Protein AF-0000000085928698 (afdb_homodimer)

Sequence (532 aa):
MRIALKIAYDGTGFYGFQRQPGLRTVEGEVIRVLKKLGIIEDIREANFKGASRTDRGVSAFGNVIAFDTNRPDLTEPRILNHYLNDVWVLGNASVPEDFHPRFWAMGKVYRYYLFNEGIDLVKLKSCAELFIGEHDFSNFARLEEFKNPVRVIRRIDVIPRGRIIMIEVEGESFLWEMVRRIVTALKFCGMGIFSEEEISFMLKEKVDKKLPPAPPENLVLWQIKYENIEFKKDSYAIEKVKREFFERFRMHLTRAAIFEDWITSLMRIALKIAYDGTGFYGFQRQPGLRTVEGEVIRVLKKLGIIEDIREANFKGASRTDRGVSAFGNVIAFDTNRPDLTEPRILNHYLNDVWVLGNASVPEDFHPRFWAMGKVYRYYLFNEGIDLVKLKSCAELFIGEHDFSNFARLEEFKNPVRVIRRIDVIPRGRIIMIEVEGESFLWEMVRRIVTALKFCGMGIFSEEEISFMLKEKVDKKLPPAPPENLVLWQIKYENIEFKKDSYAIEKVKREFFERFRMHLTRAAIFEDWITSL

Radius of gyration: 27.1 Å; Cα contacts (8 Å, |Δi|>4): 1123; chains: 2; bounding box: 56×73×56 Å

Structure (mmCIF, N/CA/C/O backbone):
data_AF-0000000085928698-model_v1
#
loop_
_entity.id
_entity.type
_entity.pdbx_description
1 polymer 'tRNA pseudouridine synthase A'
#
loop_
_atom_site.group_PDB
_atom_site.id
_atom_site.type_symbol
_atom_site.label_atom_id
_atom_site.label_alt_id
_atom_site.label_comp_id
_atom_site.label_asym_id
_atom_site.label_entity_id
_atom_site.label_seq_id
_atom_site.pdbx_PDB_ins_code
_atom_site.Cartn_x
_atom_site.Cartn_y
_atom_site.Cartn_z
_atom_site.occupancy
_atom_site.B_iso_or_equiv
_atom_site.auth_seq_id
_atom_site.auth_comp_id
_atom_site.auth_asym_id
_atom_site.auth_atom_id
_atom_site.pdbx_PDB_model_num
ATOM 1 N N . MET A 1 1 ? -21.484 33.5 3.67 1 96.81 1 MET A N 1
ATOM 2 C CA . MET A 1 1 ? -21.016 32.906 4.914 1 96.81 1 MET A CA 1
ATOM 3 C C . MET A 1 1 ? -19.641 32.281 4.719 1 96.81 1 MET A C 1
ATOM 5 O O . MET A 1 1 ? -19.344 31.734 3.65 1 96.81 1 MET A O 1
ATOM 9 N N . ARG A 1 2 ? -18.844 32.406 5.781 1 98.56 2 ARG A N 1
ATOM 10 C CA . ARG A 1 2 ? -17.516 31.781 5.703 1 98.56 2 ARG A CA 1
ATOM 11 C C . ARG A 1 2 ? -17.5 30.422 6.391 1 98.56 2 ARG A C 1
ATOM 13 O O . ARG A 1 2 ? -17.938 30.297 7.539 1 98.56 2 ARG A O 1
ATOM 20 N N . ILE A 1 3 ? -17.016 29.406 5.641 1 98.69 3 ILE A N 1
ATOM 21 C CA . ILE A 1 3 ? -17 28.031 6.125 1 98.69 3 ILE A CA 1
ATOM 22 C C . ILE A 1 3 ? -15.578 27.5 6.152 1 98.69 3 ILE A C 1
ATOM 24 O O . ILE A 1 3 ? -14.789 27.781 5.242 1 98.69 3 ILE A O 1
ATOM 28 N N . ALA A 1 4 ? -15.297 26.766 7.242 1 98.81 4 ALA A N 1
ATOM 29 C CA . ALA A 1 4 ? -14.047 26 7.316 1 98.81 4 ALA A CA 1
ATOM 30 C C . ALA A 1 4 ? -14.32 24.5 7.277 1 98.81 4 ALA A C 1
ATOM 32 O O . ALA A 1 4 ? -15.281 24.031 7.891 1 98.81 4 ALA A O 1
ATOM 33 N N . LEU A 1 5 ? -13.539 23.812 6.52 1 98.69 5 LEU A N 1
ATOM 34 C CA . LEU A 1 5 ? -13.586 22.359 6.477 1 98.69 5 LEU A CA 1
ATOM 35 C C . LEU A 1 5 ? -12.281 21.766 6.996 1 98.69 5 LEU A C 1
ATOM 37 O O . LEU A 1 5 ? -11.195 22.219 6.629 1 98.69 5 LEU A O 1
ATOM 41 N N . LYS A 1 6 ? -12.375 20.797 7.918 1 98.69 6 LYS A N 1
ATOM 42 C CA . LYS A 1 6 ? -11.25 19.922 8.258 1 98.69 6 LYS A CA 1
ATOM 43 C C . LYS A 1 6 ? -11.18 18.719 7.32 1 98.69 6 LYS A C 1
ATOM 45 O O . LYS A 1 6 ? -12.141 17.953 7.215 1 98.69 6 LYS A O 1
ATOM 50 N N . ILE A 1 7 ? -10.047 18.594 6.676 1 98.69 7 ILE A N 1
ATOM 51 C CA . ILE A 1 7 ? -10.008 17.562 5.652 1 98.69 7 ILE A CA 1
ATOM 52 C C . ILE A 1 7 ? -8.805 16.656 5.891 1 98.69 7 ILE A C 1
ATOM 54 O O . ILE A 1 7 ? -7.754 17.109 6.352 1 98.69 7 ILE A O 1
ATOM 58 N N . ALA A 1 8 ? -8.984 15.359 5.617 1 98.81 8 ALA A N 1
ATOM 59 C CA . ALA A 1 8 ? -7.926 14.359 5.523 1 98.81 8 ALA A CA 1
ATOM 60 C C . ALA A 1 8 ? -7.699 13.93 4.074 1 98.81 8 ALA A C 1
ATOM 62 O O . ALA A 1 8 ? -8.594 14.055 3.238 1 98.81 8 ALA A O 1
ATOM 63 N N . TYR A 1 9 ? -6.512 13.578 3.752 1 98.88 9 TYR A N 1
ATOM 64 C CA . TYR A 1 9 ? -6.266 13.047 2.418 1 98.88 9 TYR A CA 1
ATOM 65 C C . TYR A 1 9 ? -5.047 12.125 2.416 1 98.88 9 TYR A C 1
ATOM 67 O O . TYR A 1 9 ? -4.133 12.297 3.227 1 98.88 9 TYR A O 1
ATOM 75 N N . ASP A 1 10 ? -5.117 11.133 1.575 1 98.69 10 ASP A N 1
ATOM 76 C CA . ASP A 1 10 ? -3.975 10.289 1.233 1 98.69 10 ASP A CA 1
ATOM 77 C C . ASP A 1 10 ? -3.105 10.953 0.166 1 98.69 10 ASP A C 1
ATOM 79 O O . ASP A 1 10 ? -3.426 10.898 -1.023 1 98.69 10 ASP A O 1
ATOM 83 N N . GLY A 1 11 ? -1.973 11.484 0.551 1 98.56 11 GLY A N 1
ATOM 84 C CA . GLY A 1 11 ? -1.147 12.32 -0.307 1 98.56 11 GLY A CA 1
ATOM 85 C C . GLY A 1 11 ? -0.495 11.547 -1.439 1 98.56 11 GLY A C 1
ATOM 86 O O . GLY A 1 11 ? -0.039 12.148 -2.42 1 98.56 11 GLY A O 1
ATOM 87 N N . THR A 1 12 ? -0.438 10.25 -1.329 1 97.62 12 THR A N 1
ATOM 88 C CA . THR A 1 12 ? 0.253 9.445 -2.33 1 97.62 12 THR A CA 1
ATOM 89 C C . THR A 1 12 ? -0.479 9.5 -3.668 1 97.62 12 THR A C 1
ATOM 91 O O . THR A 1 12 ? 0.09 9.164 -4.707 1 97.62 12 THR A O 1
ATOM 94 N N . GLY A 1 13 ? -1.692 9.992 -3.631 1 96.56 13 GLY A N 1
ATOM 95 C CA . GLY A 1 13 ? -2.471 10.094 -4.855 1 96.56 13 GLY A CA 1
ATOM 96 C C . GLY A 1 13 ? -2.43 11.477 -5.473 1 96.56 13 GLY A C 1
ATOM 97 O O . GLY A 1 13 ? -3.146 11.758 -6.438 1 96.56 13 GLY A O 1
ATOM 98 N N . PHE A 1 14 ? -1.542 12.383 -4.922 1 98.38 14 PHE A N 1
ATOM 99 C CA . PHE A 1 14 ? -1.634 13.773 -5.344 1 98.38 14 PHE A CA 1
ATOM 100 C C . PHE A 1 14 ? -0.249 14.359 -5.598 1 98.38 14 PHE A C 1
ATOM 102 O O . PHE A 1 14 ? 0.733 13.93 -4.992 1 98.38 14 PHE A O 1
ATOM 109 N N . TYR A 1 15 ? -0.164 15.32 -6.453 1 98.19 15 TYR A N 1
ATOM 110 C CA . TYR A 1 15 ? 1.039 16.109 -6.688 1 98.19 15 TYR A CA 1
ATOM 111 C C . TYR A 1 15 ? 1.069 17.328 -5.781 1 98.19 15 TYR A C 1
ATOM 113 O O . TYR A 1 15 ? 1.29 18.453 -6.25 1 98.19 15 TYR A O 1
ATOM 121 N N . GLY A 1 16 ? 0.76 17.078 -4.473 1 98.19 16 GLY A N 1
ATOM 122 C CA . GLY A 1 16 ? 0.775 18.141 -3.484 1 98.19 16 GLY A CA 1
ATOM 123 C C . GLY A 1 16 ? -0.598 18.734 -3.217 1 98.19 16 GLY A C 1
ATOM 124 O O . GLY A 1 16 ? -1.596 18.266 -3.771 1 98.19 16 GLY A O 1
ATOM 125 N N . PHE A 1 17 ? -0.608 19.641 -2.361 1 98.56 17 PHE A N 1
ATOM 126 C CA . PHE A 1 17 ? -1.863 20.281 -1.994 1 98.56 17 PHE A CA 1
ATOM 127 C C . PHE A 1 17 ? -2.26 21.328 -3.031 1 98.56 17 PHE A C 1
ATOM 129 O O . PHE A 1 17 ? -3.391 21.328 -3.521 1 98.56 17 PHE A O 1
ATOM 136 N N . GLN A 1 18 ? -1.328 22.172 -3.42 1 97.31 18 GLN A N 1
ATOM 137 C CA . GLN A 1 18 ? -1.588 23.359 -4.234 1 97.31 18 GLN A CA 1
ATOM 138 C C . GLN A 1 18 ? -1.872 22.969 -5.684 1 97.31 18 GLN A C 1
ATOM 140 O O . GLN A 1 18 ? -1.199 22.109 -6.246 1 97.31 18 GLN A O 1
ATOM 145 N N . ARG A 1 19 ? -2.799 23.688 -6.363 1 97.12 19 ARG A N 1
ATOM 146 C CA . ARG A 1 19 ? -3.182 23.422 -7.746 1 97.12 19 ARG A CA 1
ATOM 147 C C . ARG A 1 19 ? -1.992 23.609 -8.688 1 97.12 19 ARG A C 1
ATOM 149 O O . ARG A 1 19 ? -1.209 24.547 -8.531 1 97.12 19 ARG A O 1
ATOM 156 N N . GLN A 1 20 ? -1.832 22.656 -9.445 1 96 20 GLN A N 1
ATOM 157 C CA . GLN A 1 20 ? -0.868 22.656 -10.547 1 96 20 GLN A CA 1
ATOM 158 C C . GLN A 1 20 ? -1.527 22.234 -11.852 1 96 20 GLN A C 1
ATOM 160 O O . GLN A 1 20 ? -2.207 21.203 -11.906 1 96 20 GLN A O 1
ATOM 165 N N . PRO A 1 21 ? -1.308 23 -12.922 1 94.25 21 PRO A N 1
ATOM 166 C CA . PRO A 1 21 ? -1.965 22.672 -14.188 1 94.25 21 PRO A CA 1
ATOM 167 C C . PRO A 1 21 ? -1.669 21.234 -14.648 1 94.25 21 PRO A C 1
ATOM 169 O O . PRO A 1 21 ? -0.507 20.828 -14.688 1 94.25 21 PRO A O 1
ATOM 172 N N . GLY A 1 22 ? -2.768 20.562 -14.867 1 95.88 22 GLY A N 1
ATOM 173 C CA . GLY A 1 22 ? -2.639 19.25 -15.492 1 95.88 22 GLY A CA 1
ATOM 174 C C . GLY A 1 22 ? -2.316 18.156 -14.492 1 95.88 22 GLY A C 1
ATOM 175 O O . GLY A 1 22 ? -2.227 16.969 -14.867 1 95.88 22 GLY A O 1
ATOM 176 N N . LEU A 1 23 ? -2.172 18.5 -13.266 1 97.81 23 LEU A N 1
ATOM 177 C CA . LEU A 1 23 ? -1.812 17.5 -12.266 1 97.81 23 LEU A CA 1
ATOM 178 C C . LEU A 1 23 ? -2.908 17.375 -11.211 1 97.81 23 LEU A C 1
ATOM 180 O O . LEU A 1 23 ? -3.615 18.344 -10.922 1 97.81 23 LEU A O 1
ATOM 184 N N . ARG A 1 24 ? -3.121 16.172 -10.695 1 98.19 24 ARG A N 1
ATOM 185 C CA . ARG A 1 24 ? -4.094 15.922 -9.641 1 98.19 24 ARG A CA 1
ATOM 186 C C . ARG A 1 24 ? -3.582 16.422 -8.289 1 98.19 24 ARG A C 1
ATOM 188 O O . ARG A 1 24 ? -2.619 15.875 -7.746 1 98.19 24 ARG A O 1
ATOM 195 N N . THR A 1 25 ? -4.156 17.484 -7.734 1 98.75 25 THR A N 1
ATOM 196 C CA . THR A 1 25 ? -3.781 18.062 -6.449 1 98.75 25 THR A CA 1
ATOM 197 C C . THR A 1 25 ? -4.961 18.031 -5.48 1 98.75 25 THR A C 1
ATOM 199 O O . THR A 1 25 ? -6.109 17.859 -5.895 1 98.75 25 THR A O 1
ATOM 202 N N . VAL A 1 26 ? -4.711 18.141 -4.18 1 98.75 26 VAL A N 1
ATOM 203 C CA . VAL A 1 26 ? -5.766 18.109 -3.17 1 98.75 26 VAL A CA 1
ATOM 204 C C . VAL A 1 26 ? -6.703 19.297 -3.367 1 98.75 26 VAL A C 1
ATOM 206 O O . VAL A 1 26 ? -7.922 19.125 -3.455 1 98.75 26 VAL A O 1
ATOM 209 N N . GLU A 1 27 ? -6.055 20.469 -3.469 1 98.44 27 GLU A N 1
ATOM 210 C CA . GLU A 1 27 ? -6.82 21.688 -3.674 1 98.44 27 GLU A CA 1
ATOM 211 C C . GLU A 1 27 ? -7.684 21.609 -4.93 1 98.44 27 GLU A C 1
ATOM 213 O O . GLU A 1 27 ? -8.859 21.953 -4.906 1 98.44 27 GLU A O 1
ATOM 218 N N . GLY A 1 28 ? -7.082 21.125 -5.992 1 98 28 GLY A N 1
ATOM 219 C CA . GLY A 1 28 ? -7.812 20.969 -7.242 1 98 28 GLY A CA 1
ATOM 220 C C . GLY A 1 28 ? -9.023 20.078 -7.117 1 98 28 GLY A C 1
ATOM 221 O O . GLY A 1 28 ? -10.102 20.391 -7.637 1 98 28 GLY A O 1
ATOM 222 N N . GLU A 1 29 ? -8.883 18.953 -6.422 1 98.25 29 GLU A N 1
ATOM 223 C CA . GLU A 1 29 ? -9.977 18 -6.234 1 98.25 29 GLU A CA 1
ATOM 224 C C . GLU A 1 29 ? -11.102 18.594 -5.402 1 98.25 29 GLU A C 1
ATOM 226 O O . GLU A 1 29 ? -12.281 18.438 -5.73 1 98.25 29 GLU A O 1
ATOM 231 N N . VAL A 1 30 ? -10.773 19.328 -4.34 1 98.5 30 VAL A N 1
ATOM 232 C CA . VAL A 1 30 ? -11.766 19.938 -3.457 1 98.5 30 VAL A CA 1
ATOM 233 C C . VAL A 1 30 ? -12.547 21 -4.223 1 98.5 30 VAL A C 1
ATOM 235 O O . VAL A 1 30 ? -13.781 21.031 -4.18 1 98.5 30 VAL A O 1
ATOM 238 N N . ILE A 1 31 ? -11.844 21.828 -4.965 1 98.19 31 ILE A N 1
ATOM 239 C CA . ILE A 1 31 ? -12.477 22.906 -5.715 1 98.19 31 ILE A CA 1
ATOM 240 C C . ILE A 1 31 ? -13.406 22.328 -6.773 1 98.19 31 ILE A C 1
ATOM 242 O O . ILE A 1 31 ? -14.508 22.828 -6.984 1 98.19 31 ILE A O 1
ATOM 246 N N . ARG A 1 32 ? -12.93 21.266 -7.445 1 98 32 ARG A N 1
ATOM 247 C CA . ARG A 1 32 ? -13.758 20.594 -8.445 1 98 32 ARG A CA 1
ATOM 248 C C . ARG A 1 32 ? -15.109 20.188 -7.863 1 98 32 ARG A C 1
ATOM 250 O O . ARG A 1 32 ? -16.156 20.453 -8.461 1 98 32 ARG A O 1
ATOM 257 N N . VAL A 1 33 ? -15.109 19.609 -6.68 1 98.5 33 VAL A N 1
ATOM 258 C CA . VAL A 1 33 ? -16.328 19.109 -6.059 1 98.5 33 VAL A CA 1
ATOM 259 C C . VAL A 1 33 ? -17.188 20.281 -5.594 1 98.5 33 VAL A C 1
ATOM 261 O O . VAL A 1 33 ? -18.406 20.266 -5.77 1 98.5 33 VAL A O 1
ATOM 264 N N . LEU A 1 34 ? -16.594 21.359 -5.012 1 98.69 34 LEU A N 1
ATOM 265 C CA . LEU A 1 34 ? -17.328 22.531 -4.566 1 98.69 34 LEU A CA 1
ATOM 266 C C . LEU A 1 34 ? -18.047 23.203 -5.734 1 98.69 34 LEU A C 1
ATOM 268 O O . LEU A 1 34 ? -19.203 23.609 -5.609 1 98.69 34 LEU A O 1
ATOM 272 N N . LYS A 1 35 ? -17.375 23.25 -6.871 1 98.5 35 LYS A N 1
ATOM 273 C CA . LYS A 1 35 ? -17.969 23.859 -8.055 1 98.5 35 LYS A CA 1
ATOM 274 C C . LYS A 1 35 ? -19.078 22.984 -8.617 1 98.5 35 LYS A C 1
ATOM 276 O O . LYS A 1 35 ? -20.156 23.484 -8.977 1 98.5 35 LYS A O 1
ATOM 281 N N . LYS A 1 36 ? -18.797 21.703 -8.68 1 98.12 36 LYS A N 1
ATOM 282 C CA . LYS A 1 36 ? -19.766 20.75 -9.203 1 98.12 36 LYS A CA 1
ATOM 283 C C . LYS A 1 36 ? -21.094 20.844 -8.445 1 98.12 36 LYS A C 1
ATOM 285 O O . LYS A 1 36 ? -22.156 20.766 -9.055 1 98.12 36 LYS A O 1
ATOM 290 N N . LEU A 1 37 ? -21 21.125 -7.152 1 98.19 37 LEU A N 1
ATOM 291 C CA . LEU A 1 37 ? -22.172 21.141 -6.293 1 98.19 37 LEU A CA 1
ATOM 292 C C . LEU A 1 37 ? -22.766 22.547 -6.199 1 98.19 37 LEU A C 1
ATOM 294 O O . LEU A 1 37 ? -23.766 22.75 -5.516 1 98.19 37 LEU A O 1
ATOM 298 N N . GLY A 1 38 ? -22.094 23.5 -6.809 1 97.94 38 GLY A N 1
ATOM 299 C CA . GLY A 1 38 ? -22.578 24.875 -6.805 1 97.94 38 GLY A CA 1
ATOM 300 C C . GLY A 1 38 ? -22.328 25.594 -5.492 1 97.94 38 GLY A C 1
ATOM 301 O O . GLY A 1 38 ? -23.016 26.562 -5.164 1 97.94 38 GLY A O 1
ATOM 302 N N . ILE A 1 39 ? -21.406 25.047 -4.73 1 98.56 39 ILE A N 1
ATOM 303 C CA . ILE A 1 39 ? -21.094 25.641 -3.439 1 98.56 39 ILE A CA 1
ATOM 304 C C . ILE A 1 39 ? -20.297 26.938 -3.652 1 98.56 39 ILE A C 1
ATOM 306 O O . ILE A 1 39 ? -20.484 27.906 -2.92 1 98.56 39 ILE A O 1
ATOM 310 N N . ILE A 1 40 ? -19.422 26.844 -4.641 1 98.19 40 ILE A N 1
ATOM 311 C CA . ILE A 1 40 ? -18.719 28.047 -5.082 1 98.19 40 ILE A CA 1
ATOM 312 C C . ILE A 1 40 ? -18.75 28.141 -6.605 1 98.19 40 ILE A C 1
ATOM 314 O O . ILE A 1 40 ? -18.906 27.125 -7.289 1 98.19 40 ILE A O 1
ATOM 318 N N . GLU A 1 41 ? -18.641 29.328 -7.113 1 95.75 41 GLU A N 1
ATOM 319 C CA . GLU A 1 41 ? -18.609 29.531 -8.555 1 95.75 41 GLU A CA 1
ATOM 320 C C . GLU A 1 41 ? -17.203 29.922 -9.023 1 95.75 41 GLU A C 1
ATOM 322 O O . GLU A 1 41 ? -16.703 29.359 -10.008 1 95.75 41 GLU A O 1
ATOM 327 N N . ASP A 1 42 ? -16.656 30.859 -8.281 1 95.38 42 ASP A N 1
ATOM 328 C CA . ASP A 1 42 ? -15.305 31.344 -8.555 1 95.38 42 ASP A CA 1
ATOM 329 C C . ASP A 1 42 ? -14.43 31.266 -7.305 1 95.38 42 ASP A C 1
ATOM 331 O O . ASP A 1 42 ? -14.852 31.656 -6.215 1 95.38 42 ASP A O 1
ATOM 335 N N . ILE A 1 43 ? -13.242 30.781 -7.535 1 95 43 ILE A N 1
ATOM 336 C CA . ILE A 1 43 ? -12.336 30.531 -6.418 1 95 43 ILE A CA 1
ATOM 337 C C . ILE A 1 43 ? -11.969 31.859 -5.75 1 95 43 ILE A C 1
ATOM 339 O O . ILE A 1 43 ? -11.906 31.938 -4.523 1 95 43 ILE A O 1
ATOM 343 N N . ARG A 1 44 ? -11.672 32.875 -6.512 1 94.75 44 ARG A N 1
ATOM 344 C CA . ARG A 1 44 ? -11.289 34.188 -5.988 1 94.75 44 ARG A CA 1
ATOM 345 C C . ARG A 1 44 ? -12.453 34.844 -5.266 1 94.75 44 ARG A C 1
ATOM 347 O O . ARG A 1 44 ? -12.289 35.375 -4.168 1 94.75 44 ARG A O 1
ATOM 354 N N . GLU A 1 45 ? -13.531 34.75 -5.879 1 96.44 45 GLU A N 1
ATOM 355 C CA . GLU A 1 45 ? -14.727 35.312 -5.27 1 96.44 45 GLU A CA 1
ATOM 356 C C . GLU A 1 45 ? -15.086 34.594 -3.977 1 96.44 45 GLU A C 1
ATOM 358 O O . GLU A 1 45 ? -15.57 35.219 -3.029 1 96.44 45 GLU A O 1
ATOM 363 N N . ALA A 1 46 ? -14.812 33.344 -3.943 1 98.12 46 ALA A N 1
ATOM 364 C CA . ALA A 1 46 ? -15.117 32.562 -2.758 1 98.12 46 ALA A CA 1
ATOM 365 C C . ALA A 1 46 ? -14.055 32.75 -1.679 1 98.12 46 ALA A C 1
ATOM 367 O O . ALA A 1 46 ? -14.18 32.219 -0.573 1 98.12 46 ALA A O 1
ATOM 368 N N . ASN A 1 47 ? -12.992 33.438 -2.01 1 98.31 47 ASN A N 1
ATOM 369 C CA . ASN A 1 47 ? -11.914 33.625 -1.049 1 98.31 47 ASN A CA 1
ATOM 370 C C . ASN A 1 47 ? -11.406 32.312 -0.474 1 98.31 47 ASN A C 1
ATOM 372 O O . ASN A 1 47 ? -11.328 32.156 0.745 1 98.31 47 ASN A O 1
ATOM 376 N N . PHE A 1 48 ? -11.172 31.406 -1.387 1 98.38 48 PHE A N 1
ATOM 377 C CA . PHE A 1 48 ? -10.695 30.078 -0.988 1 98.38 48 PHE A CA 1
ATOM 378 C C . PHE A 1 48 ? -9.273 30.172 -0.435 1 98.38 48 PHE A C 1
ATOM 380 O O . PHE A 1 48 ? -8.391 30.766 -1.059 1 98.38 48 PHE A O 1
ATOM 387 N N . LYS A 1 49 ? -9.086 29.609 0.806 1 98.25 49 LYS A N 1
ATOM 388 C CA . LYS A 1 49 ? -7.789 29.594 1.473 1 98.25 49 LYS A CA 1
ATOM 389 C C . LYS A 1 49 ? -7.492 28.219 2.062 1 98.25 49 LYS A C 1
ATOM 391 O O . LYS A 1 49 ? -8.398 27.531 2.539 1 98.25 49 LYS A O 1
ATOM 396 N N . GLY A 1 50 ? -6.293 27.812 1.991 1 98.06 50 GLY A N 1
ATOM 397 C CA . GLY A 1 50 ? -5.809 26.625 2.695 1 98.06 50 GLY A CA 1
ATOM 398 C C . GLY A 1 50 ? -4.84 26.969 3.816 1 98.06 50 GLY A C 1
ATOM 399 O O . GLY A 1 50 ? -4.129 27.969 3.754 1 98.06 50 GLY A O 1
ATOM 400 N N . ALA A 1 51 ? -4.793 26.062 4.758 1 98.25 51 ALA A N 1
ATOM 401 C CA . ALA A 1 51 ? -3.949 26.312 5.926 1 98.25 51 ALA A CA 1
ATOM 402 C C . ALA A 1 51 ? -2.512 25.875 5.672 1 98.25 51 ALA A C 1
ATOM 404 O O . ALA A 1 51 ? -1.568 26.5 6.168 1 98.25 51 ALA A O 1
ATOM 405 N N . SER A 1 52 ? -2.32 24.734 5.016 1 97.62 52 SER A N 1
ATOM 406 C CA . SER A 1 52 ? -0.992 24.172 4.801 1 97.62 52 SER A CA 1
ATOM 407 C C . SER A 1 52 ? -0.853 23.594 3.391 1 97.62 52 SER A C 1
ATOM 409 O O . SER A 1 52 ? -1.758 22.922 2.896 1 97.62 52 SER A O 1
ATOM 411 N N . ARG A 1 53 ? 0.211 23.906 2.744 1 95.88 53 ARG A N 1
ATOM 412 C CA . ARG A 1 53 ? 0.533 23.406 1.41 1 95.88 53 ARG A CA 1
ATOM 413 C C . ARG A 1 53 ? 1.495 22.234 1.483 1 95.88 53 ARG A C 1
ATOM 415 O O . ARG A 1 53 ? 2.703 22.391 1.301 1 95.88 53 ARG A O 1
ATOM 422 N N . THR A 1 54 ? 0.949 21.062 1.598 1 97.94 54 THR A N 1
ATOM 423 C CA . THR A 1 54 ? 1.779 19.875 1.728 1 97.94 54 THR A CA 1
ATOM 424 C C . THR A 1 54 ? 2.408 19.5 0.388 1 97.94 54 THR A C 1
ATOM 426 O O . THR A 1 54 ? 1.791 19.688 -0.664 1 97.94 54 THR A O 1
ATOM 429 N N . ASP A 1 55 ? 3.621 18.922 0.458 1 97.12 55 ASP A N 1
ATOM 430 C CA . ASP A 1 55 ? 4.352 18.469 -0.722 1 97.12 55 ASP A CA 1
ATOM 431 C C . ASP A 1 55 ? 3.666 17.266 -1.368 1 97.12 55 ASP A C 1
ATOM 433 O O . ASP A 1 55 ? 2.785 16.656 -0.764 1 97.12 55 ASP A O 1
ATOM 437 N N . ARG A 1 56 ? 4.137 17.094 -2.607 1 98.06 56 ARG A N 1
ATOM 438 C CA . ARG A 1 56 ? 3.713 15.852 -3.256 1 98.06 56 ARG A CA 1
ATOM 439 C C . ARG A 1 56 ? 3.971 14.648 -2.359 1 98.06 56 ARG A C 1
ATOM 441 O O . ARG A 1 56 ? 5.062 14.5 -1.802 1 98.06 56 ARG A O 1
ATOM 448 N N . GLY A 1 57 ? 2.92 13.805 -2.193 1 98.44 57 GLY A N 1
ATOM 449 C CA . GLY A 1 57 ? 3.086 12.57 -1.453 1 98.44 57 GLY A CA 1
ATOM 450 C C . GLY A 1 57 ? 2.756 12.703 0.021 1 98.44 57 GLY A C 1
ATOM 451 O O . GLY A 1 57 ? 2.527 11.703 0.706 1 98.44 57 GLY A O 1
ATOM 452 N N . VAL A 1 58 ? 2.768 13.945 0.547 1 98.88 58 VAL A N 1
ATOM 453 C CA . VAL A 1 58 ? 2.518 14.148 1.97 1 98.88 58 VAL A CA 1
ATOM 454 C C . VAL A 1 58 ? 1.017 14.086 2.246 1 98.88 58 VAL A C 1
ATOM 456 O O . VAL A 1 58 ? 0.218 14.688 1.523 1 98.88 58 VAL A O 1
ATOM 459 N N . SER A 1 59 ? 0.648 13.328 3.273 1 98.94 59 SER A N 1
ATOM 460 C CA . SER A 1 59 ? -0.748 13.148 3.654 1 98.94 59 SER A CA 1
ATOM 461 C C . SER A 1 59 ? -1.151 14.109 4.762 1 98.94 59 SER A C 1
ATOM 463 O O . SER A 1 59 ? -0.301 14.797 5.336 1 98.94 59 SER A O 1
ATOM 465 N N . ALA A 1 60 ? -2.449 14.133 4.984 1 98.88 60 ALA A N 1
ATOM 466 C CA . ALA A 1 60 ? -2.959 14.891 6.125 1 98.88 60 ALA A CA 1
ATOM 467 C C . ALA A 1 60 ? -4.16 14.188 6.758 1 98.88 60 ALA A C 1
ATOM 469 O O . ALA A 1 60 ? -4.988 13.602 6.051 1 98.88 60 ALA A O 1
ATOM 470 N N . PHE A 1 61 ? -4.207 14.219 8.055 1 98.62 61 PHE A N 1
ATOM 471 C CA . PHE A 1 61 ? -5.379 13.773 8.797 1 98.62 61 PHE A CA 1
ATOM 472 C C . PHE A 1 61 ? -6.262 14.953 9.18 1 98.62 61 PHE A C 1
ATOM 474 O O . PHE A 1 61 ? -7.477 14.812 9.32 1 98.62 61 PHE A O 1
ATOM 481 N N . GLY A 1 62 ? -5.543 16.203 9.211 1 98.12 62 GLY A N 1
ATOM 482 C CA . GLY A 1 62 ? -6.328 17.344 9.625 1 98.12 62 GLY A CA 1
ATOM 483 C C . GLY A 1 62 ? -5.824 18.656 9.047 1 98.12 62 GLY A C 1
ATOM 484 O O . GLY A 1 62 ? -5.457 19.562 9.789 1 98.12 62 GLY A O 1
ATOM 485 N N . ASN A 1 63 ? -5.844 18.797 7.785 1 98.81 63 ASN A N 1
ATOM 486 C CA . ASN A 1 63 ? -5.66 20.109 7.168 1 98.81 63 ASN A CA 1
ATOM 487 C C . ASN A 1 63 ? -6.953 20.922 7.168 1 98.81 63 ASN A C 1
ATOM 489 O O . ASN A 1 63 ? -8.016 20.391 7.5 1 98.81 63 ASN A O 1
ATOM 493 N N . VAL A 1 64 ? -6.84 22.203 6.926 1 98.88 64 VAL A N 1
ATOM 494 C CA . VAL A 1 64 ? -8.039 23.031 6.992 1 98.88 64 VAL A CA 1
ATOM 495 C C . VAL A 1 64 ? -8.102 23.953 5.773 1 98.88 64 VAL A C 1
ATOM 497 O O . VAL A 1 64 ? -7.09 24.531 5.367 1 98.88 64 VAL A O 1
ATOM 500 N N . ILE A 1 65 ? -9.242 24 5.219 1 98.81 65 ILE A N 1
ATOM 501 C CA . ILE A 1 65 ? -9.516 24.953 4.148 1 98.81 65 ILE A CA 1
ATOM 502 C C . ILE A 1 65 ? -10.711 25.828 4.535 1 98.81 65 ILE A C 1
ATOM 504 O O . ILE A 1 65 ? -11.5 25.469 5.406 1 98.81 65 ILE A O 1
ATOM 508 N N . ALA A 1 66 ? -10.812 27.031 3.902 1 98.88 66 ALA A N 1
ATOM 509 C CA . ALA A 1 66 ? -11.914 27.938 4.16 1 98.88 66 ALA A CA 1
ATOM 510 C C . ALA A 1 66 ? -12.344 28.656 2.881 1 98.88 66 ALA A C 1
ATOM 512 O O . ALA A 1 66 ? -11.516 28.891 1.99 1 98.88 66 ALA A O 1
ATOM 513 N N . PHE A 1 67 ? -13.594 28.938 2.814 1 98.81 67 PHE A N 1
ATOM 514 C CA . PHE A 1 67 ? -14.148 29.656 1.668 1 98.81 67 PHE A CA 1
ATOM 515 C C . PHE A 1 67 ? -15.484 30.281 2.018 1 98.81 67 PHE A C 1
ATOM 517 O O . PHE A 1 67 ? -16.109 29.922 3.018 1 98.81 67 PHE A O 1
ATOM 524 N N . ASP A 1 68 ? -15.836 31.25 1.211 1 98.69 68 ASP A N 1
ATOM 525 C CA . ASP A 1 68 ? -17.141 31.891 1.325 1 98.69 68 ASP A CA 1
ATOM 526 C C . ASP A 1 68 ? -18.172 31.188 0.435 1 98.69 68 ASP A C 1
ATOM 528 O O . ASP A 1 68 ? -17.859 30.797 -0.691 1 98.69 68 ASP A O 1
ATOM 532 N N . THR A 1 69 ? -19.359 31.078 0.968 1 98.5 69 THR A N 1
ATOM 533 C CA . THR A 1 69 ? -20.406 30.438 0.164 1 98.5 69 THR A CA 1
ATOM 534 C C . THR A 1 69 ? -21.781 30.922 0.581 1 98.5 69 THR A C 1
ATOM 536 O O . THR A 1 69 ? -21.984 31.328 1.728 1 98.5 69 THR A O 1
ATOM 539 N N . ASN A 1 70 ? -22.719 30.859 -0.359 1 97.62 70 ASN A N 1
ATOM 540 C CA . ASN A 1 70 ? -24.125 31.125 -0.077 1 97.62 70 ASN A CA 1
ATOM 541 C C . ASN A 1 70 ? -24.906 29.828 0.129 1 97.62 70 ASN A C 1
ATOM 543 O O . ASN A 1 70 ? -26.109 29.859 0.412 1 97.62 70 ASN A O 1
ATOM 547 N N . ARG A 1 71 ? -24.172 28.703 0.078 1 97.88 71 ARG A N 1
ATOM 548 C CA . ARG A 1 71 ? -24.812 27.391 0.232 1 97.88 71 ARG A CA 1
ATOM 549 C C . ARG A 1 71 ? -24.141 26.578 1.333 1 97.88 71 ARG A C 1
ATOM 551 O O . ARG A 1 71 ? -23.688 25.453 1.097 1 97.88 71 ARG A O 1
ATOM 558 N N . PRO A 1 72 ? -24.156 27.109 2.496 1 97 72 PRO A N 1
ATOM 559 C CA . PRO A 1 72 ? -23.516 26.375 3.588 1 97 72 PRO A CA 1
ATOM 560 C C . PRO A 1 72 ? -24.172 25.016 3.859 1 97 72 PRO A C 1
ATOM 562 O O . PRO A 1 72 ? -23.531 24.109 4.391 1 97 72 PRO A O 1
ATOM 565 N N . ASP A 1 73 ? -25.391 24.859 3.441 1 96.19 73 ASP A N 1
ATOM 566 C CA . ASP A 1 73 ? -26.156 23.625 3.658 1 96.19 73 ASP A CA 1
ATOM 567 C C . ASP A 1 73 ? -25.531 22.453 2.893 1 96.19 73 ASP A C 1
ATOM 569 O O . ASP A 1 73 ? -25.703 21.297 3.287 1 96.19 73 ASP A O 1
ATOM 573 N N . LEU A 1 74 ? -24.828 22.766 1.866 1 97.69 74 LEU A N 1
ATOM 574 C CA . LEU A 1 74 ? -24.266 21.719 1.018 1 97.69 74 LEU A CA 1
ATOM 575 C C . LEU A 1 74 ? -22.844 21.375 1.457 1 97.69 74 LEU A C 1
ATOM 577 O O . LEU A 1 74 ? -22.203 20.484 0.879 1 97.69 74 LEU A O 1
ATOM 581 N N . THR A 1 75 ? -22.375 22.016 2.533 1 97.88 75 THR A N 1
ATOM 582 C CA . THR A 1 75 ? -20.984 21.828 2.938 1 97.88 75 THR A CA 1
ATOM 583 C C . THR A 1 75 ? -20.891 20.75 4.016 1 97.88 75 THR A C 1
ATOM 585 O O . THR A 1 75 ? -19.844 20.609 4.668 1 97.88 75 THR A O 1
ATOM 588 N N . GLU A 1 76 ? -21.922 19.969 4.172 1 97.38 76 GLU A N 1
ATOM 589 C CA . GLU A 1 76 ? -21.906 18.844 5.105 1 97.38 76 GLU A CA 1
ATOM 590 C C . GLU A 1 76 ? -20.938 17.766 4.648 1 97.38 76 GLU A C 1
ATOM 592 O O . GLU A 1 76 ? -20.859 17.438 3.461 1 97.38 76 GLU A O 1
ATOM 597 N N . PRO A 1 77 ? -20.203 17.219 5.613 1 97.81 77 PRO A N 1
ATOM 598 C CA . PRO A 1 77 ? -19.234 16.188 5.266 1 97.81 77 PRO A CA 1
ATOM 599 C C . PRO A 1 77 ? -19.844 15.039 4.473 1 97.81 77 PRO A C 1
ATOM 601 O O . PRO A 1 77 ? -19.25 14.547 3.514 1 97.81 77 PRO A O 1
ATOM 604 N N . ARG A 1 78 ? -21.047 14.586 4.836 1 96.81 78 ARG A N 1
ATOM 605 C CA . ARG A 1 78 ? -21.688 13.453 4.176 1 96.81 78 ARG A CA 1
ATOM 606 C C . ARG A 1 78 ? -21.922 13.734 2.695 1 96.81 78 ARG A C 1
ATOM 608 O O . ARG A 1 78 ? -21.766 12.844 1.857 1 96.81 78 ARG A O 1
ATOM 615 N N . ILE A 1 79 ? -22.266 14.977 2.375 1 97.31 79 ILE A N 1
ATOM 616 C CA . ILE A 1 79 ? -22.516 15.375 0.994 1 97.31 79 ILE A CA 1
ATOM 617 C C . ILE A 1 79 ? -21.203 15.438 0.218 1 97.31 79 ILE A C 1
ATOM 619 O O . ILE A 1 79 ? -21.078 14.82 -0.846 1 97.31 79 ILE A O 1
ATOM 623 N N . LEU A 1 80 ? -20.25 16.125 0.722 1 98.12 80 LEU A N 1
ATOM 624 C CA . LEU A 1 80 ? -18.984 16.344 0.035 1 98.12 80 LEU A CA 1
ATOM 625 C C . LEU A 1 80 ? -18.234 15.031 -0.15 1 98.12 80 LEU A C 1
ATOM 627 O O . LEU A 1 80 ? -17.656 14.789 -1.211 1 98.12 80 LEU A O 1
ATOM 631 N N . ASN A 1 81 ? -18.266 14.156 0.843 1 98.19 81 ASN A N 1
ATOM 632 C CA . ASN A 1 81 ? -17.516 12.906 0.82 1 98.19 81 ASN A CA 1
ATOM 633 C C . ASN A 1 81 ? -18.078 11.938 -0.226 1 98.19 81 ASN A C 1
ATOM 635 O O . ASN A 1 81 ? -17.391 10.992 -0.624 1 98.19 81 ASN A O 1
ATOM 639 N N . HIS A 1 82 ? -19.25 12.203 -0.598 1 97.06 82 HIS A N 1
ATOM 640 C CA . HIS A 1 82 ? -19.844 11.383 -1.651 1 97.06 82 HIS A CA 1
ATOM 641 C C . HIS A 1 82 ? -19.109 11.586 -2.979 1 97.06 82 HIS A C 1
ATOM 643 O O . HIS A 1 82 ? -19.047 10.68 -3.805 1 97.06 82 HIS A O 1
ATOM 649 N N . TYR A 1 83 ? -18.547 12.758 -3.152 1 97.62 83 TYR A N 1
ATOM 650 C CA . TYR A 1 83 ? -17.984 13.117 -4.449 1 97.62 83 TYR A CA 1
ATOM 651 C C . TYR A 1 83 ? -16.469 13.18 -4.395 1 97.62 83 TYR A C 1
ATOM 653 O O . TYR A 1 83 ? -15.805 13.312 -5.426 1 97.62 83 TYR A O 1
ATOM 661 N N . LEU A 1 84 ? -15.93 13.062 -3.236 1 97.94 84 LEU A N 1
ATOM 662 C CA . LEU A 1 84 ? -14.492 13.18 -3.066 1 97.94 84 LEU A CA 1
ATOM 663 C C . LEU A 1 84 ? -13.828 11.805 -3.105 1 97.94 84 LEU A C 1
ATOM 665 O O . LEU A 1 84 ? -14.391 10.828 -2.613 1 97.94 84 LEU A O 1
ATOM 669 N N . ASN A 1 85 ? -12.625 11.75 -3.658 1 95.94 85 ASN A N 1
ATOM 670 C CA . ASN A 1 85 ? -11.797 10.547 -3.682 1 95.94 85 ASN A CA 1
ATOM 671 C C . ASN A 1 85 ? -10.398 10.812 -3.121 1 95.94 85 ASN A C 1
ATOM 673 O O . ASN A 1 85 ? -9.727 11.75 -3.549 1 95.94 85 ASN A O 1
ATOM 677 N N . ASP A 1 86 ? -9.977 10 -2.203 1 98 86 ASP A N 1
ATOM 678 C CA . ASP A 1 86 ? -8.68 10.094 -1.554 1 98 86 ASP A CA 1
ATOM 679 C C . ASP A 1 86 ? -8.578 11.359 -0.694 1 98 86 ASP A C 1
ATOM 681 O O . ASP A 1 86 ? -7.492 11.727 -0.247 1 98 86 ASP A O 1
ATOM 685 N N . VAL A 1 87 ? -9.648 12.102 -0.587 1 98.69 87 VAL A N 1
ATOM 686 C CA . VAL A 1 87 ? -9.836 13.25 0.302 1 98.69 87 VAL A CA 1
ATOM 687 C C . VAL A 1 87 ? -11.125 13.078 1.104 1 98.69 87 VAL A C 1
ATOM 689 O O . VAL A 1 87 ? -12.141 12.641 0.567 1 98.69 87 VAL A O 1
ATOM 692 N N . TRP A 1 88 ? -11.078 13.398 2.363 1 98.69 88 TRP A N 1
ATOM 693 C CA . TRP A 1 88 ? -12.242 13.242 3.23 1 98.69 88 TRP A CA 1
ATOM 694 C C . TRP A 1 88 ? -12.484 14.5 4.051 1 98.69 88 TRP A C 1
ATOM 696 O O . TRP A 1 88 ? -11.547 15.086 4.594 1 98.69 88 TRP A O 1
ATOM 706 N N . VAL A 1 89 ? -13.711 14.906 4.09 1 98.62 89 VAL A N 1
ATOM 707 C CA . VAL A 1 89 ? -14.109 15.969 5.012 1 98.62 89 VAL A CA 1
ATOM 708 C C . VAL A 1 89 ? -14.477 15.367 6.363 1 98.62 89 VAL A C 1
ATOM 710 O O . VAL A 1 89 ? -15.406 14.562 6.457 1 98.62 89 VAL A O 1
ATOM 713 N N . LEU A 1 90 ? -13.797 15.773 7.371 1 98.25 90 LEU A N 1
ATOM 714 C CA . LEU A 1 90 ? -13.992 15.195 8.695 1 98.25 90 LEU A CA 1
ATOM 715 C C . LEU A 1 90 ? -14.961 16.047 9.516 1 98.25 90 LEU A C 1
ATOM 717 O O . LEU A 1 90 ? -15.602 15.539 10.445 1 98.25 90 LEU A O 1
ATOM 721 N N . GLY A 1 91 ? -14.984 17.297 9.195 1 98.06 91 GLY A N 1
ATOM 722 C CA . GLY A 1 91 ? -15.844 18.234 9.898 1 98.06 91 GLY A CA 1
ATOM 723 C C . GLY A 1 91 ? -15.914 19.594 9.234 1 98.06 91 GLY A C 1
ATOM 724 O O . GLY A 1 91 ? -15.094 19.922 8.375 1 98.06 91 GLY A O 1
ATOM 725 N N . ASN A 1 92 ? -16.953 20.359 9.586 1 98.12 92 ASN A N 1
ATOM 726 C CA . ASN A 1 92 ? -17.109 21.719 9.094 1 98.12 92 ASN A CA 1
ATOM 727 C C . ASN A 1 92 ? -17.422 22.688 10.227 1 98.12 92 ASN A C 1
ATOM 729 O O . ASN A 1 92 ? -17.781 22.266 11.328 1 98.12 92 ASN A O 1
ATOM 733 N N . ALA A 1 93 ? -17.156 23.984 9.977 1 98.31 93 ALA A N 1
ATOM 734 C CA . ALA A 1 93 ? -17.422 25.031 10.953 1 98.31 93 ALA A CA 1
ATOM 735 C C . ALA A 1 93 ? -17.75 26.359 10.258 1 98.31 93 ALA A C 1
ATOM 737 O O . ALA A 1 93 ? -17.125 26.703 9.258 1 98.31 93 ALA A O 1
ATOM 738 N N . SER A 1 94 ? -18.844 26.953 10.797 1 98.06 94 SER A N 1
ATOM 739 C CA . SER A 1 94 ? -19.016 28.375 10.469 1 98.06 94 SER A CA 1
ATOM 740 C C . SER A 1 94 ? -18 29.234 11.211 1 98.06 94 SER A C 1
ATOM 742 O O . SER A 1 94 ? -17.859 29.125 12.43 1 98.06 94 SER A O 1
ATOM 744 N N . VAL A 1 95 ? -17.297 30.047 10.484 1 98.56 95 VAL A N 1
ATOM 745 C CA . VAL A 1 95 ? -16.219 30.812 11.102 1 98.56 95 VAL A CA 1
ATOM 746 C C . VAL A 1 95 ? -16.391 32.312 10.812 1 98.56 95 VAL A C 1
ATOM 748 O O . VAL A 1 95 ? -17.219 32.688 9.977 1 98.56 95 VAL A O 1
ATOM 751 N N . PRO A 1 96 ? -15.641 33.156 11.555 1 98.06 96 PRO A N 1
ATOM 752 C CA . PRO A 1 96 ? -15.711 34.594 11.289 1 98.06 96 PRO A CA 1
ATOM 753 C C . PRO A 1 96 ? -15.328 34.938 9.852 1 98.06 96 PRO A C 1
ATOM 755 O O . PRO A 1 96 ? -14.539 34.25 9.234 1 98.06 96 PRO A O 1
ATOM 758 N N . GLU A 1 97 ? -15.828 36.062 9.359 1 97.38 97 GLU A N 1
ATOM 759 C CA . GLU A 1 97 ? -15.633 36.469 7.977 1 97.38 97 GLU A CA 1
ATOM 760 C C . GLU A 1 97 ? -14.156 36.719 7.68 1 97.38 97 GLU A C 1
ATOM 762 O O . GLU A 1 97 ? -13.711 36.531 6.543 1 97.38 97 GLU A O 1
ATOM 767 N N . ASP A 1 98 ? -13.438 37.031 8.688 1 97.25 98 ASP A N 1
ATOM 768 C CA . ASP A 1 98 ? -12.023 37.344 8.484 1 97.25 98 ASP A CA 1
ATOM 769 C C . ASP A 1 98 ? -11.133 36.156 8.789 1 97.25 98 ASP A C 1
ATOM 771 O O . ASP A 1 98 ? -9.906 36.25 8.789 1 97.25 98 ASP A O 1
ATOM 775 N N . PHE A 1 99 ? -11.742 35 9.07 1 98.31 99 PHE A N 1
ATOM 776 C CA . PHE A 1 99 ? -10.984 33.812 9.391 1 98.31 99 PHE A CA 1
ATOM 777 C C . PHE A 1 99 ? -10.078 33.406 8.227 1 98.31 99 PHE A C 1
ATOM 779 O O . PHE A 1 99 ? -10.539 33.25 7.094 1 98.31 99 PHE A O 1
ATOM 786 N N . HIS A 1 100 ? -8.82 33.375 8.531 1 98.31 100 HIS A N 1
ATOM 787 C CA . HIS A 1 100 ? -7.809 32.844 7.621 1 98.31 100 HIS A CA 1
ATOM 788 C C . HIS A 1 100 ? -7.145 31.594 8.203 1 98.31 100 HIS A C 1
ATOM 790 O O . HIS A 1 100 ? -6.422 31.688 9.195 1 98.31 100 HIS A O 1
ATOM 796 N N . PRO A 1 101 ? -7.355 30.422 7.543 1 98.25 101 PRO A N 1
ATOM 797 C CA . PRO A 1 101 ? -6.922 29.172 8.156 1 98.25 101 PRO A CA 1
ATOM 798 C C . PRO A 1 101 ? -5.414 29.125 8.422 1 98.25 101 PRO A C 1
ATOM 800 O O . PRO A 1 101 ? -4.973 28.531 9.406 1 98.25 101 PRO A O 1
ATOM 803 N N . ARG A 1 102 ? -4.602 29.734 7.617 1 97.06 102 ARG A N 1
ATOM 804 C CA . ARG A 1 102 ? -3.152 29.719 7.789 1 97.06 102 ARG A CA 1
ATOM 805 C C . ARG A 1 102 ? -2.727 30.656 8.914 1 97.06 102 ARG A C 1
ATOM 807 O O . ARG A 1 102 ? -1.962 30.266 9.805 1 97.06 102 ARG A O 1
ATOM 814 N N . PHE A 1 103 ? -3.311 31.844 8.969 1 96.62 103 PHE A N 1
ATOM 815 C CA . PHE A 1 103 ? -2.793 32.906 9.836 1 96.62 103 PHE A CA 1
ATOM 816 C C . PHE A 1 103 ? -3.412 32.812 11.227 1 96.62 103 PHE A C 1
ATOM 818 O O . PHE A 1 103 ? -2.881 33.375 12.188 1 96.62 103 PHE A O 1
ATOM 825 N N . TRP A 1 104 ? -4.535 32.188 11.297 1 97.62 104 TRP A N 1
ATOM 826 C CA . TRP A 1 104 ? -5.176 32 12.602 1 97.62 104 TRP A CA 1
ATOM 827 C C . TRP A 1 104 ? -4.648 30.766 13.305 1 97.62 104 TRP A C 1
ATOM 829 O O . TRP A 1 104 ? -4.977 30.516 14.469 1 97.62 104 TRP A O 1
ATOM 839 N N . ALA A 1 105 ? -3.861 29.984 12.57 1 97.5 105 ALA A N 1
ATOM 840 C CA . ALA A 1 105 ? -3.322 28.766 13.18 1 97.5 105 ALA A CA 1
ATOM 841 C C . ALA A 1 105 ? -2.398 29.109 14.344 1 97.5 105 ALA A C 1
ATOM 843 O O . ALA A 1 105 ? -1.527 29.969 14.234 1 97.5 105 ALA A O 1
ATOM 844 N N . MET A 1 106 ? -2.559 28.375 15.391 1 97.31 106 MET A N 1
ATOM 845 C CA . MET A 1 106 ? -1.748 28.578 16.594 1 97.31 106 MET A CA 1
ATOM 846 C C . MET A 1 106 ? -0.607 27.562 16.641 1 97.31 106 MET A C 1
ATOM 848 O O . MET A 1 106 ? 0.338 27.734 17.422 1 97.31 106 MET A O 1
ATOM 852 N N . GLY A 1 107 ? -0.752 26.531 15.93 1 97.88 107 GLY A N 1
ATOM 853 C CA . GLY A 1 107 ? 0.248 25.469 15.883 1 97.88 107 GLY A CA 1
ATOM 854 C C . GLY A 1 107 ? -0.126 24.328 14.961 1 97.88 107 GLY A C 1
ATOM 855 O O . GLY A 1 107 ? -1.278 24.219 14.531 1 97.88 107 GLY A O 1
ATOM 856 N N . LYS A 1 108 ? 0.888 23.641 14.633 1 98.44 108 LYS A N 1
ATOM 857 C CA . LYS A 1 108 ? 0.719 22.469 13.781 1 98.44 108 LYS A CA 1
ATOM 858 C C . LYS A 1 108 ? 1.407 21.25 14.383 1 98.44 108 LYS A C 1
ATOM 860 O O . LYS A 1 108 ? 2.447 21.375 15.039 1 98.44 108 LYS A O 1
ATOM 865 N N . VAL A 1 109 ? 0.817 20.109 14.188 1 98.81 109 VAL A N 1
ATOM 866 C CA . VAL A 1 109 ? 1.382 18.828 14.617 1 98.81 109 VAL A CA 1
ATOM 867 C C . VAL A 1 109 ? 1.61 17.938 13.398 1 98.81 109 VAL A C 1
ATOM 869 O O . VAL A 1 109 ? 0.715 17.766 12.562 1 98.81 109 VAL A O 1
ATOM 872 N N . TYR A 1 110 ? 2.783 17.469 13.289 1 98.88 110 TYR A N 1
ATOM 873 C CA . TYR A 1 110 ? 3.125 16.516 12.25 1 98.88 110 TYR A CA 1
ATOM 874 C C . TYR A 1 110 ? 3.518 15.172 12.859 1 98.88 110 TYR A C 1
ATOM 876 O O . TYR A 1 110 ? 4.055 15.117 13.969 1 98.88 110 TYR A O 1
ATOM 884 N N . ARG A 1 111 ? 3.244 14.109 12.133 1 98.88 111 ARG A N 1
ATOM 885 C CA . ARG A 1 111 ? 3.744 12.781 12.445 1 98.88 111 ARG A CA 1
ATOM 886 C C . ARG A 1 111 ? 4.535 12.195 11.281 1 98.88 111 ARG A C 1
ATOM 888 O O . ARG A 1 111 ? 4.094 12.266 10.133 1 98.88 111 ARG A O 1
ATOM 895 N N . TYR A 1 112 ? 5.656 11.758 11.562 1 98.94 112 TYR A N 1
ATOM 896 C CA . TYR A 1 112 ? 6.434 11.008 10.586 1 98.94 112 TYR A CA 1
ATOM 897 C C . TYR A 1 112 ? 6.582 9.547 11.016 1 98.94 112 TYR A C 1
ATOM 899 O O . TYR A 1 112 ? 6.898 9.266 12.172 1 98.94 112 TYR A O 1
ATOM 907 N N . TYR A 1 113 ? 6.41 8.664 10.094 1 98.88 113 TYR A N 1
ATOM 908 C CA . TYR A 1 113 ? 6.504 7.234 10.352 1 98.88 113 TYR A CA 1
ATOM 909 C C . TYR A 1 113 ? 7.781 6.656 9.766 1 98.88 113 TYR A C 1
ATOM 911 O O . TYR A 1 113 ? 7.848 6.371 8.562 1 98.88 113 TYR A O 1
ATOM 919 N N . LEU A 1 114 ? 8.727 6.484 10.617 1 98.62 114 LEU A N 1
ATOM 920 C CA . LEU A 1 114 ? 10.055 6.023 10.25 1 98.62 114 LEU A CA 1
ATOM 921 C C . LEU A 1 114 ? 10.18 4.516 10.422 1 98.62 114 LEU A C 1
ATOM 923 O O . LEU A 1 114 ? 9.867 3.982 11.492 1 98.62 114 LEU A O 1
ATOM 927 N N . PHE A 1 115 ? 10.578 3.846 9.359 1 98.06 115 PHE A N 1
ATOM 928 C CA . PHE A 1 115 ? 10.797 2.41 9.477 1 98.06 115 PHE A CA 1
ATOM 929 C C . PHE A 1 115 ? 12.031 2.121 10.328 1 98.06 115 PHE A C 1
ATOM 931 O O . PHE A 1 115 ? 13.094 2.705 10.117 1 98.06 115 PHE A O 1
ATOM 938 N N . ASN A 1 116 ? 11.938 1.222 11.289 1 96.88 116 ASN A N 1
ATOM 939 C CA . ASN A 1 116 ? 13.016 0.907 12.219 1 96.88 116 ASN A CA 1
ATOM 940 C C . ASN A 1 116 ? 13.969 -0.131 11.641 1 96.88 116 ASN A C 1
ATOM 942 O O . ASN A 1 116 ? 13.719 -1.334 11.734 1 96.88 116 ASN A O 1
ATOM 946 N N . GLU A 1 117 ? 15.039 0.317 11.109 1 93.31 117 GLU A N 1
ATOM 947 C CA . GLU A 1 117 ? 16.062 -0.557 10.547 1 93.31 117 GLU A CA 1
ATOM 948 C C . GLU A 1 117 ? 17.25 -0.709 11.492 1 93.31 117 GLU A C 1
ATOM 950 O O . GLU A 1 117 ? 18.406 -0.558 11.086 1 93.31 117 GLU A O 1
ATOM 955 N N . GLY A 1 118 ? 16.938 -0.972 12.711 1 94.19 118 GLY A N 1
ATOM 956 C CA . GLY A 1 118 ? 18 -1.117 13.703 1 94.19 118 GLY A CA 1
ATOM 957 C C . GLY A 1 118 ? 18.406 0.2 14.328 1 94.19 118 GLY A C 1
ATOM 958 O O . GLY A 1 118 ? 19.578 0.391 14.664 1 94.19 118 GLY A O 1
ATOM 959 N N . ILE A 1 119 ? 17.516 1.117 14.438 1 97.12 119 ILE A N 1
ATOM 960 C CA . ILE A 1 119 ? 17.766 2.459 14.953 1 97.12 119 ILE A CA 1
ATOM 961 C C . ILE A 1 119 ? 17.875 2.412 16.469 1 97.12 119 ILE A C 1
ATOM 963 O O . ILE A 1 119 ? 17.047 1.779 17.141 1 97.12 119 ILE A O 1
ATOM 967 N N . ASP A 1 120 ? 18.906 3.041 16.969 1 98.06 120 ASP A N 1
ATOM 968 C CA . ASP A 1 120 ? 19.047 3.219 18.406 1 98.06 120 ASP A CA 1
ATOM 969 C C . ASP A 1 120 ? 18.094 4.297 18.922 1 98.06 120 ASP A C 1
ATOM 971 O O . ASP A 1 120 ? 18.344 5.492 18.75 1 98.06 120 ASP A O 1
ATOM 975 N N . LEU A 1 121 ? 17.078 3.881 19.625 1 98 121 LEU A N 1
ATOM 976 C CA . LEU A 1 121 ? 16 4.785 20.047 1 98 121 LEU A CA 1
ATOM 977 C C . LEU A 1 121 ? 16.516 5.781 21.078 1 98 121 LEU A C 1
ATOM 979 O O . LEU A 1 121 ? 16.062 6.926 21.125 1 98 121 LEU A O 1
ATOM 983 N N . VAL A 1 122 ? 17.406 5.367 21.891 1 98 122 VAL A N 1
ATOM 984 C CA . VAL A 1 122 ? 17.953 6.246 22.906 1 98 122 VAL A CA 1
ATOM 985 C C . VAL A 1 122 ? 18.688 7.41 22.25 1 98 122 VAL A C 1
ATOM 987 O O . VAL A 1 122 ? 18.469 8.57 22.609 1 98 122 VAL A O 1
ATOM 990 N N . LYS A 1 123 ? 19.531 7.066 21.281 1 98.06 123 LYS A N 1
ATOM 991 C CA . LYS A 1 123 ? 20.266 8.102 20.562 1 98.06 123 LYS A CA 1
ATOM 992 C C . LYS A 1 123 ? 19.312 9.016 19.797 1 98.06 123 LYS A C 1
ATOM 994 O O . LYS A 1 123 ? 19.484 10.234 19.797 1 98.06 123 LYS A O 1
ATOM 999 N N . LEU A 1 124 ? 18.344 8.391 19.156 1 98.5 124 LEU A N 1
ATOM 1000 C CA . LEU A 1 124 ? 17.375 9.164 18.391 1 98.5 124 LEU A CA 1
ATOM 1001 C C . LEU A 1 124 ? 16.641 10.156 19.281 1 98.5 124 LEU A C 1
ATOM 1003 O O . LEU A 1 124 ? 16.5 11.336 18.938 1 98.5 124 LEU A O 1
ATOM 1007 N N . LYS A 1 125 ? 16.203 9.727 20.453 1 98.44 125 LYS A N 1
ATOM 1008 C CA . LYS A 1 125 ? 15.453 10.57 21.375 1 98.44 125 LYS A CA 1
ATOM 1009 C C . LYS A 1 125 ? 16.328 11.711 21.891 1 98.44 125 LYS A C 1
ATOM 1011 O O . LYS A 1 125 ? 15.867 12.852 22 1 98.44 125 LYS A O 1
ATOM 1016 N N . SER A 1 126 ? 17.516 11.398 22.219 1 98.19 126 SER A N 1
ATOM 1017 C CA . SER A 1 126 ? 18.453 12.414 22.688 1 98.19 126 SER A CA 1
ATOM 1018 C C . SER A 1 126 ? 18.656 13.508 21.641 1 98.19 126 SER A C 1
ATOM 1020 O O . SER A 1 126 ? 18.625 14.695 21.969 1 98.19 126 SER A O 1
ATOM 1022 N N . CYS A 1 127 ? 18.828 13.094 20.438 1 98.56 127 CYS A N 1
ATOM 1023 C CA . CYS A 1 127 ? 19 14.047 19.359 1 98.56 127 CYS A CA 1
ATOM 1024 C C . CYS A 1 127 ? 17.734 14.852 19.125 1 98.56 127 CYS A C 1
ATOM 1026 O O . CYS A 1 127 ? 17.797 16.047 18.812 1 98.56 127 CYS A O 1
ATOM 1028 N N . ALA A 1 128 ? 16.578 14.227 19.266 1 98.75 128 ALA A N 1
ATOM 1029 C CA . ALA A 1 128 ? 15.297 14.898 19.078 1 98.75 128 ALA A CA 1
ATOM 1030 C C . ALA A 1 128 ? 15.133 16.062 20.047 1 98.75 128 ALA A C 1
ATOM 1032 O O . ALA A 1 128 ? 14.617 17.125 19.672 1 98.75 128 ALA A O 1
ATOM 1033 N N . GLU A 1 129 ? 15.617 15.906 21.219 1 98.44 129 GLU A N 1
ATOM 1034 C CA . GLU A 1 129 ? 15.492 16.906 22.266 1 98.44 129 GLU A CA 1
ATOM 1035 C C . GLU A 1 129 ? 16.234 18.188 21.891 1 98.44 129 GLU A C 1
ATOM 1037 O O . GLU A 1 129 ? 15.836 19.281 22.297 1 98.44 129 GLU A O 1
ATOM 1042 N N . LEU A 1 130 ? 17.219 18.094 21.094 1 98.5 130 LEU A N 1
ATOM 1043 C CA . LEU A 1 130 ? 18.031 19.234 20.703 1 98.5 130 LEU A CA 1
ATOM 1044 C C . LEU A 1 130 ? 17.234 20.203 19.844 1 98.5 130 LEU A C 1
ATOM 1046 O O . LEU A 1 130 ? 17.562 21.391 19.766 1 98.5 130 LEU A O 1
ATOM 1050 N N . PHE A 1 131 ? 16.203 19.688 19.219 1 98.62 131 PHE A N 1
ATOM 1051 C CA . PHE A 1 131 ? 15.445 20.5 18.266 1 98.62 131 PHE A CA 1
ATOM 1052 C C . PHE A 1 131 ? 14.367 21.297 18.984 1 98.62 131 PHE A C 1
ATOM 1054 O O . PHE A 1 131 ? 13.789 22.234 18.422 1 98.62 131 PHE A O 1
ATOM 1061 N N . ILE A 1 132 ? 14.062 20.922 20.219 1 98.69 132 ILE A N 1
ATOM 1062 C CA . ILE A 1 132 ? 12.992 21.594 20.969 1 98.69 132 ILE A CA 1
ATOM 1063 C C . ILE A 1 132 ? 13.438 23 21.359 1 98.69 132 ILE A C 1
ATOM 1065 O O . ILE A 1 132 ? 14.555 23.188 21.844 1 98.69 132 ILE A O 1
ATOM 1069 N N . GLY A 1 133 ? 12.586 23.969 21.109 1 98.19 133 GLY A N 1
ATOM 1070 C CA . GLY A 1 133 ? 12.875 25.375 21.391 1 98.19 133 GLY A CA 1
ATOM 1071 C C . GLY A 1 133 ? 12.992 26.219 20.141 1 98.19 133 GLY A C 1
ATOM 1072 O O . GLY A 1 133 ? 12.477 25.844 19.078 1 98.19 133 GLY A O 1
ATOM 1073 N N . GLU A 1 134 ? 13.469 27.422 20.312 1 98.12 134 GLU A N 1
ATOM 1074 C CA . GLU A 1 134 ? 13.641 28.375 19.219 1 98.12 134 GLU A CA 1
ATOM 1075 C C . GLU A 1 134 ? 15.016 28.234 18.578 1 98.12 134 GLU A C 1
ATOM 1077 O O . GLU A 1 134 ? 16.031 28.297 19.266 1 98.12 134 GLU A O 1
ATOM 1082 N N . HIS A 1 135 ? 15.07 27.922 17.297 1 97.81 135 HIS A N 1
ATOM 1083 C CA . HIS A 1 135 ? 16.328 27.75 16.578 1 97.81 135 HIS A CA 1
ATOM 1084 C C . HIS A 1 135 ? 16.234 28.344 15.18 1 97.81 135 HIS A C 1
ATOM 1086 O O . HIS A 1 135 ? 15.141 28.625 14.688 1 97.81 135 HIS A O 1
ATOM 1092 N N . ASP A 1 136 ? 17.406 28.656 14.633 1 96.56 136 ASP A N 1
ATOM 1093 C CA . ASP A 1 136 ? 17.531 28.891 13.195 1 96.56 136 ASP A CA 1
ATOM 1094 C C . ASP A 1 136 ? 17.547 27.562 12.43 1 96.56 136 ASP A C 1
ATOM 1096 O O . ASP A 1 136 ? 18.5 26.797 12.539 1 96.56 136 ASP A O 1
ATOM 1100 N N . PHE A 1 137 ? 16.547 27.312 11.633 1 96.94 137 PHE A N 1
ATOM 1101 C CA . PHE A 1 137 ? 16.422 26.016 10.969 1 96.94 137 PHE A CA 1
ATOM 1102 C C . PHE A 1 137 ? 16.875 26.109 9.523 1 96.94 137 PHE A C 1
ATOM 1104 O O . PHE A 1 137 ? 16.469 25.297 8.688 1 96.94 137 PHE A O 1
ATOM 1111 N N . SER A 1 138 ? 17.75 27.047 9.172 1 94.81 138 SER A N 1
ATOM 1112 C CA . SER A 1 138 ? 18.25 27.25 7.812 1 94.81 138 SER A CA 1
ATOM 1113 C C . SER A 1 138 ? 18.875 25.984 7.254 1 94.81 138 SER A C 1
ATOM 1115 O O . SER A 1 138 ? 18.734 25.688 6.066 1 94.81 138 SER A O 1
ATOM 1117 N N . ASN A 1 139 ? 19.547 25.234 8.102 1 96.12 139 ASN A N 1
ATOM 1118 C CA . ASN A 1 139 ? 20.25 24.031 7.656 1 96.12 139 ASN A CA 1
ATOM 1119 C C . ASN A 1 139 ? 19.281 22.844 7.512 1 96.12 139 ASN A C 1
ATOM 1121 O O . ASN A 1 139 ? 19.641 21.812 6.941 1 96.12 139 ASN A O 1
ATOM 1125 N N . PHE A 1 140 ? 18.031 23.031 7.98 1 97.19 140 PHE A N 1
ATOM 1126 C CA . PHE A 1 140 ? 17.078 21.938 8.016 1 97.19 140 PHE A CA 1
ATOM 1127 C C . PHE A 1 140 ? 15.828 22.281 7.203 1 97.19 140 PHE A C 1
ATOM 1129 O O . PHE A 1 140 ? 14.734 21.797 7.492 1 97.19 140 PHE A O 1
ATOM 1136 N N . ALA A 1 141 ? 15.953 23.141 6.223 1 96.19 141 ALA A N 1
ATOM 1137 C CA . ALA A 1 141 ? 14.797 23.531 5.426 1 96.19 141 ALA A CA 1
ATOM 1138 C C . ALA A 1 141 ? 15.219 24.016 4.039 1 96.19 141 ALA A C 1
ATOM 1140 O O . ALA A 1 141 ? 16.391 24.281 3.803 1 96.19 141 ALA A O 1
ATOM 1141 N N . ARG A 1 142 ? 14.352 23.891 3.135 1 93.12 142 ARG A N 1
ATOM 1142 C CA . ARG A 1 142 ? 14.5 24.625 1.879 1 93.12 142 ARG A CA 1
ATOM 1143 C C . ARG A 1 142 ? 14.062 26.078 2.031 1 93.12 142 ARG A C 1
ATOM 1145 O O . ARG A 1 142 ? 12.875 26.359 2.199 1 93.12 142 ARG A O 1
ATOM 1152 N N . LEU A 1 143 ? 15.023 26.953 1.954 1 87.31 143 LEU A N 1
ATOM 1153 C CA . LEU A 1 143 ? 14.742 28.344 2.283 1 87.31 143 LEU A CA 1
ATOM 1154 C C . LEU A 1 143 ? 14.258 29.109 1.057 1 87.31 143 LEU A C 1
ATOM 1156 O O . LEU A 1 143 ? 14.812 28.953 -0.033 1 87.31 143 LEU A O 1
ATOM 1160 N N . GLU A 1 144 ? 13.141 29.625 1.25 1 82.62 144 GLU A N 1
ATOM 1161 C CA . GLU A 1 144 ? 12.664 30.594 0.265 1 82.62 144 GLU A CA 1
ATOM 1162 C C . GLU A 1 144 ? 13.25 31.969 0.517 1 82.62 144 GLU A C 1
ATOM 1164 O O . GLU A 1 144 ? 13.633 32.312 1.646 1 82.62 144 GLU A O 1
ATOM 1169 N N . GLU A 1 145 ? 13.289 32.75 -0.496 1 79.75 145 GLU A N 1
ATOM 1170 C CA . GLU A 1 145 ? 13.867 34.094 -0.379 1 79.75 145 GLU A CA 1
ATOM 1171 C C . GLU A 1 145 ? 13.117 34.906 0.657 1 79.75 145 GLU A C 1
ATOM 1173 O O . GLU A 1 145 ? 11.891 34.906 0.693 1 79.75 145 GLU A O 1
ATOM 1178 N N . PHE A 1 146 ? 13.867 35.562 1.583 1 77 146 PHE A N 1
ATOM 1179 C CA . PHE A 1 146 ? 13.414 36.594 2.531 1 77 146 PHE A CA 1
ATOM 1180 C C . PHE A 1 146 ? 12.578 35.969 3.637 1 77 146 PHE A C 1
ATOM 1182 O O . PHE A 1 146 ? 11.836 36.656 4.336 1 77 146 PHE A O 1
ATOM 1189 N N . LYS A 1 147 ? 12.578 34.656 3.74 1 84.94 147 LYS A N 1
ATOM 1190 C CA . LYS A 1 147 ? 11.828 34.031 4.832 1 84.94 147 LYS A CA 1
ATOM 1191 C C . LYS A 1 147 ? 12.695 33.906 6.082 1 84.94 147 LYS A C 1
ATOM 1193 O O . LYS A 1 147 ? 13.859 33.5 6.004 1 84.94 147 LYS A O 1
ATOM 1198 N N . ASN A 1 148 ? 12.125 34.344 7.207 1 91.75 148 ASN A N 1
ATOM 1199 C CA . ASN A 1 148 ? 12.773 34.125 8.5 1 91.75 148 ASN A CA 1
ATOM 1200 C C . ASN A 1 148 ? 12.914 32.656 8.836 1 91.75 148 ASN A C 1
ATOM 1202 O O . ASN A 1 148 ? 11.914 31.938 8.914 1 91.75 148 ASN A O 1
ATOM 1206 N N . PRO A 1 149 ? 14.102 32.188 9.047 1 94.88 149 PRO A N 1
ATOM 1207 C CA . PRO A 1 149 ? 14.297 30.75 9.25 1 94.88 149 PRO A CA 1
ATOM 1208 C C . PRO A 1 149 ? 14.148 30.344 10.711 1 94.88 149 PRO A C 1
ATOM 1210 O O . PRO A 1 149 ? 14.266 29.156 11.039 1 94.88 149 PRO A O 1
ATOM 1213 N N . VAL A 1 150 ? 13.922 31.328 11.562 1 96.75 150 VAL A N 1
ATOM 1214 C CA . VAL A 1 150 ? 13.773 31.016 12.984 1 96.75 150 VAL A CA 1
ATOM 1215 C C . VAL A 1 150 ? 12.367 30.484 13.258 1 96.75 150 VAL A C 1
ATOM 1217 O O . VAL A 1 150 ? 11.383 31.094 12.828 1 96.75 150 VAL A O 1
ATOM 1220 N N . ARG A 1 151 ? 12.312 29.328 13.852 1 97.31 151 ARG A N 1
ATOM 1221 C CA . ARG A 1 151 ? 11.055 28.688 14.234 1 97.31 151 ARG A CA 1
ATOM 1222 C C . ARG A 1 151 ? 11.133 28.125 15.648 1 97.31 151 ARG A C 1
ATOM 1224 O O . ARG A 1 151 ? 12.227 28 16.203 1 97.31 151 ARG A O 1
ATOM 1231 N N . VAL A 1 152 ? 9.922 27.812 16.203 1 98.19 152 VAL A N 1
ATOM 1232 C CA . VAL A 1 152 ? 9.844 27.234 17.547 1 98.19 152 VAL A CA 1
ATOM 1233 C C . VAL A 1 152 ? 9.195 25.859 17.484 1 98.19 152 VAL A C 1
ATOM 1235 O O . VAL A 1 152 ? 8.055 25.719 17.031 1 98.19 152 VAL A O 1
ATOM 1238 N N . ILE A 1 153 ? 9.898 24.875 17.891 1 98.62 153 ILE A N 1
ATOM 1239 C CA . ILE A 1 153 ? 9.344 23.547 18.109 1 98.62 153 ILE A CA 1
ATOM 1240 C C . ILE A 1 153 ? 9.016 23.375 19.594 1 98.62 153 ILE A C 1
ATOM 1242 O O . ILE A 1 153 ? 9.883 23.531 20.453 1 98.62 153 ILE A O 1
ATOM 1246 N N . ARG A 1 154 ? 7.84 23.031 19.844 1 98.62 154 ARG A N 1
ATOM 1247 C CA . ARG A 1 154 ? 7.359 22.953 21.219 1 98.62 154 ARG A CA 1
ATOM 1248 C C . ARG A 1 154 ? 7.559 21.562 21.797 1 98.62 154 ARG A C 1
ATOM 1250 O O . ARG A 1 154 ? 7.789 21.406 23 1 98.62 154 ARG A O 1
ATOM 1257 N N . ARG A 1 155 ? 7.398 20.594 20.969 1 98.56 155 ARG A N 1
ATOM 1258 C CA . ARG A 1 155 ? 7.41 19.219 21.453 1 98.56 155 ARG A CA 1
ATOM 1259 C C . ARG A 1 155 ? 7.801 18.25 20.344 1 98.56 155 ARG A C 1
ATOM 1261 O O . ARG A 1 155 ? 7.402 18.422 19.188 1 98.56 155 ARG A O 1
ATOM 1268 N N . ILE A 1 156 ? 8.586 17.266 20.703 1 98.81 156 ILE A N 1
ATOM 1269 C CA . ILE A 1 156 ? 8.875 16.125 19.828 1 98.81 156 ILE A CA 1
ATOM 1270 C C . ILE A 1 156 ? 8.719 14.828 20.609 1 98.81 156 ILE A C 1
ATOM 1272 O O . ILE A 1 156 ? 9.352 14.641 21.641 1 98.81 156 ILE A O 1
ATOM 1276 N N . ASP A 1 157 ? 7.895 13.992 20.188 1 98.69 157 ASP A N 1
ATOM 1277 C CA . ASP A 1 157 ? 7.699 12.68 20.797 1 98.69 157 ASP A CA 1
ATOM 1278 C C . ASP A 1 157 ? 8.148 11.57 19.844 1 98.69 157 ASP A C 1
ATOM 1280 O O . ASP A 1 157 ? 7.859 11.609 18.656 1 98.69 157 ASP A O 1
ATOM 1284 N N . VAL A 1 158 ? 8.93 10.664 20.375 1 98.56 158 VAL A N 1
ATOM 1285 C CA . VAL A 1 158 ? 9.375 9.477 19.656 1 98.56 158 VAL A CA 1
ATOM 1286 C C . VAL A 1 158 ? 8.719 8.234 20.234 1 98.56 158 VAL A C 1
ATOM 1288 O O . VAL A 1 158 ? 8.977 7.867 21.391 1 98.56 158 VAL A O 1
ATOM 1291 N N . ILE A 1 159 ? 7.918 7.586 19.453 1 97.94 159 ILE A N 1
ATOM 1292 C CA . ILE A 1 159 ? 7.125 6.469 19.969 1 97.94 159 ILE A CA 1
ATOM 1293 C C . ILE A 1 159 ? 7.383 5.227 19.109 1 97.94 159 ILE A C 1
ATOM 1295 O O . ILE A 1 159 ? 6.98 5.168 17.953 1 97.94 159 ILE A O 1
ATOM 1299 N N . PRO A 1 160 ? 8.023 4.23 19.688 1 96.69 160 PRO A N 1
ATOM 1300 C CA . PRO A 1 160 ? 8.211 2.977 18.953 1 96.69 160 PRO A CA 1
ATOM 1301 C C . PRO A 1 160 ? 6.91 2.184 18.797 1 96.69 160 PRO A C 1
ATOM 1303 O O . PRO A 1 160 ? 6.145 2.068 19.766 1 96.69 160 PRO A O 1
ATOM 1306 N N . ARG A 1 161 ? 6.637 1.763 17.609 1 93.38 161 ARG A N 1
ATOM 1307 C CA . ARG A 1 161 ? 5.496 0.917 17.266 1 93.38 161 ARG A CA 1
ATOM 1308 C C . ARG A 1 161 ? 5.93 -0.266 16.406 1 93.38 161 ARG A C 1
ATOM 1310 O O . ARG A 1 161 ? 5.672 -0.293 15.195 1 93.38 161 ARG A O 1
ATOM 1317 N N . GLY A 1 162 ? 6.43 -1.345 17.109 1 91.38 162 GLY A N 1
ATOM 1318 C CA . GLY A 1 162 ? 6.941 -2.469 16.344 1 91.38 162 GLY A CA 1
ATOM 1319 C C . GLY A 1 162 ? 8.086 -2.09 15.422 1 91.38 162 GLY A C 1
ATOM 1320 O O . GLY A 1 162 ? 9.125 -1.604 15.883 1 91.38 162 GLY A O 1
ATOM 1321 N N . ARG A 1 163 ? 7.875 -2.246 14.094 1 96.06 163 ARG A N 1
ATOM 1322 C CA . ARG A 1 163 ? 8.906 -1.947 13.102 1 96.06 163 ARG A CA 1
ATOM 1323 C C . ARG A 1 163 ? 8.836 -0.489 12.664 1 96.06 163 ARG A C 1
ATOM 1325 O O . ARG A 1 163 ? 9.562 -0.073 11.758 1 96.06 163 ARG A O 1
ATOM 1332 N N . ILE A 1 164 ? 7.984 0.252 13.258 1 98.19 164 ILE A N 1
ATOM 1333 C CA . ILE A 1 164 ? 7.801 1.658 12.914 1 98.19 164 ILE A CA 1
ATOM 1334 C C . ILE A 1 164 ? 8.125 2.531 14.125 1 98.19 164 ILE A C 1
ATOM 1336 O O . ILE A 1 164 ? 7.832 2.156 15.258 1 98.19 164 ILE A O 1
ATOM 1340 N N . ILE A 1 165 ? 8.758 3.57 13.875 1 98.62 165 ILE A N 1
ATOM 1341 C CA . ILE A 1 165 ? 8.945 4.625 14.867 1 98.62 165 ILE A CA 1
ATOM 1342 C C . ILE A 1 165 ? 8.133 5.855 14.469 1 98.62 165 ILE A C 1
ATOM 1344 O O . ILE A 1 165 ? 8.375 6.453 13.414 1 98.62 165 ILE A O 1
ATOM 1348 N N . MET A 1 166 ? 7.188 6.176 15.25 1 98.75 166 MET A N 1
ATOM 1349 C CA . MET A 1 166 ? 6.406 7.383 15 1 98.75 166 MET A CA 1
ATOM 1350 C C . MET A 1 166 ? 7.035 8.594 15.68 1 98.75 166 MET A C 1
ATOM 1352 O O . MET A 1 166 ? 7.277 8.578 16.891 1 98.75 166 MET A O 1
ATOM 1356 N N . ILE A 1 167 ? 7.348 9.609 14.938 1 98.88 167 ILE A N 1
ATOM 1357 C CA . ILE A 1 167 ? 7.891 10.867 15.445 1 98.88 167 ILE A CA 1
ATOM 1358 C C . ILE A 1 167 ? 6.848 11.969 15.312 1 98.88 167 ILE A C 1
ATOM 1360 O O . ILE A 1 167 ? 6.453 12.328 14.195 1 98.88 167 ILE A O 1
ATOM 1364 N N . GLU A 1 168 ? 6.414 12.469 16.391 1 98.88 168 GLU A N 1
ATOM 1365 C CA . GLU A 1 168 ? 5.441 13.555 16.391 1 98.88 168 GLU A CA 1
ATOM 1366 C C . GLU A 1 168 ? 6.102 14.883 16.75 1 98.88 168 GLU A C 1
ATOM 1368 O O . GLU A 1 168 ? 6.805 14.984 17.75 1 98.88 168 GLU A O 1
ATOM 1373 N N . VAL A 1 169 ? 5.902 15.867 15.93 1 98.88 169 VAL A N 1
ATOM 1374 C CA . VAL A 1 169 ? 6.512 17.188 16.109 1 98.88 169 VAL A CA 1
ATOM 1375 C C . VAL A 1 169 ? 5.426 18.25 16.172 1 98.88 169 VAL A C 1
ATOM 1377 O O . VAL A 1 169 ? 4.566 18.328 15.289 1 98.88 169 VAL A O 1
ATOM 1380 N N . GLU A 1 170 ? 5.449 18.984 17.219 1 98.81 170 GLU A N 1
ATOM 1381 C CA . GLU A 1 170 ? 4.531 20.109 17.359 1 98.81 170 GLU A CA 1
ATOM 1382 C C . GLU A 1 170 ? 5.289 21.438 17.375 1 98.81 170 GLU A C 1
ATOM 1384 O O . GLU A 1 170 ? 6.285 21.578 18.078 1 98.81 170 GLU A O 1
ATOM 1389 N N . GLY A 1 171 ? 4.863 22.328 16.578 1 98.31 171 GLY A N 1
ATOM 1390 C CA . GLY A 1 171 ? 5.449 23.656 16.516 1 98.31 171 GLY A CA 1
ATOM 1391 C C . GLY A 1 171 ? 4.473 24.719 16.047 1 98.31 171 GLY A C 1
ATOM 1392 O O . GLY A 1 171 ? 3.314 24.422 15.75 1 98.31 171 GLY A O 1
ATOM 1393 N N . GLU A 1 172 ? 4.938 25.969 16.031 1 95.25 172 GLU A N 1
ATOM 1394 C CA . GLU A 1 172 ? 4.094 27.078 15.609 1 95.25 172 GLU A CA 1
ATOM 1395 C C . GLU A 1 172 ? 3.916 27.094 14.094 1 95.25 172 GLU A C 1
ATOM 1397 O O . GLU A 1 172 ? 2.805 27.281 13.594 1 95.25 172 GLU A O 1
ATOM 1402 N N . SER A 1 173 ? 4.973 26.984 13.438 1 95.5 173 SER A N 1
ATOM 1403 C CA . SER A 1 173 ? 5.035 26.906 11.977 1 95.5 173 SER A CA 1
ATOM 1404 C C . SER A 1 173 ? 6.297 26.203 11.516 1 95.5 173 SER A C 1
ATOM 1406 O O . SER A 1 173 ? 7.238 26.016 12.289 1 95.5 173 SER A O 1
ATOM 1408 N N . PHE A 1 174 ? 6.27 25.734 10.367 1 97 174 PHE A N 1
ATOM 1409 C CA . PHE A 1 174 ? 7.395 24.984 9.828 1 97 174 PHE A CA 1
ATOM 1410 C C . PHE A 1 174 ? 7.801 25.516 8.461 1 97 174 PHE A C 1
ATOM 1412 O O . PHE A 1 174 ? 6.953 25.953 7.68 1 97 174 PHE A O 1
ATOM 1419 N N . LEU A 1 175 ? 9.055 25.453 8.188 1 96.44 175 LEU A N 1
ATOM 1420 C CA . LEU A 1 175 ? 9.578 25.797 6.875 1 96.44 175 LEU A CA 1
ATOM 1421 C C . LEU A 1 175 ? 9.414 24.625 5.902 1 96.44 175 LEU A C 1
ATOM 1423 O O . LEU A 1 175 ? 9.07 23.516 6.309 1 96.44 175 LEU A O 1
ATOM 1427 N N . TRP A 1 176 ? 9.648 25 4.59 1 96.44 176 TRP A N 1
ATOM 1428 C CA . TRP A 1 176 ? 9.555 23.984 3.541 1 96.44 176 TRP A CA 1
ATOM 1429 C C . TRP A 1 176 ? 10.547 22.844 3.795 1 96.44 176 TRP A C 1
ATOM 1431 O O . TRP A 1 176 ? 11.75 23.094 3.93 1 96.44 176 TRP A O 1
ATOM 1441 N N . GLU A 1 177 ? 10.078 21.594 3.906 1 97.69 177 GLU A N 1
ATOM 1442 C CA . GLU A 1 177 ? 10.844 20.359 4.062 1 97.69 177 GLU A CA 1
ATOM 1443 C C . GLU A 1 177 ? 11.469 20.266 5.453 1 97.69 177 GLU A C 1
ATOM 1445 O O . GLU A 1 177 ? 12.266 19.375 5.727 1 97.69 177 GLU A O 1
ATOM 1450 N N . MET A 1 178 ? 11.086 21.156 6.316 1 98.12 178 MET A N 1
ATOM 1451 C CA . MET A 1 178 ? 11.75 21.266 7.613 1 98.12 178 MET A CA 1
ATOM 1452 C C . MET A 1 178 ? 11.617 19.969 8.406 1 98.12 178 MET A C 1
ATOM 1454 O O . MET A 1 178 ? 12.617 19.375 8.805 1 98.12 178 MET A O 1
ATOM 1458 N N . VAL A 1 179 ? 10.406 19.453 8.57 1 98.75 179 VAL A N 1
ATOM 1459 C CA . VAL A 1 179 ? 10.164 18.25 9.367 1 98.75 179 VAL A CA 1
ATOM 1460 C C . VAL A 1 179 ? 10.898 17.062 8.75 1 98.75 179 VAL A C 1
ATOM 1462 O O . VAL A 1 179 ? 11.531 16.281 9.453 1 98.75 179 VAL A O 1
ATOM 1465 N N . ARG A 1 180 ? 10.875 16.9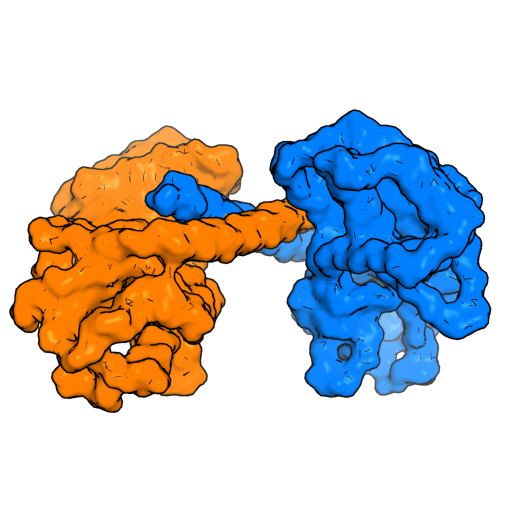53 7.449 1 98.81 180 ARG A N 1
ATOM 1466 C CA . ARG A 1 180 ? 11.469 15.82 6.754 1 98.81 180 ARG A CA 1
ATOM 1467 C C . ARG A 1 180 ? 12.984 15.852 6.859 1 98.81 180 ARG A C 1
ATOM 1469 O O . ARG A 1 180 ? 13.625 14.797 6.922 1 98.81 180 ARG A O 1
ATOM 1476 N N . ARG A 1 181 ? 13.578 17.016 6.871 1 98.56 181 ARG A N 1
ATOM 1477 C CA . ARG A 1 181 ? 15.023 17.109 7.031 1 98.56 181 ARG A CA 1
ATOM 1478 C C . ARG A 1 181 ? 15.438 16.844 8.477 1 98.56 181 ARG A C 1
ATOM 1480 O O . ARG A 1 181 ? 16.484 16.25 8.734 1 98.56 181 ARG A O 1
ATOM 1487 N N . ILE A 1 182 ? 14.594 17.281 9.383 1 98.69 182 ILE A N 1
ATOM 1488 C CA . ILE A 1 182 ? 14.82 16.953 10.789 1 98.69 182 ILE A CA 1
ATOM 1489 C C . ILE A 1 182 ? 14.789 15.445 10.969 1 98.69 182 ILE A C 1
ATOM 1491 O O . ILE A 1 182 ? 15.664 14.883 11.641 1 98.69 182 ILE A O 1
ATOM 1495 N N . VAL A 1 183 ? 13.898 14.773 10.352 1 98.81 183 VAL A N 1
ATOM 1496 C CA . VAL A 1 183 ? 13.75 13.32 10.469 1 98.81 183 VAL A CA 1
ATOM 1497 C C . VAL A 1 183 ? 14.992 12.633 9.906 1 98.81 183 VAL A C 1
ATOM 1499 O O . VAL A 1 183 ? 15.477 11.648 10.477 1 98.81 183 VAL A O 1
ATOM 1502 N N . THR A 1 184 ? 15.477 13.117 8.773 1 98.62 184 THR A N 1
ATOM 1503 C CA . THR A 1 184 ? 16.703 12.562 8.219 1 98.62 184 THR A CA 1
ATOM 1504 C C . THR A 1 184 ? 17.844 12.656 9.227 1 98.62 184 THR A C 1
ATOM 1506 O O . THR A 1 184 ? 18.594 11.703 9.43 1 98.62 184 THR A O 1
ATOM 1509 N N . ALA A 1 185 ? 17.969 13.828 9.875 1 98.5 185 ALA A N 1
ATOM 1510 C CA . ALA A 1 185 ? 19.016 14.023 10.883 1 98.5 185 ALA A CA 1
ATOM 1511 C C . ALA A 1 185 ? 18.844 13.039 12.039 1 98.5 185 ALA A C 1
ATOM 1513 O O . ALA A 1 185 ? 19.812 12.438 12.508 1 98.5 185 ALA A O 1
ATOM 1514 N N . LEU A 1 186 ? 17.609 12.891 12.461 1 98.62 186 LEU A N 1
ATOM 1515 C CA . LEU A 1 186 ? 17.312 11.992 13.57 1 98.62 186 LEU A CA 1
ATOM 1516 C C . LEU A 1 186 ? 17.625 10.547 13.195 1 98.62 186 LEU A C 1
ATOM 1518 O O . LEU A 1 186 ? 18.172 9.789 14.008 1 98.62 186 LEU A O 1
ATOM 1522 N N . LYS A 1 187 ? 17.25 10.141 11.992 1 98.5 187 LYS A N 1
ATOM 1523 C CA . LYS A 1 187 ? 17.578 8.805 11.5 1 98.5 187 LYS A CA 1
ATOM 1524 C C . LYS A 1 187 ? 19.078 8.555 11.547 1 98.5 187 LYS A C 1
ATOM 1526 O O . LYS A 1 187 ? 19.531 7.512 12.039 1 98.5 187 LYS A O 1
ATOM 1531 N N . PHE A 1 188 ? 19.859 9.492 11.062 1 98.12 188 PHE A N 1
ATOM 1532 C CA . PHE A 1 188 ? 21.297 9.359 11.031 1 98.12 188 PHE A CA 1
ATOM 1533 C C . PHE A 1 188 ? 21.875 9.297 12.445 1 98.12 188 PHE A C 1
ATOM 1535 O O . PHE A 1 188 ? 22.828 8.555 12.703 1 98.12 188 PHE A O 1
ATOM 1542 N N . CYS A 1 189 ? 21.312 10.078 13.312 1 98 189 CYS A N 1
ATOM 1543 C CA . CYS A 1 189 ? 21.734 10.023 14.711 1 98 189 CYS A CA 1
ATOM 1544 C C . CYS A 1 189 ? 21.453 8.648 15.305 1 98 189 CYS A C 1
ATOM 1546 O O . CYS A 1 189 ? 22.359 8.039 15.898 1 98 189 CYS A O 1
ATOM 1548 N N . GLY A 1 190 ? 20.266 8.141 15.125 1 97.94 190 GLY A N 1
ATOM 1549 C CA . GLY A 1 190 ? 19.906 6.824 15.633 1 97.94 190 GLY A CA 1
ATOM 1550 C C . GLY A 1 190 ? 20.75 5.707 15.047 1 97.94 190 GLY A C 1
ATOM 1551 O O . GLY A 1 190 ? 20.938 4.668 15.688 1 97.94 190 GLY A O 1
ATOM 1552 N N . MET A 1 191 ? 21.281 5.961 13.875 1 97.62 191 MET A N 1
ATOM 1553 C CA . MET A 1 191 ? 22.109 4.973 13.195 1 97.62 191 MET A CA 1
ATOM 1554 C C . MET A 1 191 ? 23.578 5.137 13.586 1 97.62 191 MET A C 1
ATOM 1556 O O . MET A 1 191 ? 24.422 4.348 13.156 1 97.62 191 MET A O 1
ATOM 1560 N N . GLY A 1 192 ? 23.875 6.148 14.258 1 96.94 192 GLY A N 1
ATOM 1561 C CA . GLY A 1 192 ? 25.234 6.395 14.727 1 96.94 192 GLY A CA 1
ATOM 1562 C C . GLY A 1 192 ? 26.094 7.129 13.711 1 96.94 192 GLY A C 1
ATOM 1563 O O . GLY A 1 192 ? 27.312 7.215 13.867 1 96.94 192 GLY A O 1
ATOM 1564 N N . ILE A 1 193 ? 25.469 7.605 12.688 1 96.12 193 ILE A N 1
ATOM 1565 C CA . ILE A 1 193 ? 26.172 8.336 11.641 1 96.12 193 ILE A CA 1
ATOM 1566 C C . ILE A 1 193 ? 26.453 9.766 12.102 1 96.12 193 ILE A C 1
ATOM 1568 O O . ILE A 1 193 ? 27.516 10.32 11.836 1 96.12 193 ILE A O 1
ATOM 1572 N N . PHE A 1 194 ? 25.469 10.43 12.797 1 95.69 194 PHE A N 1
ATOM 1573 C CA . PHE A 1 194 ? 25.609 11.75 13.406 1 95.69 194 PHE A CA 1
ATOM 1574 C C . PHE A 1 194 ? 25.672 11.641 14.922 1 95.69 194 PHE A C 1
ATOM 1576 O O . PHE A 1 194 ? 24.984 10.812 15.523 1 95.69 194 PHE A O 1
ATOM 1583 N N . SER A 1 195 ? 26.484 12.508 15.516 1 96.56 195 SER A N 1
ATOM 1584 C CA . SER A 1 195 ? 26.469 12.695 16.969 1 96.56 195 SER A CA 1
ATOM 1585 C C . SER A 1 195 ? 25.531 13.836 17.359 1 96.56 195 SER A C 1
ATOM 1587 O O . SER A 1 195 ? 25.094 14.609 16.516 1 96.56 195 SER A O 1
ATOM 1589 N N . GLU A 1 196 ? 25.234 13.891 18.656 1 97.25 196 GLU A N 1
ATOM 1590 C CA . GLU A 1 196 ? 24.469 15.016 19.188 1 97.25 196 GLU A CA 1
ATOM 1591 C C . GLU A 1 196 ? 25.172 16.344 18.906 1 97.25 196 GLU A C 1
ATOM 1593 O O . GLU A 1 196 ? 24.531 17.344 18.625 1 97.25 196 GLU A O 1
ATOM 1598 N N . GLU A 1 197 ? 26.469 16.297 18.953 1 97.06 197 GLU A N 1
ATOM 1599 C CA . GLU A 1 197 ? 27.281 17.484 18.734 1 97.06 197 GLU A CA 1
ATOM 1600 C C . GLU A 1 197 ? 27.141 18 17.312 1 97.06 197 GLU A C 1
ATOM 1602 O O . GLU A 1 197 ? 27.094 19.203 17.062 1 97.06 197 GLU A O 1
ATOM 1607 N N . GLU A 1 198 ? 27.109 17.078 16.469 1 95.75 198 GLU A N 1
ATOM 1608 C CA . GLU A 1 198 ? 26.953 17.453 15.07 1 95.75 198 GLU A CA 1
ATOM 1609 C C . GLU A 1 198 ? 25.609 18.125 14.812 1 95.75 198 GLU A C 1
ATOM 1611 O O . GLU A 1 198 ? 25.547 19.125 14.086 1 95.75 198 GLU A O 1
ATOM 1616 N N . ILE A 1 199 ? 24.594 17.609 15.422 1 96 199 ILE A N 1
ATOM 1617 C CA . ILE A 1 199 ? 23.266 18.188 15.273 1 96 199 ILE A CA 1
ATOM 1618 C C . ILE A 1 199 ? 23.25 19.578 15.898 1 96 199 ILE A C 1
ATOM 1620 O O . ILE A 1 199 ? 22.734 20.531 15.297 1 96 199 ILE A O 1
ATOM 1624 N N . SER A 1 200 ? 23.828 19.688 17.062 1 96.44 200 SER A N 1
ATOM 1625 C CA . SER A 1 200 ? 23.922 20.984 17.734 1 96.44 200 SER A CA 1
ATOM 1626 C C . SER A 1 200 ? 24.672 22 16.891 1 96.44 200 SER A C 1
ATOM 1628 O O . SER A 1 200 ? 24.266 23.156 16.797 1 96.44 200 SER A O 1
ATOM 1630 N N . PHE A 1 201 ? 25.703 21.516 16.297 1 95.94 201 PHE A N 1
ATOM 1631 C CA . PHE A 1 201 ? 26.5 22.375 15.422 1 95.94 201 PHE A CA 1
ATOM 1632 C C . PHE A 1 201 ? 25.656 22.875 14.25 1 95.94 201 PHE A C 1
ATOM 1634 O O . PHE A 1 201 ? 25.703 24.062 13.914 1 95.94 201 PHE A O 1
ATOM 1641 N N . MET A 1 202 ? 24.859 22 13.68 1 95.56 202 MET A N 1
ATOM 1642 C CA . MET A 1 202 ? 24.031 22.344 12.516 1 95.56 202 MET A CA 1
ATOM 1643 C C . MET A 1 202 ? 22.938 23.344 12.898 1 95.56 202 MET A C 1
ATOM 1645 O O . MET A 1 202 ? 22.453 24.078 12.047 1 95.56 202 MET A O 1
ATOM 1649 N N . LEU A 1 203 ? 22.5 23.375 14.195 1 96.06 203 LEU A N 1
ATOM 1650 C CA . LEU A 1 203 ? 21.469 24.297 14.664 1 96.06 203 LEU A CA 1
ATOM 1651 C C . LEU A 1 203 ? 22.062 25.672 14.961 1 96.06 203 LEU A C 1
ATOM 1653 O O . LEU A 1 203 ? 21.328 26.672 15.008 1 96.06 203 LEU A O 1
ATOM 1657 N N . LYS A 1 204 ? 23.438 25.734 15.094 1 94.31 204 LYS A N 1
ATOM 1658 C CA . LYS A 1 204 ? 24.062 26.969 15.547 1 94.31 204 LYS A CA 1
ATOM 1659 C C . LYS A 1 204 ? 24.844 27.625 14.422 1 94.31 204 LYS A C 1
ATOM 1661 O O . LYS A 1 204 ? 25.016 28.859 14.398 1 94.31 204 LYS A O 1
ATOM 1666 N N . GLU A 1 205 ? 25.344 26.766 13.516 1 93.06 205 GLU A N 1
ATOM 1667 C CA . GLU A 1 205 ? 26.219 27.266 12.453 1 93.06 205 GLU A CA 1
ATOM 1668 C C . GLU A 1 205 ? 25.688 26.906 11.078 1 93.06 205 GLU A C 1
ATOM 1670 O O . GLU A 1 205 ? 25.031 25.875 10.914 1 93.06 205 GLU A O 1
ATOM 1675 N N . LYS A 1 206 ? 26.062 27.766 10.18 1 90 206 LYS A N 1
ATOM 1676 C CA . LYS A 1 206 ? 25.703 27.469 8.797 1 90 206 LYS A CA 1
ATOM 1677 C C . LYS A 1 206 ? 26.625 26.406 8.203 1 90 206 LYS A C 1
ATOM 1679 O O . LYS A 1 206 ? 27.828 26.438 8.422 1 90 206 LYS A O 1
ATOM 1684 N N . VAL A 1 207 ? 25.953 25.516 7.613 1 89.62 207 VAL A N 1
ATOM 1685 C CA . VAL A 1 207 ? 26.75 24.469 6.984 1 89.62 207 VAL A CA 1
ATOM 1686 C C . VAL A 1 207 ? 26.641 24.562 5.465 1 89.62 207 VAL A C 1
ATOM 1688 O O . VAL A 1 207 ? 25.688 25.156 4.945 1 89.62 207 VAL A O 1
ATOM 1691 N N . ASP A 1 208 ? 27.562 23.953 4.695 1 85.25 208 ASP A N 1
ATOM 1692 C CA . ASP A 1 208 ? 27.609 24.016 3.238 1 85.25 208 ASP A CA 1
ATOM 1693 C C . ASP A 1 208 ? 26.625 23.016 2.615 1 85.25 208 ASP A C 1
ATOM 1695 O O . ASP A 1 208 ? 26 23.312 1.595 1 85.25 208 ASP A O 1
ATOM 1699 N N . LYS A 1 209 ? 26.562 21.781 3.16 1 86.06 209 LYS A N 1
ATOM 1700 C CA . LYS A 1 209 ? 25.703 20.766 2.588 1 86.06 209 LYS A CA 1
ATOM 1701 C C . LYS A 1 209 ? 24.562 20.406 3.553 1 86.06 209 LYS A C 1
ATOM 1703 O O . LYS A 1 209 ? 24.828 19.922 4.66 1 86.06 209 LYS A O 1
ATOM 1708 N N . LYS A 1 210 ? 23.391 20.562 3.021 1 91.38 210 LYS A N 1
ATOM 1709 C CA . LYS A 1 210 ? 22.219 20.25 3.824 1 91.38 210 LYS A CA 1
ATOM 1710 C C . LYS A 1 210 ? 21.797 18.797 3.656 1 91.38 210 LYS A C 1
ATOM 1712 O O . LYS A 1 210 ? 22.094 18.172 2.627 1 91.38 210 LYS A O 1
ATOM 1717 N N . LEU A 1 211 ? 21.188 18.297 4.676 1 94.94 211 LEU A N 1
ATOM 1718 C CA . LEU A 1 211 ? 20.656 16.938 4.605 1 94.94 211 LEU A CA 1
ATOM 1719 C C . LEU A 1 211 ? 19.453 16.875 3.658 1 94.94 211 LEU A C 1
ATOM 1721 O O . LEU A 1 211 ? 18.672 17.828 3.582 1 94.94 211 LEU A O 1
ATOM 1725 N N . PRO A 1 212 ? 19.344 15.773 2.873 1 97.25 212 PRO A N 1
ATOM 1726 C CA . PRO A 1 212 ? 18.141 15.602 2.055 1 97.25 212 PRO A CA 1
ATOM 1727 C C . PRO A 1 212 ? 16.891 15.367 2.893 1 97.25 212 PRO A C 1
ATOM 1729 O O . PRO A 1 212 ? 16.969 14.844 4.008 1 97.25 212 PRO A O 1
ATOM 1732 N N . PRO A 1 213 ? 15.742 15.781 2.406 1 98.31 213 PRO A N 1
ATOM 1733 C CA . PRO A 1 213 ? 14.508 15.492 3.139 1 98.31 213 PRO A CA 1
ATOM 1734 C C . PRO A 1 213 ? 14.141 14.008 3.123 1 98.31 213 PRO A C 1
ATOM 1736 O O . PRO A 1 213 ? 14.367 13.328 2.121 1 98.31 213 PRO A O 1
ATOM 1739 N N . ALA A 1 214 ? 13.609 13.531 4.242 1 98.5 214 ALA A N 1
ATOM 1740 C CA . ALA A 1 214 ? 13.078 12.172 4.305 1 98.5 214 ALA A CA 1
ATOM 1741 C C . ALA A 1 214 ? 11.906 11.992 3.344 1 98.5 214 ALA A C 1
ATOM 1743 O O . ALA A 1 214 ? 11.312 12.977 2.9 1 98.5 214 ALA A O 1
ATOM 1744 N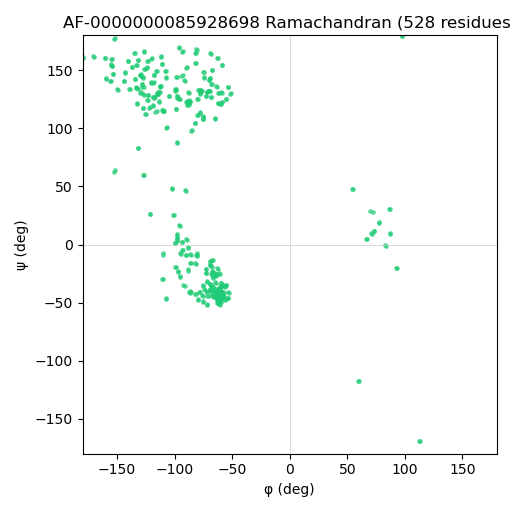 N . PRO A 1 215 ? 11.539 10.766 2.959 1 98.06 215 PRO A N 1
ATOM 1745 C CA . PRO A 1 215 ? 10.453 10.523 2.006 1 98.06 215 PRO A CA 1
ATOM 1746 C C . PRO A 1 215 ? 9.148 11.203 2.418 1 98.06 215 PRO A C 1
ATOM 1748 O O . PRO A 1 215 ? 8.742 11.125 3.58 1 98.06 215 PRO A O 1
ATOM 1751 N N . PRO A 1 216 ? 8.5 11.836 1.454 1 98.62 216 PRO A N 1
ATOM 1752 C CA . PRO A 1 216 ? 7.305 12.609 1.798 1 98.62 216 PRO A CA 1
ATOM 1753 C C . PRO A 1 216 ? 6.102 11.734 2.129 1 98.62 216 PRO A C 1
ATOM 1755 O O . PRO A 1 216 ? 5.219 12.148 2.883 1 98.62 216 PRO A O 1
ATOM 1758 N N . GLU A 1 217 ? 6.055 10.523 1.638 1 98.5 217 GLU A N 1
ATOM 1759 C CA . GLU A 1 217 ? 4.879 9.664 1.765 1 98.5 217 GLU A CA 1
ATOM 1760 C C . GLU A 1 217 ? 4.668 9.227 3.211 1 98.5 217 GLU A C 1
ATOM 1762 O O . GLU A 1 217 ? 3.594 8.734 3.566 1 98.5 217 GLU A O 1
ATOM 1767 N N . ASN A 1 218 ? 5.695 9.414 4.035 1 98.69 218 ASN A N 1
ATOM 1768 C CA . ASN A 1 218 ? 5.609 8.969 5.422 1 98.69 218 ASN A CA 1
ATOM 1769 C C . ASN A 1 218 ? 5.273 10.125 6.363 1 98.69 218 ASN A C 1
ATOM 1771 O O . ASN A 1 218 ? 5.23 9.945 7.582 1 98.69 218 ASN A O 1
ATOM 1775 N N . LEU A 1 219 ? 5.086 11.289 5.844 1 98.88 219 LEU A N 1
ATOM 1776 C CA . LEU A 1 219 ? 4.754 12.469 6.645 1 98.88 219 LEU A CA 1
ATOM 1777 C C . LEU A 1 219 ? 3.254 12.742 6.602 1 98.88 219 LEU A C 1
ATOM 1779 O O . LEU A 1 219 ? 2.633 12.672 5.539 1 98.88 219 LEU A O 1
ATOM 1783 N N . VAL A 1 220 ? 2.689 12.992 7.762 1 98.94 220 VAL A N 1
ATOM 1784 C CA . VAL A 1 220 ? 1.269 13.305 7.883 1 98.94 220 VAL A CA 1
ATOM 1785 C C . VAL A 1 220 ? 1.084 14.602 8.672 1 98.94 220 VAL A C 1
ATOM 1787 O O . VAL A 1 220 ? 1.551 14.711 9.805 1 98.94 220 VAL A O 1
ATOM 1790 N N . LEU A 1 221 ? 0.502 15.633 8.016 1 98.94 221 LEU A N 1
ATOM 1791 C CA . LEU A 1 221 ? -0.025 16.734 8.805 1 98.94 221 LEU A CA 1
ATOM 1792 C C . LEU A 1 221 ? -1.188 16.281 9.672 1 98.94 221 LEU A C 1
ATOM 1794 O O . LEU A 1 221 ? -2.293 16.047 9.172 1 98.94 221 LEU A O 1
ATOM 1798 N N . TRP A 1 222 ? -0.91 16.219 10.93 1 98.81 222 TRP A N 1
ATOM 1799 C CA . TRP A 1 222 ? -1.826 15.523 11.828 1 98.81 222 TRP A CA 1
ATOM 1800 C C . TRP A 1 222 ? -2.934 16.453 12.312 1 98.81 222 TRP A C 1
ATOM 1802 O O . TRP A 1 222 ? -4.098 16.047 12.391 1 98.81 222 TRP A O 1
ATOM 1812 N N . GLN A 1 223 ? -2.463 17.656 12.617 1 98.06 223 GLN A N 1
ATOM 1813 C CA . GLN A 1 223 ? -3.426 18.578 13.219 1 98.06 223 GLN A CA 1
ATOM 1814 C C . GLN A 1 223 ? -2.973 20.031 13.07 1 98.06 223 GLN A C 1
ATOM 1816 O O . GLN A 1 223 ? -1.774 20.312 13.117 1 98.06 223 GLN A O 1
ATOM 1821 N N . ILE A 1 224 ? -3.936 20.875 12.844 1 98.56 224 ILE A N 1
ATOM 1822 C CA . ILE A 1 224 ? -3.746 22.328 12.977 1 98.56 224 ILE A CA 1
ATOM 1823 C C . ILE A 1 224 ? -4.609 22.859 14.117 1 98.56 224 ILE A C 1
ATOM 1825 O O . ILE A 1 224 ? -5.805 22.562 14.188 1 98.56 224 ILE A O 1
ATOM 1829 N N . LYS A 1 225 ? -4.004 23.594 14.969 1 98.12 225 LYS A N 1
ATOM 1830 C CA . LYS A 1 225 ? -4.684 24.047 16.172 1 98.12 225 LYS A CA 1
ATOM 1831 C C . LYS A 1 225 ? -5.18 25.484 16.016 1 98.12 225 LYS A C 1
ATOM 1833 O O . LYS A 1 225 ? -4.445 26.344 15.531 1 98.12 225 LYS A O 1
ATOM 1838 N N . TYR A 1 226 ? -6.438 25.703 16.375 1 98 226 TYR A N 1
ATOM 1839 C CA . TYR A 1 226 ? -7.059 27.016 16.375 1 98 226 TYR A CA 1
ATOM 1840 C C . TYR A 1 226 ? -7.656 27.344 17.734 1 98 226 TYR A C 1
ATOM 1842 O O . TYR A 1 226 ? -8.047 26.453 18.484 1 98 226 TYR A O 1
ATOM 1850 N N . GLU A 1 227 ? -7.672 28.625 17.969 1 96.06 227 GLU A N 1
ATOM 1851 C CA . GLU A 1 227 ? -8.398 29.094 19.141 1 96.06 227 GLU A CA 1
ATOM 1852 C C . GLU A 1 227 ? -9.875 29.344 18.828 1 96.06 227 GLU A C 1
ATOM 1854 O O . GLU A 1 227 ? -10.195 30.031 17.859 1 96.06 227 GLU A O 1
ATOM 1859 N N . ASN A 1 228 ? -10.758 28.75 19.469 1 94.62 228 ASN A N 1
ATOM 1860 C CA . ASN A 1 228 ? -12.195 29.031 19.438 1 94.62 228 ASN A CA 1
ATOM 1861 C C . ASN A 1 228 ? -12.812 28.578 18.109 1 94.62 228 ASN A C 1
ATOM 1863 O O . ASN A 1 228 ? -13.703 29.266 17.594 1 94.62 228 ASN A O 1
ATOM 1867 N N . ILE A 1 229 ? -12.297 27.625 17.469 1 97 229 ILE A N 1
ATOM 1868 C CA . ILE A 1 229 ? -12.891 27.016 16.266 1 97 229 ILE A CA 1
ATOM 1869 C C . ILE A 1 229 ? -13.117 25.531 16.5 1 97 229 ILE A C 1
ATOM 1871 O O . ILE A 1 229 ? -12.18 24.797 16.828 1 97 229 ILE A O 1
ATOM 1875 N N . GLU A 1 230 ? -14.281 25.156 16.453 1 96.5 230 GLU A N 1
ATOM 1876 C CA . GLU A 1 230 ? -14.641 23.75 16.625 1 96.5 230 GLU A CA 1
ATOM 1877 C C . GLU A 1 230 ? -15.297 23.188 15.367 1 96.5 230 GLU A C 1
ATOM 1879 O O . GLU A 1 230 ? -16.297 23.719 14.891 1 96.5 230 GLU A O 1
ATOM 1884 N N . PHE A 1 231 ? -14.789 22.141 14.898 1 97.62 231 PHE A N 1
ATOM 1885 C CA . PHE A 1 231 ? -15.336 21.5 13.711 1 97.62 231 PHE A CA 1
ATOM 1886 C C . PHE A 1 231 ? -16.406 20.484 14.086 1 97.62 231 PHE A C 1
ATOM 1888 O O . PHE A 1 231 ? -16.156 19.562 14.867 1 97.62 231 PHE A O 1
ATOM 1895 N N . LYS A 1 232 ? -17.531 20.672 13.57 1 96.94 232 LYS A N 1
ATOM 1896 C CA . LYS A 1 232 ? -18.625 19.75 13.797 1 96.94 232 LYS A CA 1
ATOM 1897 C C . LYS A 1 232 ? -18.484 18.5 12.938 1 96.94 232 LYS A C 1
ATOM 1899 O O . LYS A 1 232 ? -18.281 18.594 11.727 1 96.94 232 LYS A O 1
ATOM 1904 N N . LYS A 1 233 ? -18.609 17.391 13.641 1 94.94 233 LYS A N 1
ATOM 1905 C CA . LYS A 1 233 ? -18.516 16.109 12.945 1 94.94 233 LYS A CA 1
ATOM 1906 C C . LYS A 1 233 ? -19.906 15.547 12.641 1 94.94 233 LYS A C 1
ATOM 1908 O O . LYS A 1 233 ? -20.859 15.812 13.375 1 94.94 233 LYS A O 1
ATOM 1913 N N . ASP A 1 234 ? -20 14.945 11.555 1 91.5 234 ASP A N 1
ATOM 1914 C CA . ASP A 1 234 ? -21.172 14.156 11.188 1 91.5 234 ASP A CA 1
ATOM 1915 C C . ASP A 1 234 ? -20.938 12.672 11.43 1 91.5 234 ASP A C 1
ATOM 1917 O O . ASP A 1 234 ? -20.078 12.062 10.797 1 91.5 234 ASP A O 1
ATOM 1921 N N . SER A 1 235 ? -21.734 12.094 12.359 1 93.06 235 SER A N 1
ATOM 1922 C CA . SER A 1 235 ? -21.5 10.727 12.797 1 93.06 235 SER A CA 1
ATOM 1923 C C . SER A 1 235 ? -21.531 9.75 11.625 1 93.06 235 SER A C 1
ATOM 1925 O O . SER A 1 235 ? -20.719 8.836 11.547 1 93.06 235 SER A O 1
ATOM 1927 N N . TYR A 1 236 ? -22.5 10.016 10.789 1 93.75 236 TYR A N 1
ATOM 1928 C CA . TYR A 1 236 ? -22.625 9.133 9.641 1 93.75 236 TYR A CA 1
ATOM 1929 C C . TYR A 1 236 ? -21.422 9.273 8.711 1 93.75 236 TYR A C 1
ATOM 1931 O O . TYR A 1 236 ? -20.875 8.266 8.25 1 93.75 236 TYR A O 1
ATOM 1939 N N . ALA A 1 237 ? -21.062 10.461 8.5 1 94.69 237 ALA A N 1
ATOM 1940 C CA . ALA A 1 237 ? -19.922 10.719 7.629 1 94.69 237 ALA A CA 1
ATOM 1941 C C . ALA A 1 237 ? -18.641 10.125 8.211 1 94.69 237 ALA A C 1
ATOM 1943 O O . ALA A 1 237 ? -17.844 9.523 7.484 1 94.69 237 ALA A O 1
ATOM 1944 N N . ILE A 1 238 ? -18.516 10.219 9.492 1 96.94 238 ILE A N 1
ATOM 1945 C CA . ILE A 1 238 ? -17.312 9.734 10.156 1 96.94 238 ILE A CA 1
ATOM 1946 C C . ILE A 1 238 ? -17.266 8.211 10.078 1 96.94 238 ILE A C 1
ATOM 1948 O O . ILE A 1 238 ? -16.188 7.633 9.883 1 96.94 238 ILE A O 1
ATOM 1952 N N . GLU A 1 239 ? -18.359 7.582 10.211 1 97 239 GLU A N 1
ATOM 1953 C CA . GLU A 1 239 ? -18.391 6.125 10.109 1 97 239 GLU A CA 1
ATOM 1954 C C . GLU A 1 239 ? -17.984 5.66 8.719 1 97 239 GLU A C 1
ATOM 1956 O O . GLU A 1 239 ? -17.25 4.68 8.578 1 97 239 GLU A O 1
ATOM 1961 N N . LYS A 1 240 ? -18.516 6.355 7.77 1 96.62 240 LYS A N 1
ATOM 1962 C CA . LYS A 1 240 ? -18.141 6.027 6.395 1 96.62 240 LYS A CA 1
ATOM 1963 C C . LYS A 1 240 ? -16.641 6.227 6.172 1 96.62 240 LYS A C 1
ATOM 1965 O O . LYS A 1 240 ? -15.992 5.387 5.551 1 96.62 240 LYS A O 1
ATOM 1970 N N . VAL A 1 241 ? -16.125 7.305 6.668 1 97.94 241 VAL A N 1
ATOM 1971 C CA . VAL A 1 241 ? -14.695 7.613 6.551 1 97.94 241 VAL A CA 1
ATOM 1972 C C . VAL A 1 241 ? -13.875 6.539 7.258 1 97.94 241 VAL A C 1
ATOM 1974 O O . VAL A 1 241 ? -12.883 6.055 6.715 1 97.94 241 VAL A O 1
ATOM 1977 N N . LYS A 1 242 ? -14.305 6.152 8.398 1 98 242 LYS A N 1
ATOM 1978 C CA . LYS A 1 242 ? -13.625 5.109 9.164 1 98 242 LYS A CA 1
ATOM 1979 C C . LYS A 1 242 ? -13.562 3.803 8.375 1 98 242 LYS A C 1
ATOM 1981 O O . LYS A 1 242 ? -12.531 3.121 8.383 1 98 242 LYS A O 1
ATOM 1986 N N . ARG A 1 243 ? -14.594 3.469 7.734 1 97.62 243 ARG A N 1
ATOM 1987 C CA . ARG A 1 243 ? -14.641 2.254 6.926 1 97.62 243 ARG A CA 1
ATOM 1988 C C . ARG A 1 243 ? -13.641 2.332 5.773 1 97.62 243 ARG A C 1
ATOM 1990 O O . ARG A 1 243 ? -12.984 1.343 5.449 1 97.62 243 ARG A O 1
ATOM 1997 N N . GLU A 1 244 ? -13.578 3.475 5.188 1 98.12 244 GLU A N 1
ATOM 1998 C CA . GLU A 1 244 ? -12.648 3.656 4.078 1 98.12 244 GLU A CA 1
ATOM 1999 C C . GLU A 1 244 ? -11.195 3.6 4.555 1 98.12 244 GLU A C 1
ATOM 2001 O O . GLU A 1 244 ? -10.344 3.02 3.887 1 98.12 244 GLU A O 1
ATOM 2006 N N . PHE A 1 245 ? -10.93 4.211 5.723 1 98.62 245 PHE A N 1
ATOM 2007 C CA . PHE A 1 245 ? -9.602 4.109 6.312 1 98.62 245 PHE A CA 1
ATOM 2008 C C . PHE A 1 245 ? -9.258 2.658 6.637 1 98.62 245 PHE A C 1
ATOM 2010 O O . PHE A 1 245 ? -8.133 2.211 6.402 1 98.62 245 PHE A O 1
ATOM 2017 N N . PHE A 1 246 ? -10.234 1.945 7.125 1 98.31 246 PHE A N 1
ATOM 2018 C CA . PHE A 1 246 ? -10.039 0.545 7.48 1 98.31 246 PHE A CA 1
ATOM 2019 C C . PHE A 1 246 ? -9.688 -0.281 6.246 1 98.31 246 PHE A C 1
ATOM 2021 O O . PHE A 1 246 ? -8.797 -1.134 6.297 1 98.31 246 PHE A O 1
ATOM 2028 N N . GLU A 1 247 ? -10.398 -0.016 5.195 1 97.81 247 GLU A N 1
ATOM 2029 C CA . GLU A 1 247 ? -10.117 -0.737 3.957 1 97.81 247 GLU A CA 1
ATOM 2030 C C . GLU A 1 247 ? -8.695 -0.477 3.477 1 97.81 247 GLU A C 1
ATOM 2032 O O . GLU A 1 247 ? -8.008 -1.396 3.021 1 97.81 247 GLU A O 1
ATOM 2037 N N . ARG A 1 248 ? -8.227 0.73 3.605 1 98.19 248 ARG A N 1
ATOM 2038 C CA . ARG A 1 248 ? -6.855 1.057 3.234 1 98.19 248 ARG A CA 1
ATOM 2039 C C . ARG A 1 248 ? -5.859 0.377 4.168 1 98.19 248 ARG A C 1
ATOM 2041 O O . ARG A 1 248 ? -4.848 -0.165 3.719 1 98.19 248 ARG A O 1
ATOM 2048 N N . PHE A 1 249 ? -6.203 0.368 5.453 1 98.56 249 PHE A N 1
ATOM 2049 C CA . PHE A 1 249 ? -5.375 -0.302 6.449 1 98.56 249 PHE A CA 1
ATOM 2050 C C . PHE A 1 249 ? -5.238 -1.786 6.129 1 98.56 249 PHE A C 1
ATOM 2052 O O . PHE A 1 249 ? -4.125 -2.307 6.035 1 98.56 249 PHE A O 1
ATOM 2059 N N . ARG A 1 250 ? -6.352 -2.383 5.879 1 98 250 ARG A N 1
ATOM 2060 C CA . ARG A 1 250 ? -6.398 -3.807 5.566 1 98 250 ARG A CA 1
ATOM 2061 C C . ARG A 1 250 ? -5.582 -4.121 4.316 1 98 250 ARG A C 1
ATOM 2063 O O . ARG A 1 250 ? -4.789 -5.066 4.309 1 98 250 ARG A O 1
ATOM 2070 N N . MET A 1 251 ? -5.758 -3.346 3.322 1 98.06 251 MET A N 1
ATOM 2071 C CA . MET A 1 251 ? -5.07 -3.555 2.053 1 98.06 251 MET A CA 1
ATOM 2072 C C . MET A 1 251 ? -3.559 -3.441 2.229 1 98.06 251 MET A C 1
ATOM 2074 O O . MET A 1 251 ? -2.812 -4.336 1.82 1 98.06 251 MET A O 1
ATOM 2078 N N . HIS A 1 252 ? -3.09 -2.398 2.883 1 98.5 252 HIS A N 1
ATOM 2079 C CA . HIS A 1 252 ? -1.658 -2.168 3.035 1 98.5 252 HIS A CA 1
ATOM 2080 C C . HIS A 1 252 ? -1.027 -3.207 3.955 1 98.5 252 HIS A C 1
ATOM 2082 O O . HIS A 1 252 ? 0.091 -3.666 3.707 1 98.5 252 HIS A O 1
ATOM 2088 N N . LEU A 1 253 ? -1.735 -3.553 5.004 1 98.38 253 LEU A N 1
ATOM 2089 C CA . LEU A 1 253 ? -1.202 -4.555 5.918 1 98.38 253 LEU A CA 1
ATOM 2090 C C . LEU A 1 253 ? -1.056 -5.902 5.223 1 98.38 253 LEU A C 1
ATOM 2092 O O . LEU A 1 253 ? -0.057 -6.602 5.414 1 98.38 253 LEU A O 1
ATOM 2096 N N . THR A 1 254 ? -2.055 -6.262 4.434 1 98.56 254 THR A N 1
ATOM 2097 C CA . THR A 1 254 ? -2.023 -7.523 3.699 1 98.56 254 THR A CA 1
ATOM 2098 C C . THR A 1 254 ? -0.864 -7.543 2.707 1 98.56 254 THR A C 1
ATOM 2100 O O . THR A 1 254 ? -0.115 -8.523 2.639 1 98.56 254 THR A O 1
ATOM 2103 N N . ARG A 1 255 ? -0.663 -6.469 1.976 1 98.62 255 ARG A N 1
ATOM 2104 C CA . ARG A 1 255 ? 0.437 -6.371 1.021 1 98.62 255 ARG A CA 1
ATOM 2105 C C . ARG A 1 255 ? 1.785 -6.457 1.728 1 98.62 255 ARG A C 1
ATOM 2107 O O . ARG A 1 255 ? 2.713 -7.098 1.228 1 98.62 255 ARG A O 1
ATOM 2114 N N . ALA A 1 256 ? 1.867 -5.812 2.906 1 98.5 256 ALA A N 1
ATOM 2115 C CA . ALA A 1 256 ? 3.098 -5.895 3.688 1 98.5 256 ALA A CA 1
ATOM 2116 C C . ALA A 1 256 ? 3.416 -7.34 4.059 1 98.5 256 ALA A C 1
ATOM 2118 O O . ALA A 1 256 ? 4.57 -7.77 3.977 1 98.5 256 ALA A O 1
ATOM 2119 N N . ALA A 1 257 ? 2.4 -8.094 4.434 1 98.56 257 ALA A N 1
ATOM 2120 C CA . ALA A 1 257 ? 2.588 -9.5 4.809 1 98.56 257 ALA A CA 1
ATOM 2121 C C . ALA A 1 257 ? 3.078 -10.32 3.619 1 98.56 257 ALA A C 1
ATOM 2123 O O . ALA A 1 257 ? 3.955 -11.172 3.77 1 98.56 257 ALA A O 1
ATOM 2124 N N . ILE A 1 258 ? 2.506 -10.047 2.465 1 98.69 258 ILE A N 1
ATOM 2125 C CA . ILE A 1 258 ? 2.887 -10.766 1.252 1 98.69 258 ILE A CA 1
ATOM 2126 C C . ILE A 1 258 ? 4.367 -10.523 0.953 1 98.69 258 ILE A C 1
ATOM 2128 O O . ILE A 1 258 ? 5.137 -11.477 0.801 1 98.69 258 ILE A O 1
ATOM 2132 N N . PHE A 1 259 ? 4.785 -9.281 0.969 1 98.69 259 PHE A N 1
ATOM 2133 C CA . PHE A 1 259 ? 6.16 -8.977 0.602 1 98.69 259 PHE A CA 1
ATOM 2134 C C . PHE A 1 259 ? 7.129 -9.438 1.686 1 98.69 259 PHE A C 1
ATOM 2136 O O . PHE A 1 259 ? 8.258 -9.828 1.391 1 98.69 259 PHE A O 1
ATOM 2143 N N . GLU A 1 260 ? 6.684 -9.406 2.922 1 98 260 GLU A N 1
ATOM 2144 C CA . GLU A 1 260 ? 7.512 -9.969 3.982 1 98 260 GLU A CA 1
ATOM 2145 C C . GLU A 1 260 ? 7.816 -11.445 3.721 1 98 260 GLU A C 1
ATOM 2147 O O . GLU A 1 260 ? 8.961 -11.883 3.852 1 98 260 GLU A O 1
ATOM 2152 N N . ASP A 1 261 ? 6.793 -12.195 3.355 1 98.38 261 ASP A N 1
ATOM 2153 C CA . ASP A 1 261 ? 6.977 -13.609 3.045 1 98.38 261 ASP A CA 1
ATOM 2154 C C . ASP A 1 261 ? 7.895 -13.789 1.837 1 98.38 261 ASP A C 1
ATOM 2156 O O . ASP A 1 261 ? 8.695 -14.727 1.793 1 98.38 261 ASP A O 1
ATOM 2160 N N . TRP A 1 262 ? 7.758 -12.891 0.808 1 98.56 262 TRP A N 1
ATOM 2161 C CA . TRP A 1 262 ? 8.609 -12.969 -0.373 1 98.56 262 TRP A CA 1
ATOM 2162 C C . TRP A 1 262 ? 10.078 -12.805 0.005 1 98.56 262 TRP A C 1
ATOM 2164 O O . TRP A 1 262 ? 10.93 -13.57 -0.446 1 98.56 262 TRP A O 1
ATOM 2174 N N . ILE A 1 263 ? 10.352 -11.836 0.889 1 98 263 ILE A N 1
ATOM 2175 C CA . ILE A 1 263 ? 11.711 -11.555 1.323 1 98 263 ILE A CA 1
ATOM 2176 C C . ILE A 1 263 ? 12.289 -12.781 2.037 1 98 263 ILE A C 1
ATOM 2178 O O . ILE A 1 263 ? 13.414 -13.195 1.752 1 98 263 ILE A O 1
ATOM 2182 N N . THR A 1 264 ? 11.508 -13.367 2.893 1 96.62 264 THR A N 1
ATOM 2183 C CA . THR A 1 264 ? 11.977 -14.453 3.752 1 96.62 264 THR A CA 1
ATOM 2184 C C . THR A 1 264 ? 12.18 -15.734 2.947 1 96.62 264 THR A C 1
ATOM 2186 O O . THR A 1 264 ? 12.906 -16.625 3.371 1 96.62 264 THR A O 1
ATOM 2189 N N . SER A 1 265 ? 11.523 -15.805 1.801 1 96.06 265 SER A N 1
ATOM 2190 C CA . SER A 1 265 ? 11.539 -17.047 1.025 1 96.06 265 SER A CA 1
ATOM 2191 C C . SER A 1 265 ? 12.617 -17 -0.05 1 96.06 265 SER A C 1
ATOM 2193 O O . SER A 1 265 ? 12.812 -17.984 -0.774 1 96.06 265 SER A O 1
ATOM 2195 N N . LEU A 1 266 ? 13.273 -15.898 -0.261 1 93.94 266 LEU A N 1
ATOM 2196 C CA . LEU A 1 266 ? 14.352 -15.797 -1.235 1 93.94 266 LEU A CA 1
ATOM 2197 C C . LEU A 1 266 ? 15.68 -16.234 -0.625 1 93.94 266 LEU A C 1
ATOM 2199 O O . LEU A 1 266 ? 15.945 -15.977 0.549 1 93.94 266 LEU A O 1
ATOM 2203 N N . MET B 1 1 ? 17.422 -22.969 -28.5 1 96.75 1 MET B N 1
ATOM 2204 C CA . MET B 1 1 ? 17.406 -23.531 -27.156 1 96.75 1 MET B CA 1
ATOM 2205 C C . MET B 1 1 ? 16.141 -23.125 -26.406 1 96.75 1 MET B C 1
ATOM 2207 O O . MET B 1 1 ? 15.617 -22.031 -26.609 1 96.75 1 MET B O 1
ATOM 2211 N N . ARG B 1 2 ? 15.672 -24.094 -25.594 1 98.5 2 ARG B N 1
ATOM 2212 C CA . ARG B 1 2 ? 14.477 -23.797 -24.812 1 98.5 2 ARG B CA 1
ATOM 2213 C C . ARG B 1 2 ? 14.844 -23.375 -23.406 1 98.5 2 ARG B C 1
ATOM 2215 O O . ARG B 1 2 ? 15.602 -24.062 -22.719 1 98.5 2 ARG B O 1
ATOM 2222 N N . ILE B 1 3 ? 14.297 -22.203 -23 1 98.69 3 ILE B N 1
ATOM 2223 C CA . ILE B 1 3 ? 14.617 -21.625 -21.703 1 98.69 3 ILE B CA 1
ATOM 2224 C C . ILE B 1 3 ? 13.336 -21.469 -20.875 1 98.69 3 ILE B C 1
ATOM 2226 O O . ILE B 1 3 ? 12.289 -21.094 -21.406 1 98.69 3 ILE B O 1
ATOM 2230 N N . ALA B 1 4 ? 13.492 -21.781 -19.578 1 98.81 4 ALA B N 1
ATOM 2231 C CA . ALA B 1 4 ? 12.43 -21.484 -18.609 1 98.81 4 ALA B CA 1
ATOM 2232 C C . ALA B 1 4 ? 12.867 -20.406 -17.625 1 98.81 4 ALA B C 1
ATOM 2234 O O . ALA B 1 4 ? 14.016 -20.406 -17.172 1 98.81 4 ALA B O 1
ATOM 2235 N N . LEU B 1 5 ? 12 -19.484 -17.375 1 98.75 5 LEU B N 1
ATOM 2236 C CA . LEU B 1 5 ? 12.219 -18.469 -16.359 1 98.75 5 LEU B CA 1
ATOM 2237 C C . LEU B 1 5 ? 11.211 -18.609 -15.219 1 98.75 5 LEU B C 1
ATOM 2239 O O . LEU B 1 5 ? 10.016 -18.797 -15.461 1 98.75 5 LEU B O 1
ATOM 2243 N N . LYS B 1 6 ? 11.688 -18.609 -13.969 1 98.75 6 LYS B N 1
ATOM 2244 C CA . LYS B 1 6 ? 10.828 -18.406 -12.805 1 98.75 6 LYS B CA 1
ATOM 2245 C C . LYS B 1 6 ? 10.648 -16.922 -12.5 1 98.75 6 LYS B C 1
ATOM 2247 O O . LYS B 1 6 ? 11.633 -16.203 -12.281 1 98.75 6 LYS B O 1
ATOM 2252 N N . ILE B 1 7 ? 9.414 -16.531 -12.484 1 98.75 7 ILE B N 1
ATOM 2253 C CA . ILE B 1 7 ? 9.211 -15.086 -12.352 1 98.75 7 ILE B CA 1
ATOM 2254 C C . ILE B 1 7 ? 8.266 -14.797 -11.195 1 98.75 7 ILE B C 1
ATOM 2256 O O . ILE B 1 7 ? 7.34 -15.57 -10.93 1 98.75 7 ILE B O 1
ATOM 2260 N N . ALA B 1 8 ? 8.523 -13.703 -10.484 1 98.81 8 ALA B N 1
ATOM 2261 C CA . ALA B 1 8 ? 7.625 -13.094 -9.508 1 98.81 8 ALA B CA 1
ATOM 2262 C C . ALA B 1 8 ? 7.043 -11.789 -10.047 1 98.81 8 ALA B C 1
ATOM 2264 O O . ALA B 1 8 ? 7.633 -11.156 -10.914 1 98.81 8 ALA B O 1
ATOM 2265 N N . TYR B 1 9 ? 5.863 -11.469 -9.648 1 98.88 9 TYR B N 1
ATOM 2266 C CA . TYR B 1 9 ? 5.309 -10.18 -10.023 1 98.88 9 TYR B CA 1
ATOM 2267 C C . TYR B 1 9 ? 4.273 -9.711 -9.008 1 98.88 9 TYR B C 1
ATOM 2269 O O . TYR B 1 9 ? 3.611 -10.523 -8.367 1 98.88 9 TYR B O 1
ATOM 2277 N N . ASP B 1 10 ? 4.227 -8.422 -8.836 1 98.69 10 ASP B N 1
ATOM 2278 C CA . ASP B 1 10 ? 3.156 -7.75 -8.102 1 98.69 10 ASP B CA 1
ATOM 2279 C C . ASP B 1 10 ? 1.936 -7.535 -8.992 1 98.69 10 ASP B C 1
ATOM 2281 O O . ASP B 1 10 ? 1.899 -6.594 -9.789 1 98.69 10 ASP B O 1
ATOM 2285 N N . GLY B 1 11 ? 0.909 -8.32 -8.805 1 98.62 11 GLY B N 1
ATOM 2286 C CA . GLY B 1 11 ? -0.231 -8.375 -9.711 1 98.62 11 GLY B CA 1
ATOM 2287 C C . GLY B 1 11 ? -1.079 -7.117 -9.672 1 98.62 11 GLY B C 1
ATOM 2288 O O . GLY B 1 11 ? -1.872 -6.867 -10.578 1 98.62 11 GLY B O 1
ATOM 2289 N N . THR B 1 12 ? -0.936 -6.32 -8.641 1 97.69 12 THR B N 1
ATOM 2290 C CA . THR B 1 12 ? -1.777 -5.141 -8.484 1 97.69 12 THR B CA 1
ATOM 2291 C C . THR B 1 12 ? -1.477 -4.113 -9.57 1 97.69 12 THR B C 1
ATOM 2293 O O . THR B 1 12 ? -2.273 -3.201 -9.805 1 97.69 12 THR B O 1
ATOM 2296 N N . GLY B 1 13 ? -0.377 -4.32 -10.258 1 96.69 13 GLY B N 1
ATOM 2297 C CA . GLY B 1 13 ? -0.007 -3.4 -11.32 1 96.69 13 GLY B CA 1
ATOM 2298 C C . GLY B 1 13 ? -0.407 -3.895 -12.695 1 96.69 13 GLY B C 1
ATOM 2299 O O . GLY B 1 13 ? -0.038 -3.295 -13.711 1 96.69 13 GLY B O 1
ATOM 2300 N N . PHE B 1 14 ? -1.206 -5.016 -12.75 1 98.38 14 PHE B N 1
ATOM 2301 C CA . PHE B 1 14 ? -1.424 -5.645 -14.047 1 98.38 14 PHE B CA 1
ATOM 2302 C C . PHE B 1 14 ? -2.887 -6.031 -14.227 1 98.38 14 PHE B C 1
ATOM 2304 O O . PHE B 1 14 ? -3.584 -6.305 -13.242 1 98.38 14 PHE B O 1
ATOM 2311 N N . TYR B 1 15 ? -3.34 -6.078 -15.422 1 98.19 15 TYR B N 1
ATOM 2312 C CA . TYR B 1 15 ? -4.652 -6.605 -15.789 1 98.19 15 TYR B CA 1
ATOM 2313 C C . TYR B 1 15 ? -4.574 -8.094 -16.109 1 98.19 15 TYR B C 1
ATOM 2315 O O . TYR B 1 15 ? -5.062 -8.539 -17.156 1 98.19 15 TYR B O 1
ATOM 2323 N N . GLY B 1 16 ? -3.873 -8.828 -15.195 1 98.19 16 GLY B N 1
ATOM 2324 C CA . GLY B 1 16 ? -3.738 -10.273 -15.352 1 98.19 16 GLY B CA 1
ATOM 2325 C C . GLY B 1 16 ? -2.432 -10.68 -16 1 98.19 16 GLY B C 1
ATOM 2326 O O . GLY B 1 16 ? -1.59 -9.836 -16.312 1 98.19 16 GLY B O 1
ATOM 2327 N N . PHE B 1 17 ? -2.295 -11.922 -16.125 1 98.56 17 PHE B N 1
ATOM 2328 C CA . PHE B 1 17 ? -1.082 -12.461 -16.734 1 98.56 17 PHE B CA 1
ATOM 2329 C C . PHE B 1 17 ? -1.146 -12.359 -18.25 1 98.56 17 PHE B C 1
ATOM 2331 O O . PHE B 1 17 ? -0.218 -11.859 -18.891 1 98.56 17 PHE B O 1
ATOM 2338 N N . GLN B 1 18 ? -2.248 -12.766 -18.844 1 97.38 18 GLN B N 1
ATOM 2339 C CA . GLN B 1 18 ? -2.396 -12.938 -20.281 1 97.38 18 GLN B CA 1
ATOM 2340 C C . GLN B 1 18 ? -2.502 -11.586 -20.984 1 97.38 18 GLN B C 1
ATOM 2342 O O . GLN B 1 18 ? -3.188 -10.688 -20.5 1 97.38 18 GLN B O 1
ATOM 2347 N N . ARG B 1 19 ? -1.924 -11.469 -22.188 1 97.19 19 ARG B N 1
ATOM 2348 C CA . ARG B 1 19 ? -1.936 -10.234 -22.984 1 97.19 19 ARG B CA 1
ATOM 2349 C C . ARG B 1 19 ? -3.359 -9.836 -23.344 1 97.19 19 ARG B C 1
ATOM 2351 O O . ARG B 1 19 ? -4.18 -10.68 -23.703 1 97.19 19 ARG B O 1
ATOM 2358 N N . GLN B 1 20 ? -3.613 -8.656 -23.094 1 96.06 20 GLN B N 1
ATOM 2359 C CA . GLN B 1 20 ? -4.848 -7.984 -23.484 1 96.06 20 GLN B CA 1
ATOM 2360 C C . GLN B 1 20 ? -4.551 -6.664 -24.188 1 96.06 20 GLN B C 1
ATOM 2362 O O . GLN B 1 20 ? -3.791 -5.84 -23.688 1 96.06 20 GLN B O 1
ATOM 2367 N N . PRO B 1 21 ? -5.164 -6.449 -25.344 1 94.31 21 PRO B N 1
ATOM 2368 C CA . PRO B 1 21 ? -4.867 -5.223 -26.094 1 94.31 21 PRO B CA 1
ATOM 2369 C C . PRO B 1 21 ? -5.094 -3.961 -25.266 1 94.31 21 PRO B C 1
ATOM 2371 O O . PRO B 1 21 ? -6.152 -3.803 -24.656 1 94.31 21 PRO B O 1
ATOM 2374 N N . GLY B 1 22 ? -4.035 -3.191 -25.234 1 95.88 22 GLY B N 1
ATOM 2375 C CA . GLY B 1 22 ? -4.16 -1.872 -24.641 1 95.88 22 GLY B CA 1
ATOM 2376 C C . GLY B 1 22 ? -4.031 -1.889 -23.125 1 95.88 22 GLY B C 1
ATOM 2377 O O . GLY B 1 22 ? -4.07 -0.838 -22.484 1 95.88 22 GLY B O 1
ATOM 2378 N N . LEU B 1 23 ? -3.846 -3.045 -22.578 1 97.81 23 LEU B N 1
ATOM 2379 C CA . LEU B 1 23 ? -3.76 -3.143 -21.125 1 97.81 23 LEU B CA 1
ATOM 2380 C C . LEU B 1 23 ? -2.396 -3.672 -20.688 1 97.81 23 LEU B C 1
ATOM 2382 O O . LEU B 1 23 ? -1.767 -4.441 -21.422 1 97.81 23 LEU B O 1
ATOM 2386 N N . ARG B 1 24 ? -1.9 -3.207 -19.562 1 98.19 24 ARG B N 1
ATOM 2387 C CA . ARG B 1 24 ? -0.636 -3.678 -19 1 98.19 24 ARG B CA 1
ATOM 2388 C C . ARG B 1 24 ? -0.795 -5.059 -18.375 1 98.19 24 ARG B C 1
ATOM 2390 O O . ARG B 1 24 ? -1.485 -5.211 -17.375 1 98.19 24 ARG B O 1
ATOM 2397 N N . THR B 1 25 ? -0.219 -6.102 -18.969 1 98.75 25 THR B N 1
ATOM 2398 C CA . THR B 1 25 ? -0.275 -7.473 -18.469 1 98.75 25 THR B CA 1
ATOM 2399 C C . THR B 1 25 ? 1.128 -8.008 -18.188 1 98.75 25 THR B C 1
ATOM 2401 O O . THR B 1 25 ? 2.117 -7.434 -18.656 1 98.75 25 THR B O 1
ATOM 2404 N N . VAL B 1 26 ? 1.263 -9.047 -17.375 1 98.75 26 VAL B N 1
ATOM 2405 C CA . VAL B 1 26 ? 2.559 -9.625 -17.031 1 98.75 26 VAL B CA 1
ATOM 2406 C C . VAL B 1 26 ? 3.236 -10.164 -18.297 1 98.75 26 VAL B C 1
ATOM 2408 O O . VAL B 1 26 ? 4.387 -9.828 -18.578 1 98.75 26 VAL B O 1
ATOM 2411 N N . GLU B 1 27 ? 2.441 -10.953 -19.016 1 98.38 27 GLU B N 1
ATOM 2412 C CA . GLU B 1 27 ? 2.945 -11.539 -20.25 1 98.38 27 GLU B CA 1
ATOM 2413 C C . GLU B 1 27 ? 3.41 -10.461 -21.219 1 98.38 27 GLU B C 1
ATOM 2415 O O . GLU B 1 27 ? 4.492 -10.562 -21.812 1 98.38 27 GLU B O 1
ATOM 2420 N N . GLY B 1 28 ? 2.598 -9.445 -21.359 1 98 28 GLY B N 1
ATOM 2421 C CA . GLY B 1 28 ? 2.945 -8.336 -22.25 1 98 28 GLY B CA 1
ATOM 2422 C C . GLY B 1 28 ? 4.25 -7.66 -21.859 1 98 28 GLY B C 1
ATOM 2423 O O . GLY B 1 28 ? 5.07 -7.359 -22.734 1 98 28 GLY B O 1
ATOM 2424 N N . GLU B 1 29 ? 4.465 -7.434 -20.578 1 98.25 29 GLU B N 1
ATOM 2425 C CA . GLU B 1 29 ? 5.676 -6.785 -20.078 1 98.25 29 GLU B CA 1
ATOM 2426 C C . GLU B 1 29 ? 6.906 -7.648 -20.344 1 98.25 29 GLU B C 1
ATOM 2428 O O . GLU B 1 29 ? 7.949 -7.148 -20.766 1 98.25 29 GLU B O 1
ATOM 2433 N N . VAL B 1 30 ? 6.801 -8.953 -20.109 1 98.5 30 VAL B N 1
ATOM 2434 C CA . VAL B 1 30 ? 7.918 -9.875 -20.281 1 98.5 30 VAL B CA 1
ATOM 2435 C C . VAL B 1 30 ? 8.305 -9.938 -21.766 1 98.5 30 VAL B C 1
ATOM 2437 O O . VAL B 1 30 ? 9.477 -9.82 -22.109 1 98.5 30 VAL B O 1
ATOM 2440 N N . ILE B 1 31 ? 7.312 -10.047 -22.609 1 98.19 31 ILE B N 1
ATOM 2441 C CA . ILE B 1 31 ? 7.551 -10.148 -24.047 1 98.19 31 ILE B CA 1
ATOM 2442 C C . ILE B 1 31 ? 8.203 -8.859 -24.562 1 98.19 31 ILE B C 1
ATOM 2444 O O . ILE B 1 31 ? 9.125 -8.906 -25.375 1 98.19 31 ILE B O 1
ATOM 2448 N N . ARG B 1 32 ? 7.703 -7.723 -24.078 1 98 32 ARG B N 1
ATOM 2449 C CA . ARG B 1 32 ? 8.281 -6.438 -24.453 1 98 32 ARG B CA 1
ATOM 2450 C C . ARG B 1 32 ? 9.781 -6.414 -24.188 1 98 32 ARG B C 1
ATOM 2452 O O . ARG B 1 32 ? 10.562 -6.02 -25.062 1 98 32 ARG B O 1
ATOM 2459 N N . VAL B 1 33 ? 10.203 -6.875 -23.031 1 98.44 33 VAL B N 1
ATOM 2460 C CA . VAL B 1 33 ? 11.609 -6.828 -22.641 1 98.44 33 VAL B CA 1
ATOM 2461 C C . VAL B 1 33 ? 12.406 -7.848 -23.453 1 98.44 33 VAL B C 1
ATOM 2463 O O . VAL B 1 33 ? 13.508 -7.555 -23.922 1 98.44 33 VAL B O 1
ATOM 2466 N N . LEU B 1 34 ? 11.859 -9.062 -23.688 1 98.69 34 LEU B N 1
ATOM 2467 C CA . LEU B 1 34 ? 12.539 -10.086 -24.484 1 98.69 34 LEU B CA 1
ATOM 2468 C C . LEU B 1 34 ? 12.789 -9.602 -25.906 1 98.69 34 LEU B C 1
ATOM 2470 O O . LEU B 1 34 ? 13.867 -9.82 -26.453 1 98.69 34 LEU B O 1
ATOM 2474 N N . LYS B 1 35 ? 11.812 -8.914 -26.453 1 98.5 35 LYS B N 1
ATOM 2475 C CA . LYS B 1 35 ? 11.953 -8.383 -27.812 1 98.5 35 LYS B CA 1
ATOM 2476 C C . LYS B 1 35 ? 12.961 -7.238 -27.859 1 98.5 35 LYS B C 1
ATOM 2478 O O . LYS B 1 35 ? 13.797 -7.184 -28.75 1 98.5 35 LYS B O 1
ATOM 2483 N N . LYS B 1 36 ? 12.836 -6.367 -26.875 1 98.06 36 LYS B N 1
ATOM 2484 C CA . LYS B 1 36 ? 13.734 -5.219 -26.797 1 98.06 36 LYS B CA 1
ATOM 2485 C C . LYS B 1 36 ? 15.188 -5.664 -26.781 1 98.06 36 LYS B C 1
ATOM 2487 O O . LYS B 1 36 ? 16.047 -5.031 -27.406 1 98.06 36 LYS B O 1
ATOM 2492 N N . LEU B 1 37 ? 15.453 -6.805 -26.156 1 98.19 37 LEU B N 1
ATOM 2493 C CA . LEU B 1 37 ? 16.812 -7.285 -25.969 1 98.19 37 LEU B CA 1
ATOM 2494 C C . LEU B 1 37 ? 17.219 -8.227 -27.094 1 98.19 37 LEU B C 1
ATOM 2496 O O . LEU B 1 37 ? 18.344 -8.742 -27.125 1 98.19 37 LEU B O 1
ATOM 2500 N N . GLY B 1 38 ? 16.281 -8.531 -27.984 1 97.94 38 GLY B N 1
ATOM 2501 C CA . GLY B 1 38 ? 16.562 -9.398 -29.109 1 97.94 38 GLY B CA 1
ATOM 2502 C C . GLY B 1 38 ? 16.609 -10.867 -28.734 1 97.94 38 GLY B C 1
ATOM 2503 O O . GLY B 1 38 ? 17.234 -11.672 -29.438 1 97.94 38 GLY B O 1
ATOM 2504 N N . ILE B 1 39 ? 16.016 -11.156 -27.609 1 98.5 39 ILE B N 1
ATOM 2505 C CA . ILE B 1 39 ? 16.016 -12.539 -27.141 1 98.5 39 ILE B CA 1
ATOM 2506 C C . ILE B 1 39 ? 15.031 -13.359 -27.969 1 98.5 39 ILE B C 1
ATOM 2508 O O . ILE B 1 39 ? 15.281 -14.523 -28.266 1 98.5 39 ILE B O 1
ATOM 2512 N N . ILE B 1 40 ? 13.93 -12.703 -28.266 1 98.19 40 ILE B N 1
ATOM 2513 C CA . ILE B 1 40 ? 12.969 -13.289 -29.203 1 98.19 40 ILE B CA 1
ATOM 2514 C C . ILE B 1 40 ? 12.555 -12.242 -30.234 1 98.19 40 ILE B C 1
ATOM 2516 O O . ILE B 1 40 ? 12.625 -11.039 -29.969 1 98.19 40 ILE B O 1
ATOM 2520 N N . GLU B 1 41 ? 12.141 -12.703 -31.391 1 95.69 41 GLU B N 1
ATOM 2521 C CA . GLU B 1 41 ? 11.664 -11.805 -32.438 1 95.69 41 GLU B CA 1
ATOM 2522 C C . GLU B 1 41 ? 10.148 -11.898 -32.594 1 95.69 41 GLU B C 1
ATOM 2524 O O . GLU B 1 41 ? 9.469 -10.875 -32.688 1 95.69 41 GLU B O 1
ATOM 2529 N N . ASP B 1 42 ? 9.727 -13.148 -32.625 1 95.31 42 ASP B N 1
ATOM 2530 C CA . ASP B 1 42 ? 8.305 -13.445 -32.75 1 95.31 42 ASP B CA 1
ATOM 2531 C C . ASP B 1 42 ? 7.844 -14.414 -31.656 1 95.31 42 ASP B C 1
ATOM 2533 O O . ASP B 1 42 ? 8.516 -15.406 -31.375 1 95.31 42 ASP B O 1
ATOM 2537 N N . ILE B 1 43 ? 6.719 -14.062 -31.109 1 94.88 43 ILE B N 1
ATOM 2538 C CA . ILE B 1 43 ? 6.211 -14.82 -29.969 1 94.88 43 ILE B CA 1
ATOM 2539 C C . ILE B 1 43 ? 5.883 -16.25 -30.406 1 94.88 43 ILE B C 1
ATOM 2541 O O . ILE B 1 43 ? 6.164 -17.203 -29.672 1 94.88 43 ILE B O 1
ATOM 2545 N N . ARG B 1 44 ? 5.258 -16.422 -31.531 1 95.12 44 ARG B N 1
ATOM 2546 C CA . ARG B 1 44 ? 4.875 -17.734 -32.031 1 95.12 44 ARG B CA 1
ATOM 2547 C C . ARG B 1 44 ? 6.102 -18.562 -32.406 1 95.12 44 ARG B C 1
ATOM 2549 O O . ARG B 1 44 ? 6.195 -19.734 -32.031 1 95.12 44 ARG B O 1
ATOM 2556 N N . GLU B 1 45 ? 6.957 -17.906 -33.031 1 96.38 45 GLU B N 1
ATOM 2557 C CA . GLU B 1 45 ? 8.188 -18.578 -33.406 1 96.38 45 GLU B CA 1
ATOM 2558 C C . GLU B 1 45 ? 9.008 -18.984 -32.188 1 96.38 45 GLU B C 1
ATOM 2560 O O . GLU B 1 45 ? 9.656 -20.031 -32.188 1 96.38 45 GLU B O 1
ATOM 2565 N N . ALA B 1 46 ? 8.914 -18.219 -31.188 1 98.0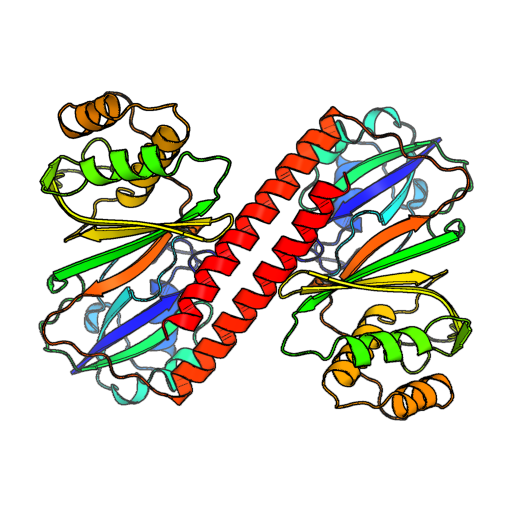6 46 ALA B N 1
ATOM 2566 C CA . ALA B 1 46 ? 9.648 -18.484 -29.953 1 98.06 46 ALA B CA 1
ATOM 2567 C C . ALA B 1 46 ? 8.93 -19.547 -29.109 1 98.06 46 ALA B C 1
ATOM 2569 O O . ALA B 1 46 ? 9.438 -19.969 -28.078 1 98.06 46 ALA B O 1
ATOM 2570 N N . ASN B 1 47 ? 7.73 -19.891 -29.5 1 98.31 47 ASN B N 1
ATOM 2571 C CA . ASN B 1 47 ? 6.965 -20.859 -28.734 1 98.31 47 ASN B CA 1
ATOM 2572 C C . ASN B 1 47 ? 6.824 -20.453 -27.281 1 98.31 47 ASN B C 1
ATOM 2574 O O . ASN B 1 47 ? 7.113 -21.25 -26.375 1 98.31 47 ASN B O 1
ATOM 2578 N N . PHE B 1 48 ? 6.457 -19.203 -27.125 1 98.31 48 PHE B N 1
ATOM 2579 C CA . PHE B 1 48 ? 6.293 -18.672 -25.781 1 98.31 48 PHE B CA 1
ATOM 2580 C C . PHE B 1 48 ? 5.098 -19.312 -25.078 1 98.31 48 PHE B C 1
ATOM 2582 O O . PHE B 1 48 ? 4.004 -19.375 -25.641 1 98.31 48 PHE B O 1
ATOM 2589 N N . LYS B 1 49 ? 5.355 -19.859 -23.844 1 98.25 49 LYS B N 1
ATOM 2590 C CA . LYS B 1 49 ? 4.32 -20.484 -23.047 1 98.25 49 LYS B CA 1
ATOM 2591 C C . LYS B 1 49 ? 4.387 -20.031 -21.594 1 98.25 49 LYS B C 1
ATOM 2593 O O . LYS B 1 49 ? 5.477 -19.781 -21.062 1 98.25 49 LYS B O 1
ATOM 2598 N N . GLY B 1 50 ? 3.289 -19.859 -20.984 1 98.06 50 GLY B N 1
ATOM 2599 C CA . GLY B 1 50 ? 3.188 -19.641 -19.562 1 98.06 50 GLY B CA 1
ATOM 2600 C C . GLY B 1 50 ? 2.559 -20.797 -18.812 1 98.06 50 GLY B C 1
ATOM 2601 O O . GLY B 1 50 ? 1.732 -21.531 -19.359 1 98.06 50 GLY B O 1
ATOM 2602 N N . ALA B 1 51 ? 2.91 -20.859 -17.547 1 98.25 51 ALA B N 1
ATOM 2603 C CA . ALA B 1 51 ? 2.418 -22 -16.766 1 98.25 51 ALA B CA 1
ATOM 2604 C C . ALA B 1 51 ? 1.039 -21.703 -16.188 1 98.25 51 ALA B C 1
ATOM 2606 O O . ALA B 1 51 ? 0.206 -22.594 -16.062 1 98.25 51 ALA B O 1
ATOM 2607 N N . SER B 1 52 ? 0.809 -20.469 -15.711 1 97.62 52 SER B N 1
ATOM 2608 C CA . SER B 1 52 ? -0.441 -20.109 -15.047 1 97.62 52 SER B CA 1
ATOM 2609 C C . SER B 1 52 ? -0.91 -18.719 -15.484 1 97.62 52 SER B C 1
ATOM 2611 O O . SER B 1 52 ? -0.111 -17.797 -15.555 1 97.62 52 SER B O 1
ATOM 2613 N N . ARG B 1 53 ? -2.152 -18.594 -15.805 1 96 53 ARG B N 1
ATOM 2614 C CA . ARG B 1 53 ? -2.781 -17.344 -16.172 1 96 53 ARG B CA 1
ATOM 2615 C C . ARG B 1 53 ? -3.516 -16.719 -15 1 96 53 ARG B C 1
ATOM 2617 O O . ARG B 1 53 ? -4.734 -16.844 -14.875 1 96 53 ARG B O 1
ATOM 2624 N N . THR B 1 54 ? -2.812 -15.953 -14.234 1 97.94 54 THR B N 1
ATOM 2625 C CA . THR B 1 54 ? -3.406 -15.352 -13.047 1 97.94 54 THR B CA 1
ATOM 2626 C C . THR B 1 54 ? -4.34 -14.203 -13.43 1 97.94 54 THR B C 1
ATOM 2628 O O . THR B 1 54 ? -4.09 -13.492 -14.406 1 97.94 54 THR B O 1
ATOM 2631 N N . ASP B 1 55 ? -5.383 -14.008 -12.617 1 97.19 55 ASP B N 1
ATOM 2632 C CA . ASP B 1 55 ? -6.363 -12.945 -12.812 1 97.19 55 ASP B CA 1
ATOM 2633 C C . ASP B 1 55 ? -5.742 -11.57 -12.547 1 97.19 55 ASP B C 1
ATOM 2635 O O . ASP B 1 55 ? -4.652 -11.477 -11.977 1 97.19 55 ASP B O 1
ATOM 2639 N N . ARG B 1 56 ? -6.535 -10.617 -13.047 1 98.06 56 ARG B N 1
ATOM 2640 C CA . ARG B 1 56 ? -6.164 -9.25 -12.688 1 98.06 56 ARG B CA 1
ATOM 2641 C C . ARG B 1 56 ? -5.992 -9.117 -11.172 1 98.06 56 ARG B C 1
ATOM 2643 O O . ARG B 1 56 ? -6.844 -9.57 -10.406 1 98.06 56 ARG B O 1
ATOM 2650 N N . GLY B 1 57 ? -4.832 -8.547 -10.773 1 98.44 57 GLY B N 1
ATOM 2651 C CA . GLY B 1 57 ? -4.613 -8.258 -9.367 1 98.44 57 GLY B CA 1
ATOM 2652 C C . GLY B 1 57 ? -3.891 -9.375 -8.641 1 98.44 57 GLY B C 1
ATOM 2653 O O . GLY B 1 57 ? -3.346 -9.164 -7.551 1 98.44 57 GLY B O 1
ATOM 2654 N N . VAL B 1 58 ? -3.908 -10.594 -9.203 1 98.88 58 VAL B N 1
ATOM 2655 C CA . VAL B 1 58 ? -3.281 -11.734 -8.539 1 98.88 58 VAL B CA 1
ATOM 2656 C C . VAL B 1 58 ? -1.771 -11.695 -8.75 1 98.88 58 VAL B C 1
ATOM 2658 O O . VAL B 1 58 ? -1.302 -11.469 -9.867 1 98.88 58 VAL B O 1
ATOM 2661 N N . SER B 1 59 ? -1.03 -11.883 -7.676 1 98.94 59 SER B N 1
ATOM 2662 C CA . SER B 1 59 ? 0.429 -11.852 -7.711 1 98.94 59 SER B CA 1
ATOM 2663 C C . SER B 1 59 ? 1.006 -13.258 -7.836 1 98.94 59 SER B C 1
ATOM 2665 O O . SER B 1 59 ? 0.278 -14.25 -7.727 1 98.94 59 SER B O 1
ATOM 2667 N N . ALA B 1 60 ? 2.301 -13.258 -8.094 1 98.88 60 ALA B N 1
ATOM 2668 C CA . ALA B 1 60 ? 3.018 -14.531 -8.078 1 98.88 60 ALA B CA 1
ATOM 2669 C C . ALA B 1 60 ? 4.43 -14.359 -7.52 1 98.88 60 ALA B C 1
ATOM 2671 O O . ALA B 1 60 ? 5.09 -13.352 -7.789 1 98.88 60 ALA B O 1
ATOM 2672 N N . PHE B 1 61 ? 4.844 -15.312 -6.746 1 98.62 61 PHE B N 1
ATOM 2673 C CA . PHE B 1 61 ? 6.23 -15.398 -6.297 1 98.62 61 PHE B CA 1
ATOM 2674 C C . PHE B 1 61 ? 7.023 -16.359 -7.172 1 98.62 61 PHE B C 1
ATOM 2676 O O . PHE B 1 61 ? 8.234 -16.203 -7.328 1 98.62 61 PHE B O 1
ATOM 2683 N N . GLY B 1 62 ? 6.191 -17.312 -7.828 1 98.19 62 GLY B N 1
ATOM 2684 C CA . GLY B 1 62 ? 6.902 -18.297 -8.633 1 98.19 62 GLY B CA 1
ATOM 2685 C C . GLY B 1 62 ? 6.078 -18.828 -9.797 1 98.19 62 GLY B C 1
ATOM 2686 O O . GLY B 1 62 ? 5.816 -20.031 -9.875 1 98.19 62 GLY B O 1
ATOM 2687 N N . ASN B 1 63 ? 5.73 -18.016 -10.711 1 98.81 63 ASN B N 1
ATOM 2688 C CA . ASN B 1 63 ? 5.199 -18.469 -11.992 1 98.81 63 ASN B CA 1
ATOM 2689 C C . ASN B 1 63 ? 6.32 -18.859 -12.953 1 98.81 63 ASN B C 1
ATOM 2691 O O . ASN B 1 63 ? 7.496 -18.609 -12.68 1 98.81 63 ASN B O 1
ATOM 2695 N N . VAL B 1 64 ? 5.969 -19.562 -14.008 1 98.88 64 VAL B N 1
ATOM 2696 C CA . VAL B 1 64 ? 7.016 -20.016 -14.914 1 98.88 64 VAL B CA 1
ATOM 2697 C C . VAL B 1 64 ? 6.602 -19.734 -16.359 1 98.88 64 VAL B C 1
ATOM 2699 O O . VAL B 1 64 ? 5.449 -19.969 -16.734 1 98.88 64 VAL B O 1
ATOM 2702 N N . ILE B 1 65 ? 7.523 -19.234 -17.078 1 98.81 65 ILE B N 1
ATOM 2703 C CA . ILE B 1 65 ? 7.348 -19.062 -18.516 1 98.81 65 ILE B CA 1
ATOM 2704 C C . ILE B 1 65 ? 8.477 -19.781 -19.25 1 98.81 65 ILE B C 1
ATOM 2706 O O . ILE B 1 65 ? 9.531 -20.062 -18.672 1 98.81 65 ILE B O 1
ATOM 2710 N N . ALA B 1 66 ? 8.234 -20.125 -20.547 1 98.81 66 ALA B N 1
ATOM 2711 C CA . ALA B 1 66 ? 9.234 -20.781 -21.375 1 98.81 66 ALA B CA 1
ATOM 2712 C C . ALA B 1 66 ? 9.172 -20.281 -22.812 1 98.81 66 ALA B C 1
ATOM 2714 O O . ALA B 1 66 ? 8.109 -19.906 -23.297 1 98.81 66 ALA B O 1
ATOM 2715 N N . PHE B 1 67 ? 10.305 -20.266 -23.422 1 98.81 67 PHE B N 1
ATOM 2716 C CA . PHE B 1 67 ? 10.398 -19.844 -24.812 1 98.81 67 PHE B CA 1
ATOM 2717 C C . PHE B 1 67 ? 11.688 -20.359 -25.453 1 98.81 67 PHE B C 1
ATOM 2719 O O . PHE B 1 67 ? 12.609 -20.766 -24.75 1 98.81 67 PHE B O 1
ATOM 2726 N N . ASP B 1 68 ? 11.664 -20.375 -26.75 1 98.69 68 ASP B N 1
ATOM 2727 C CA . ASP B 1 68 ? 12.852 -20.719 -27.516 1 98.69 68 ASP B CA 1
ATOM 2728 C C . ASP B 1 68 ? 13.656 -19.469 -27.875 1 98.69 68 ASP B C 1
ATOM 2730 O O . ASP B 1 68 ? 13.086 -18.422 -28.203 1 98.69 68 ASP B O 1
ATOM 2734 N N . THR B 1 69 ? 14.961 -19.625 -27.812 1 98.5 69 THR B N 1
ATOM 2735 C CA . THR B 1 69 ? 15.797 -18.484 -28.156 1 98.5 69 THR B CA 1
ATOM 2736 C C . THR B 1 69 ? 17.172 -18.938 -28.641 1 98.5 69 THR B C 1
ATOM 2738 O O . THR B 1 69 ? 17.641 -20.016 -28.281 1 98.5 69 THR B O 1
ATOM 2741 N N . ASN B 1 70 ? 17.781 -18.094 -29.453 1 97.62 70 ASN B N 1
ATOM 2742 C CA . ASN B 1 70 ? 19.172 -18.297 -29.875 1 97.62 70 ASN B CA 1
ATOM 2743 C C . ASN B 1 70 ? 20.141 -17.469 -29.047 1 97.62 70 ASN B C 1
ATOM 2745 O O . ASN B 1 70 ? 21.359 -17.531 -29.25 1 97.62 70 ASN B O 1
ATOM 2749 N N . ARG B 1 71 ? 19.578 -16.766 -28.031 1 97.81 71 ARG B N 1
ATOM 2750 C CA . ARG B 1 71 ? 20.391 -15.906 -27.188 1 97.81 71 ARG B CA 1
ATOM 2751 C C . ARG B 1 71 ? 20.172 -16.234 -25.703 1 97.81 71 ARG B C 1
ATOM 2753 O O . ARG B 1 71 ? 19.828 -15.359 -24.906 1 97.81 71 ARG B O 1
ATOM 2760 N N . PRO B 1 72 ? 20.469 -17.438 -25.375 1 96.94 72 PRO B N 1
ATOM 2761 C CA . PRO B 1 72 ? 20.266 -17.812 -23.969 1 96.94 72 PRO B CA 1
ATOM 2762 C C . PRO B 1 72 ? 21.156 -17 -23.016 1 96.94 72 PRO B C 1
ATOM 2764 O O . PRO B 1 72 ? 20.828 -16.859 -21.844 1 96.94 72 PRO B O 1
ATOM 2767 N N . ASP B 1 73 ? 22.203 -16.422 -23.516 1 96.19 73 ASP B N 1
ATOM 2768 C CA . ASP B 1 73 ? 23.141 -15.656 -22.719 1 96.19 73 ASP B CA 1
ATOM 2769 C C . ASP B 1 73 ? 22.5 -14.391 -22.172 1 96.19 73 ASP B C 1
ATOM 2771 O O . ASP B 1 73 ? 22.906 -13.867 -21.141 1 96.19 73 ASP B O 1
ATOM 2775 N N . LEU B 1 74 ? 21.484 -13.945 -22.812 1 97.62 74 LEU B N 1
ATOM 2776 C CA . LEU B 1 74 ? 20.828 -12.703 -22.422 1 97.62 74 LEU B CA 1
ATOM 2777 C C . LEU B 1 74 ? 19.656 -12.969 -21.484 1 97.62 74 LEU B C 1
ATOM 2779 O O . LEU B 1 74 ? 19 -12.031 -21.016 1 97.62 74 LEU B O 1
ATOM 2783 N N . THR B 1 75 ? 19.453 -14.242 -21.141 1 97.88 75 THR B N 1
ATOM 2784 C CA . THR B 1 75 ? 18.281 -14.586 -20.344 1 97.88 75 THR B CA 1
ATOM 2785 C C . THR B 1 75 ? 18.641 -14.656 -18.859 1 97.88 75 THR B C 1
ATOM 2787 O O . THR B 1 75 ? 17.859 -15.172 -18.062 1 97.88 75 THR B O 1
ATOM 2790 N N . GLU B 1 76 ? 19.766 -14.086 -18.5 1 97.38 76 GLU B N 1
ATOM 2791 C CA . GLU B 1 76 ? 20.156 -14.008 -17.094 1 97.38 76 GLU B CA 1
ATOM 2792 C C . GLU B 1 76 ? 19.25 -13.07 -16.312 1 97.38 76 GLU B C 1
ATOM 2794 O O . GLU B 1 76 ? 18.875 -12.008 -16.797 1 97.38 76 GLU B O 1
ATOM 2799 N N . PRO B 1 77 ? 18.906 -13.508 -15.109 1 97.88 77 PRO B N 1
ATOM 2800 C CA . PRO B 1 77 ? 18.016 -12.672 -14.289 1 97.88 77 PRO B CA 1
ATOM 2801 C C . PRO B 1 77 ? 18.531 -11.242 -14.141 1 97.88 77 PRO B C 1
ATOM 2803 O O . PRO B 1 77 ? 17.75 -10.297 -14.211 1 97.88 77 PRO B O 1
ATOM 2806 N N . ARG B 1 78 ? 19.828 -11.047 -13.93 1 96.88 78 ARG B N 1
ATOM 2807 C CA . ARG B 1 78 ? 20.391 -9.727 -13.703 1 96.88 78 ARG B CA 1
ATOM 2808 C C . ARG B 1 78 ? 20.141 -8.812 -14.906 1 96.88 78 ARG B C 1
ATOM 2810 O O . ARG B 1 78 ? 19.875 -7.621 -14.734 1 96.88 78 ARG B O 1
ATOM 2817 N N . ILE B 1 79 ? 20.219 -9.375 -16.109 1 97.31 79 ILE B N 1
ATOM 2818 C CA . ILE B 1 79 ? 20 -8.609 -17.328 1 97.31 79 ILE B CA 1
ATOM 2819 C C . ILE B 1 79 ? 18.531 -8.258 -17.484 1 97.31 79 ILE B C 1
ATOM 2821 O O . ILE B 1 79 ? 18.172 -7.09 -17.656 1 97.31 79 ILE B O 1
ATOM 2825 N N . LEU B 1 80 ? 17.672 -9.219 -17.375 1 98.19 80 LEU B N 1
ATOM 2826 C CA . LEU B 1 80 ? 16.25 -9.031 -17.594 1 98.19 80 LEU B CA 1
ATOM 2827 C C . LEU B 1 80 ? 15.656 -8.102 -16.547 1 98.19 80 LEU B C 1
ATOM 2829 O O . LEU B 1 80 ? 14.828 -7.246 -16.859 1 98.19 80 LEU B O 1
ATOM 2833 N N . ASN B 1 81 ? 16.078 -8.234 -15.305 1 98.19 81 ASN B N 1
ATOM 2834 C CA . ASN B 1 81 ? 15.531 -7.465 -14.195 1 98.19 81 ASN B CA 1
ATOM 2835 C C . ASN B 1 81 ? 15.883 -5.984 -14.312 1 98.19 81 ASN B C 1
ATOM 2837 O O . ASN B 1 81 ? 15.242 -5.141 -13.68 1 98.19 81 ASN B O 1
ATOM 2841 N N . HIS B 1 82 ? 16.859 -5.738 -15.078 1 97.12 82 HIS B N 1
ATOM 2842 C CA . HIS B 1 82 ? 17.203 -4.344 -15.312 1 97.12 82 HIS B CA 1
ATOM 2843 C C . HIS B 1 82 ? 16.109 -3.619 -16.078 1 97.12 82 HIS B C 1
ATOM 2845 O O . HIS B 1 82 ? 15.93 -2.41 -15.922 1 97.12 82 HIS B O 1
ATOM 2851 N N . TYR B 1 83 ? 15.367 -4.348 -16.875 1 97.69 83 TYR B N 1
ATOM 2852 C CA . TYR B 1 83 ? 14.414 -3.725 -17.781 1 97.69 83 TYR B CA 1
ATOM 2853 C C . TYR B 1 83 ? 12.984 -3.998 -17.344 1 97.69 83 TYR B C 1
ATOM 2855 O O . TYR B 1 83 ? 12.039 -3.424 -17.891 1 97.69 83 TYR B O 1
ATOM 2863 N N . LEU B 1 84 ? 12.836 -4.836 -16.406 1 97.94 84 LEU B N 1
ATOM 2864 C CA . LEU B 1 84 ? 11.5 -5.227 -15.953 1 97.94 84 LEU B CA 1
ATOM 2865 C C . LEU B 1 84 ? 11.031 -4.352 -14.797 1 97.94 84 LEU B C 1
ATOM 2867 O O . LEU B 1 84 ? 11.836 -3.959 -13.953 1 97.94 84 LEU B O 1
ATOM 2871 N N . ASN B 1 85 ? 9.75 -4.078 -14.742 1 96 85 ASN B N 1
ATOM 2872 C CA . ASN B 1 85 ? 9.109 -3.352 -13.648 1 96 85 ASN B CA 1
ATOM 2873 C C . ASN B 1 85 ? 7.918 -4.117 -13.078 1 96 85 ASN B C 1
ATOM 2875 O O . ASN B 1 85 ? 7.035 -4.535 -13.828 1 96 85 ASN B O 1
ATOM 2879 N N . ASP B 1 86 ? 7.883 -4.281 -11.797 1 98.06 86 ASP B N 1
ATOM 2880 C CA . ASP B 1 86 ? 6.824 -4.984 -11.078 1 98.06 86 ASP B CA 1
ATOM 2881 C C . ASP B 1 86 ? 6.82 -6.473 -11.422 1 98.06 86 ASP B C 1
ATOM 2883 O O . ASP B 1 86 ? 5.875 -7.191 -11.102 1 98.06 86 ASP B O 1
ATOM 2887 N N . VAL B 1 87 ? 7.773 -6.922 -12.203 1 98.69 87 VAL B N 1
ATOM 2888 C CA . VAL B 1 87 ? 8.055 -8.312 -12.531 1 98.69 87 VAL B CA 1
ATOM 2889 C C . VAL B 1 87 ? 9.531 -8.609 -12.281 1 98.69 87 VAL B C 1
ATOM 2891 O O . VAL B 1 87 ? 10.398 -7.793 -12.602 1 98.69 87 VAL B O 1
ATOM 2894 N N . TRP B 1 88 ? 9.812 -9.75 -11.719 1 98.75 88 TRP B N 1
ATOM 2895 C CA . TRP B 1 88 ? 11.195 -10.125 -11.406 1 98.75 88 TRP B CA 1
ATOM 2896 C C . TRP B 1 88 ? 11.492 -11.539 -11.875 1 98.75 88 TRP B C 1
ATOM 2898 O O . TRP B 1 88 ? 10.68 -12.453 -11.695 1 98.75 88 TRP B O 1
ATOM 2908 N N . VAL B 1 89 ? 12.617 -11.68 -12.492 1 98.62 89 VAL B N 1
ATOM 2909 C CA . VAL B 1 89 ? 13.125 -13.016 -12.797 1 98.62 89 VAL B CA 1
ATOM 2910 C C . VAL B 1 89 ? 13.945 -13.539 -11.625 1 98.62 89 VAL B C 1
ATOM 2912 O O . VAL B 1 89 ? 14.961 -12.945 -11.25 1 98.62 89 VAL B O 1
ATOM 2915 N N . LEU B 1 90 ? 13.531 -14.641 -11.094 1 98.25 90 LEU B N 1
ATOM 2916 C CA . LEU B 1 90 ? 14.18 -15.188 -9.906 1 98.25 90 LEU B CA 1
ATOM 2917 C C . LEU B 1 90 ? 15.227 -16.234 -10.289 1 98.25 90 LEU B C 1
ATOM 2919 O O . LEU B 1 90 ? 16.172 -16.469 -9.531 1 98.25 90 LEU B O 1
ATOM 2923 N N . GLY B 1 91 ? 14.992 -16.828 -11.414 1 98.06 91 GLY B N 1
ATOM 2924 C CA . GLY B 1 91 ? 15.891 -17.859 -11.898 1 98.06 91 GLY B CA 1
ATOM 2925 C C . GLY B 1 91 ? 15.594 -18.297 -13.32 1 98.06 91 GLY B C 1
ATOM 2926 O O . GLY B 1 91 ? 14.516 -18 -13.852 1 98.06 91 GLY B O 1
ATOM 2927 N N . ASN B 1 92 ? 16.562 -18.938 -13.953 1 98.12 92 ASN B N 1
ATOM 2928 C CA . ASN B 1 92 ? 16.391 -19.484 -15.297 1 98.12 92 ASN B CA 1
ATOM 2929 C C . ASN B 1 92 ? 16.891 -20.922 -15.383 1 98.12 92 ASN B C 1
ATOM 2931 O O . ASN B 1 92 ? 17.609 -21.391 -14.5 1 98.12 92 ASN B O 1
ATOM 2935 N N . ALA B 1 93 ? 16.406 -21.641 -16.391 1 98.31 93 ALA B N 1
ATOM 2936 C CA . ALA B 1 93 ? 16.797 -23.031 -16.625 1 98.31 93 ALA B CA 1
ATOM 2937 C C . ALA B 1 93 ? 16.75 -23.375 -18.109 1 98.31 93 ALA B C 1
ATOM 2939 O O . ALA B 1 93 ? 15.82 -22.969 -18.812 1 98.31 93 ALA B O 1
ATOM 2940 N N . SER B 1 94 ? 17.859 -24.031 -18.531 1 98.06 94 SER B N 1
ATOM 2941 C CA . SER B 1 94 ? 17.734 -24.734 -19.812 1 98.06 94 SER B CA 1
ATOM 2942 C C . SER B 1 94 ? 16.875 -25.984 -19.672 1 98.06 94 SER B C 1
ATOM 2944 O O . SER B 1 94 ? 17.109 -26.812 -18.781 1 98.06 94 SER B O 1
ATOM 2946 N N . VAL B 1 95 ? 15.883 -26.109 -20.516 1 98.56 95 VAL B N 1
ATOM 2947 C CA . VAL B 1 95 ? 14.938 -27.219 -20.375 1 98.56 95 VAL B CA 1
ATOM 2948 C C . VAL B 1 95 ? 14.836 -27.984 -21.688 1 98.56 95 VAL B C 1
ATOM 2950 O O . VAL B 1 95 ? 15.328 -27.531 -22.719 1 98.56 95 VAL B O 1
ATOM 2953 N N . PRO B 1 96 ? 14.227 -29.203 -21.609 1 98.06 96 PRO B N 1
ATOM 2954 C CA . PRO B 1 96 ? 14.023 -29.969 -22.844 1 98.06 96 PRO B CA 1
ATOM 2955 C C . PRO B 1 96 ? 13.195 -29.219 -23.875 1 98.06 96 PRO B C 1
ATOM 2957 O O . PRO B 1 96 ? 12.359 -28.391 -23.531 1 98.06 96 PRO B O 1
ATOM 2960 N N . GLU B 1 97 ? 13.383 -29.547 -25.125 1 97.31 97 GLU B N 1
ATOM 2961 C CA . GLU B 1 97 ? 12.734 -28.844 -26.234 1 97.31 97 GLU B CA 1
ATOM 2962 C C . GLU B 1 97 ? 11.211 -29 -26.172 1 97.31 97 GLU B C 1
ATOM 2964 O O . GLU B 1 97 ? 10.477 -28.109 -26.609 1 97.31 97 GLU B O 1
ATOM 2969 N N . ASP B 1 98 ? 10.789 -30.031 -25.562 1 97.25 98 ASP B N 1
ATOM 2970 C CA . ASP B 1 98 ? 9.352 -30.281 -25.5 1 97.25 98 ASP B CA 1
ATOM 2971 C C . ASP B 1 98 ? 8.758 -29.812 -24.188 1 97.25 98 ASP B C 1
ATOM 2973 O O . ASP B 1 98 ? 7.574 -30.031 -23.906 1 97.25 98 ASP B O 1
ATOM 2977 N N . PHE B 1 99 ? 9.555 -29.172 -23.375 1 98.25 99 PHE B N 1
ATOM 2978 C CA . PHE B 1 99 ? 9.086 -28.672 -22.078 1 98.25 99 PHE B CA 1
ATOM 2979 C C . PHE B 1 99 ? 7.945 -27.688 -22.266 1 98.25 99 PHE B C 1
ATOM 2981 O O . PHE B 1 99 ? 8.078 -26.703 -23 1 98.25 99 PHE B O 1
ATOM 2988 N N . HIS B 1 100 ? 6.844 -28.031 -21.672 1 98.31 100 HIS B N 1
ATOM 2989 C CA . HIS B 1 100 ? 5.695 -27.141 -21.562 1 98.31 100 HIS B CA 1
ATOM 2990 C C . HIS B 1 100 ? 5.391 -26.812 -20.109 1 98.31 100 HIS B C 1
ATOM 2992 O O . HIS B 1 100 ? 4.984 -27.672 -19.328 1 98.31 100 HIS B O 1
ATOM 2998 N N . PRO B 1 101 ? 5.559 -25.5 -19.719 1 98.19 101 PRO B N 1
ATOM 2999 C CA . PRO B 1 101 ? 5.484 -25.156 -18.297 1 98.19 101 PRO B CA 1
ATOM 3000 C C . PRO B 1 101 ? 4.141 -25.516 -17.672 1 98.19 101 PRO B C 1
ATOM 3002 O O . PRO B 1 101 ? 4.082 -25.875 -16.5 1 98.19 101 PRO B O 1
ATOM 3005 N N . ARG B 1 102 ? 3.064 -25.453 -18.375 1 97.12 102 ARG B N 1
ATOM 3006 C CA . ARG B 1 102 ? 1.744 -25.75 -17.844 1 97.12 102 ARG B CA 1
ATOM 3007 C C . ARG B 1 102 ? 1.547 -27.266 -17.688 1 97.12 102 ARG B C 1
ATOM 3009 O O . ARG B 1 102 ? 1.134 -27.734 -16.625 1 97.12 102 ARG B O 1
ATOM 3016 N N . PHE B 1 103 ? 1.958 -28.031 -18.688 1 96.62 103 PHE B N 1
ATOM 3017 C CA . PHE B 1 103 ? 1.58 -29.438 -18.75 1 96.62 103 PHE B CA 1
ATOM 3018 C C . PHE B 1 103 ? 2.584 -30.312 -18 1 96.62 103 PHE B C 1
ATOM 3020 O O . PHE B 1 103 ? 2.287 -31.453 -17.656 1 96.62 103 PHE B O 1
ATOM 3027 N N . TRP B 1 104 ? 3.744 -29.781 -17.828 1 97.62 104 TRP B N 1
ATOM 3028 C CA . TRP B 1 104 ? 4.754 -30.531 -17.078 1 97.62 104 TRP B CA 1
ATOM 3029 C C . TRP B 1 104 ? 4.621 -30.266 -15.578 1 97.62 104 TRP B C 1
ATOM 3031 O O . TRP B 1 104 ? 5.301 -30.906 -14.773 1 97.62 104 TRP B O 1
ATOM 3041 N N . ALA B 1 105 ? 3.77 -29.312 -15.242 1 97.5 105 ALA B N 1
ATOM 3042 C CA . ALA B 1 105 ? 3.592 -28.984 -13.828 1 97.5 105 ALA B CA 1
ATOM 3043 C C . ALA B 1 105 ? 3.014 -30.172 -13.07 1 97.5 105 ALA B C 1
ATOM 3045 O O . ALA B 1 105 ? 2.043 -30.797 -13.516 1 97.5 105 ALA B O 1
ATOM 3046 N N . MET B 1 106 ? 3.564 -30.422 -11.938 1 97.31 106 MET B N 1
ATOM 3047 C CA . MET B 1 106 ? 3.117 -31.531 -11.094 1 97.31 106 MET B CA 1
ATOM 3048 C C . MET B 1 106 ? 2.188 -31.031 -9.992 1 97.31 106 MET B C 1
ATOM 3050 O O . MET B 1 106 ? 1.495 -31.828 -9.352 1 97.31 106 MET B O 1
ATOM 3054 N N . GLY B 1 107 ? 2.252 -29.797 -9.734 1 97.88 107 GLY B N 1
ATOM 3055 C CA . GLY B 1 107 ? 1.431 -29.188 -8.703 1 97.88 107 GLY B CA 1
ATOM 3056 C C . GLY B 1 107 ? 1.666 -27.688 -8.562 1 97.88 107 GLY B C 1
ATOM 3057 O O . GLY B 1 107 ? 2.646 -27.156 -9.094 1 97.88 107 GLY B O 1
ATOM 3058 N N . LYS B 1 108 ? 0.706 -27.109 -7.957 1 98.5 108 LYS B N 1
ATOM 3059 C CA . LYS B 1 108 ? 0.775 -25.672 -7.691 1 98.5 108 LYS B CA 1
ATOM 3060 C C . LYS B 1 108 ? 0.457 -25.375 -6.227 1 98.5 108 LYS B C 1
ATOM 3062 O O . LYS B 1 108 ? -0.354 -26.062 -5.609 1 98.5 108 LYS B O 1
ATOM 3067 N N . VAL B 1 109 ? 1.103 -24.391 -5.711 1 98.81 109 VAL B N 1
ATOM 3068 C CA . VAL B 1 109 ? 0.858 -23.906 -4.359 1 98.81 109 VAL B CA 1
ATOM 3069 C C . VAL B 1 109 ? 0.403 -22.453 -4.402 1 98.81 109 VAL B C 1
ATOM 3071 O O . VAL B 1 109 ? 1.031 -21.625 -5.062 1 98.81 109 VAL B O 1
ATOM 3074 N N . TYR B 1 110 ? -0.676 -22.203 -3.787 1 98.88 110 TYR B N 1
ATOM 3075 C CA . TYR B 1 110 ? -1.179 -20.844 -3.643 1 98.88 110 TYR B CA 1
ATOM 3076 C C . TYR B 1 110 ? -1.202 -20.438 -2.176 1 98.88 110 TYR B C 1
ATOM 3078 O O . TYR B 1 110 ? -1.383 -21.266 -1.288 1 98.88 110 TYR B O 1
ATOM 3086 N N . ARG B 1 111 ? -1.014 -19.156 -1.942 1 98.88 111 ARG B N 1
ATOM 3087 C CA . ARG B 1 111 ? -1.223 -18.547 -0.631 1 98.88 111 ARG B CA 1
ATOM 3088 C C . ARG B 1 111 ? -2.234 -17.406 -0.708 1 98.88 111 ARG B C 1
ATOM 3090 O O . ARG B 1 111 ? -2.16 -16.562 -1.603 1 98.88 111 ARG B O 1
ATOM 3097 N N . TYR B 1 112 ? -3.164 -17.469 0.107 1 98.94 112 TYR B N 1
ATOM 3098 C CA . TYR B 1 112 ? -4.086 -16.344 0.269 1 98.94 112 TYR B CA 1
ATOM 3099 C C . TYR B 1 112 ? -3.918 -15.695 1.636 1 98.94 112 TYR B C 1
ATOM 3101 O O . TYR B 1 112 ? -3.85 -16.391 2.656 1 98.94 112 TYR B O 1
ATOM 3109 N N . TYR B 1 113 ? -3.898 -14.406 1.658 1 98.88 113 TYR B N 1
ATOM 3110 C CA . TYR B 1 113 ? -3.732 -13.641 2.887 1 98.88 113 TYR B CA 1
ATOM 3111 C C . TYR B 1 113 ? -5.043 -12.984 3.303 1 98.88 113 TYR B C 1
ATOM 3113 O O . TYR B 1 113 ? -5.422 -11.938 2.771 1 98.88 113 TYR B O 1
ATOM 3121 N N . LEU B 1 114 ? -5.66 -13.609 4.242 1 98.62 114 LEU B N 1
ATOM 3122 C CA . LEU B 1 114 ? -6.973 -13.203 4.73 1 98.62 114 LEU B CA 1
ATOM 3123 C C . LEU B 1 114 ? -6.844 -12.328 5.973 1 98.62 114 LEU B C 1
ATOM 3125 O O . LEU B 1 114 ? -6.168 -12.703 6.934 1 98.62 114 LEU B O 1
ATOM 3129 N N . PHE B 1 115 ? -7.441 -11.156 5.91 1 98.06 115 PHE B N 1
ATOM 3130 C CA . PHE B 1 115 ? -7.438 -10.297 7.09 1 98.06 115 PHE B CA 1
ATOM 3131 C C . PHE B 1 115 ? -8.32 -10.883 8.188 1 98.06 115 PHE B C 1
ATOM 3133 O O . PHE B 1 115 ? -9.469 -11.25 7.934 1 98.06 115 PHE B O 1
ATOM 3140 N N . ASN B 1 116 ? -7.84 -10.961 9.398 1 96.88 116 ASN B N 1
ATOM 3141 C CA . ASN B 1 116 ? -8.555 -11.562 10.523 1 96.88 116 ASN B CA 1
ATOM 3142 C C . ASN B 1 116 ? -9.492 -10.562 11.188 1 96.88 116 ASN B C 1
ATOM 3144 O O . ASN B 1 116 ? -9.07 -9.789 12.047 1 96.88 116 ASN B O 1
ATOM 3148 N N . GLU B 1 117 ? -10.719 -10.625 10.844 1 93.31 117 GLU B N 1
ATOM 3149 C CA . GLU B 1 117 ? -11.734 -9.758 11.422 1 93.31 117 GLU B CA 1
ATOM 3150 C C . GLU B 1 117 ? -12.57 -10.5 12.461 1 93.31 117 GLU B C 1
ATOM 3152 O O . GLU B 1 117 ? -13.797 -10.453 12.422 1 93.31 117 GLU B O 1
ATOM 3157 N N . GLY B 1 118 ? -11.891 -11.164 13.336 1 94.19 118 GLY B N 1
ATOM 3158 C CA . GLY B 1 118 ? -12.594 -11.922 14.367 1 94.19 118 GLY B CA 1
ATOM 3159 C C . GLY B 1 118 ? -12.977 -13.32 13.922 1 94.19 118 GLY B C 1
ATOM 3160 O O . GLY B 1 118 ? -14.016 -13.844 14.328 1 94.19 118 GLY B O 1
ATOM 3161 N N . ILE B 1 119 ? -12.219 -13.898 13.07 1 97.12 119 ILE B N 1
ATOM 3162 C CA . ILE B 1 119 ? -12.469 -15.211 12.492 1 97.12 119 ILE B CA 1
ATOM 3163 C C . ILE B 1 119 ? -12.125 -16.297 13.508 1 97.12 119 ILE B C 1
ATOM 3165 O O . ILE B 1 119 ? -11.078 -16.25 14.148 1 97.12 119 ILE B O 1
ATOM 3169 N N . ASP B 1 120 ? -13.039 -17.219 13.656 1 98.06 120 ASP B N 1
ATOM 3170 C CA . ASP B 1 120 ? -12.773 -18.406 14.469 1 98.06 120 ASP B CA 1
ATOM 3171 C C . ASP B 1 120 ? -11.859 -19.375 13.727 1 98.06 120 ASP B C 1
ATOM 3173 O O . ASP B 1 120 ? -12.305 -20.094 12.828 1 98.06 120 ASP B O 1
ATOM 3177 N N . LEU B 1 121 ? -10.641 -19.469 14.172 1 98 121 LEU B N 1
ATOM 3178 C CA . LEU B 1 121 ? -9.617 -20.25 13.477 1 98 121 LEU B CA 1
ATOM 3179 C C . LEU B 1 121 ? -9.93 -21.734 13.547 1 98 121 LEU B C 1
ATOM 3181 O O . LEU B 1 121 ? -9.625 -22.484 12.617 1 98 121 LEU B O 1
ATOM 3185 N N . VAL B 1 122 ? -10.469 -22.156 14.609 1 98 122 VAL B N 1
ATOM 3186 C CA . VAL B 1 122 ? -10.805 -23.562 14.773 1 98 122 VAL B CA 1
ATOM 3187 C C . VAL B 1 122 ? -11.844 -23.969 13.734 1 98 122 VAL B C 1
ATOM 3189 O O . VAL B 1 122 ? -11.68 -24.984 13.055 1 98 122 VAL B O 1
ATOM 3192 N N . LYS B 1 123 ? -12.875 -23.156 13.625 1 98.06 123 LYS B N 1
ATOM 3193 C CA . LYS B 1 123 ? -13.914 -23.422 12.633 1 98.06 123 LYS B CA 1
ATOM 3194 C C . LYS B 1 123 ? -13.352 -23.359 11.219 1 98.06 123 LYS B C 1
ATOM 3196 O O . LYS B 1 123 ? -13.664 -24.219 10.383 1 98.06 123 LYS B O 1
ATOM 3201 N N . LEU B 1 124 ? -12.547 -22.359 10.992 1 98.5 124 LEU B N 1
ATOM 3202 C CA . LEU B 1 124 ? -11.961 -22.203 9.664 1 98.5 124 LEU B CA 1
ATOM 3203 C C . LEU B 1 124 ? -11.125 -23.422 9.289 1 98.5 124 LEU B C 1
ATOM 3205 O O . LEU B 1 124 ? -11.25 -23.938 8.18 1 98.5 124 LEU B O 1
ATOM 3209 N N . LYS B 1 125 ? -10.305 -23.906 10.195 1 98.44 125 LYS B N 1
ATOM 3210 C CA . LYS B 1 125 ? -9.438 -25.062 9.953 1 98.44 125 LYS B CA 1
ATOM 3211 C C . LYS B 1 125 ? -10.258 -26.312 9.703 1 98.44 125 LYS B C 1
ATOM 3213 O O . LYS B 1 125 ? -9.938 -27.109 8.805 1 98.44 125 LYS B O 1
ATOM 3218 N N . SER B 1 126 ? -11.258 -26.484 10.477 1 98.25 126 SER B N 1
ATOM 3219 C CA . SER B 1 126 ? -12.133 -27.641 10.305 1 98.25 126 SER B CA 1
ATOM 3220 C C . SER B 1 126 ? -12.773 -27.656 8.922 1 98.25 126 SER B C 1
ATOM 3222 O O . SER B 1 126 ? -12.812 -28.688 8.25 1 98.25 126 SER B O 1
ATOM 3224 N N . CYS B 1 127 ? -13.227 -26.531 8.531 1 98.62 127 CYS B N 1
ATOM 3225 C CA . CYS B 1 127 ? -13.836 -26.406 7.207 1 98.62 127 CYS B CA 1
ATOM 3226 C C . CYS B 1 127 ? -12.805 -26.609 6.109 1 98.62 127 CYS B C 1
ATOM 3228 O O . CYS B 1 127 ? -13.109 -27.203 5.07 1 98.62 127 CYS B O 1
ATOM 3230 N N . ALA B 1 128 ? -11.594 -26.141 6.312 1 98.75 128 ALA B N 1
ATOM 3231 C CA . ALA B 1 128 ? -10.523 -26.281 5.332 1 98.75 128 ALA B CA 1
ATOM 3232 C C . ALA B 1 128 ? -10.234 -27.75 5.047 1 98.75 128 ALA B C 1
ATOM 3234 O O . ALA B 1 128 ? -9.992 -28.141 3.898 1 98.75 128 ALA B O 1
ATOM 3235 N N . GLU B 1 129 ? -10.336 -28.562 6.023 1 98.44 129 GLU B N 1
ATOM 3236 C CA . GLU B 1 129 ? -10.047 -29.984 5.914 1 98.44 129 GLU B CA 1
ATOM 3237 C C . GLU B 1 129 ? -11.016 -30.672 4.965 1 98.44 129 GLU B C 1
ATOM 3239 O O . GLU B 1 129 ? -10.664 -31.656 4.309 1 98.44 129 GLU B O 1
ATOM 3244 N N . LEU B 1 130 ? -12.156 -30.156 4.836 1 98.5 130 LEU B N 1
ATOM 3245 C CA . LEU B 1 130 ? -13.195 -30.75 4.004 1 98.5 130 LEU B CA 1
ATOM 3246 C C . LEU B 1 130 ? -12.82 -30.688 2.529 1 98.5 130 LEU B C 1
ATOM 3248 O O . LEU B 1 130 ? -13.305 -31.469 1.72 1 98.5 130 LEU B O 1
ATOM 3252 N N . PHE B 1 131 ? -11.961 -29.75 2.197 1 98.62 131 PHE B N 1
ATOM 3253 C CA . PHE B 1 131 ? -11.617 -29.516 0.798 1 98.62 131 PHE B CA 1
ATOM 3254 C C . PHE B 1 131 ? -10.492 -30.438 0.356 1 98.62 131 PHE B C 1
ATOM 3256 O O . PHE B 1 131 ? -10.227 -30.578 -0.841 1 98.62 131 PHE B O 1
ATOM 3263 N N . ILE B 1 132 ? -9.797 -31.031 1.307 1 98.69 132 ILE B N 1
ATOM 3264 C CA . ILE B 1 132 ? -8.656 -31.891 0.981 1 98.69 132 ILE B CA 1
ATOM 3265 C C . ILE B 1 132 ? -9.148 -33.188 0.332 1 98.69 132 ILE B C 1
ATOM 3267 O O . ILE B 1 132 ? -10.086 -33.812 0.82 1 98.69 132 ILE B O 1
ATOM 3271 N N . GLY B 1 133 ? -8.531 -33.562 -0.764 1 98.19 133 GLY B N 1
ATOM 3272 C CA . GLY B 1 133 ? -8.906 -34.75 -1.517 1 98.19 133 GLY B CA 1
ATOM 3273 C C . GLY B 1 133 ? -9.492 -34.406 -2.881 1 98.19 133 GLY B C 1
ATOM 3274 O O . GLY B 1 133 ? -9.266 -33.344 -3.42 1 98.19 133 GLY B O 1
ATOM 3275 N N . GLU B 1 134 ? -10.047 -35.438 -3.498 1 98.12 134 GLU B N 1
ATOM 3276 C CA . GLU B 1 134 ? -10.648 -35.312 -4.82 1 98.12 134 GLU B CA 1
ATOM 3277 C C . GLU B 1 134 ? -12.117 -34.906 -4.723 1 98.12 134 GLU B C 1
ATOM 3279 O O . GLU B 1 134 ? -12.898 -35.594 -4.047 1 98.12 134 GLU B O 1
ATOM 3284 N N . HIS B 1 135 ? -12.5 -33.781 -5.285 1 97.81 135 HIS B N 1
ATOM 3285 C CA . HIS B 1 135 ? -13.875 -33.312 -5.242 1 97.81 135 HIS B CA 1
ATOM 3286 C C . HIS B 1 135 ? -14.281 -32.688 -6.566 1 97.81 135 HIS B C 1
ATOM 3288 O O . HIS B 1 135 ? -13.43 -32.375 -7.406 1 97.81 135 HIS B O 1
ATOM 3294 N N . ASP B 1 136 ? -15.594 -32.656 -6.797 1 96.56 136 ASP B N 1
ATOM 3295 C CA . ASP B 1 136 ? -16.156 -31.781 -7.828 1 96.56 136 ASP B CA 1
ATOM 3296 C C . ASP B 1 136 ? -16.234 -30.328 -7.352 1 96.56 136 ASP B C 1
ATOM 3298 O O . ASP B 1 136 ? -17 -30.016 -6.445 1 96.56 136 ASP B O 1
ATOM 3302 N N . PHE B 1 137 ? -15.469 -29.453 -7.953 1 97 137 PHE B N 1
ATOM 3303 C CA . PHE B 1 137 ? -15.383 -28.078 -7.469 1 97 137 PHE B CA 1
ATOM 3304 C C . PHE B 1 137 ? -16.25 -27.156 -8.305 1 97 137 PHE B C 1
ATOM 3306 O O . PHE B 1 137 ? -16.016 -25.953 -8.359 1 97 137 PHE B O 1
ATOM 3313 N N . SER B 1 138 ? -17.312 -27.656 -8.953 1 94.88 138 SER B N 1
ATOM 3314 C CA . SER B 1 138 ? -18.203 -26.875 -9.805 1 94.88 138 SER B CA 1
ATOM 3315 C C . SER B 1 138 ? -18.797 -25.688 -9.055 1 94.88 138 SER B C 1
ATOM 3317 O O . SER B 1 138 ? -18.953 -24.609 -9.625 1 94.88 138 SER B O 1
ATOM 3319 N N . ASN B 1 139 ? -19.078 -25.875 -7.781 1 96.19 139 ASN B N 1
ATOM 3320 C CA . ASN B 1 139 ? -19.719 -24.828 -6.988 1 96.19 139 ASN B CA 1
ATOM 3321 C C . ASN B 1 139 ? -18.688 -23.797 -6.504 1 96.19 139 ASN B C 1
ATOM 3323 O O . ASN B 1 139 ? -19.062 -22.734 -6.008 1 96.19 139 ASN B O 1
ATOM 3327 N N . PHE B 1 140 ? -17.391 -24.109 -6.711 1 97.25 140 PHE B N 1
ATOM 3328 C CA . PHE B 1 140 ? -16.328 -23.266 -6.172 1 97.25 140 PHE B CA 1
ATOM 3329 C C . PHE B 1 140 ? -15.422 -22.75 -7.289 1 97.25 140 PHE B C 1
ATOM 3331 O O . PHE B 1 140 ? -14.242 -22.5 -7.066 1 97.25 140 PHE B O 1
ATOM 3338 N N . ALA B 1 141 ? -15.945 -22.641 -8.484 1 96.19 141 ALA B N 1
ATOM 3339 C CA . ALA B 1 141 ? -15.125 -22.172 -9.602 1 96.19 141 ALA B CA 1
ATOM 3340 C C . ALA B 1 141 ? -15.992 -21.547 -10.688 1 96.19 141 ALA B C 1
ATOM 3342 O O . ALA B 1 141 ? -17.219 -21.703 -10.695 1 96.19 141 ALA B O 1
ATOM 3343 N N . ARG B 1 142 ? -15.414 -20.703 -11.43 1 93.19 142 ARG B N 1
ATOM 3344 C CA . ARG B 1 142 ? -16.016 -20.312 -12.703 1 93.19 142 ARG B CA 1
ATOM 3345 C C . ARG B 1 142 ? -15.742 -21.344 -13.781 1 93.19 142 ARG B C 1
ATOM 3347 O O . ARG B 1 142 ? -14.602 -21.5 -14.234 1 93.19 142 ARG B O 1
ATOM 3354 N N . LEU B 1 143 ? -16.781 -22.016 -14.18 1 87.5 143 LEU B N 1
ATOM 3355 C CA . LEU B 1 143 ? -16.594 -23.172 -15.062 1 87.5 143 LEU B CA 1
ATOM 3356 C C . LEU B 1 143 ? -16.594 -22.734 -16.516 1 87.5 143 LEU B C 1
ATOM 3358 O O . LEU B 1 143 ? -17.438 -21.938 -16.938 1 87.5 143 LEU B O 1
ATOM 3362 N N . GLU B 1 144 ? -15.539 -23.047 -17.094 1 82.88 144 GLU B N 1
ATOM 3363 C CA . GLU B 1 144 ? -15.5 -22.922 -18.547 1 82.88 144 GLU B CA 1
ATOM 3364 C C . GLU B 1 144 ? -16.156 -24.125 -19.219 1 82.88 144 GLU B C 1
ATOM 3366 O O . GLU B 1 144 ? -16.234 -25.203 -18.641 1 82.88 144 GLU B O 1
ATOM 3371 N N . GLU B 1 145 ? -16.594 -23.922 -20.406 1 79.62 145 GLU B N 1
ATOM 3372 C CA . GLU B 1 145 ? -17.266 -24.984 -21.141 1 79.62 145 GLU B CA 1
ATOM 3373 C C . GLU B 1 145 ? -16.375 -26.203 -21.312 1 79.62 145 GLU B C 1
ATOM 3375 O O . GLU B 1 145 ? -15.195 -26.062 -21.656 1 79.62 145 GLU B O 1
ATOM 3380 N N . PHE B 1 146 ? -16.906 -27.422 -20.984 1 77.62 146 PHE B N 1
ATOM 3381 C CA . PHE B 1 146 ? -16.328 -28.734 -21.266 1 77.62 146 PHE B CA 1
ATOM 3382 C C . PHE B 1 146 ? -15.141 -29 -20.359 1 77.62 146 PHE B C 1
ATOM 3384 O O . PHE B 1 146 ? -14.336 -29.891 -20.625 1 77.62 146 PHE B O 1
ATOM 3391 N N . LYS B 1 147 ? -14.945 -28.188 -19.344 1 85.12 147 LYS B N 1
ATOM 3392 C CA . LYS B 1 147 ? -13.844 -28.453 -18.422 1 85.12 147 LYS B CA 1
ATOM 3393 C C . LYS B 1 147 ? -14.281 -29.391 -17.297 1 85.12 147 LYS B C 1
ATOM 3395 O O . LYS B 1 147 ? -15.367 -29.219 -16.734 1 85.12 147 LYS B O 1
ATOM 3400 N N . ASN B 1 148 ? -13.477 -30.422 -17.094 1 91.81 148 ASN B N 1
ATOM 3401 C CA . ASN B 1 148 ? -13.695 -31.312 -15.953 1 91.81 148 ASN B CA 1
ATOM 3402 C C . ASN B 1 148 ? -13.539 -30.562 -14.625 1 91.81 148 ASN B C 1
ATOM 3404 O O . ASN B 1 148 ? -12.477 -30.016 -14.344 1 91.81 148 ASN B O 1
ATOM 3408 N N . PRO B 1 149 ? -14.539 -30.562 -13.812 1 95 149 PRO B N 1
ATOM 3409 C CA . PRO B 1 149 ? -14.484 -29.766 -12.586 1 95 149 PRO B CA 1
ATOM 3410 C C . PRO B 1 149 ? -13.859 -30.531 -11.414 1 95 149 PRO B C 1
ATOM 3412 O O . PRO B 1 149 ? -13.727 -29.969 -10.32 1 95 149 PRO B O 1
ATOM 3415 N N . VAL B 1 150 ? -13.523 -31.781 -11.664 1 96.81 150 VAL B N 1
ATOM 3416 C CA . VAL B 1 150 ? -12.938 -32.562 -10.594 1 96.81 150 VAL B CA 1
ATOM 3417 C C . VAL B 1 150 ? -11.453 -32.25 -10.453 1 96.81 150 VAL B C 1
ATOM 3419 O O . VAL B 1 150 ? -10.719 -32.219 -11.445 1 96.81 150 VAL B O 1
ATOM 3422 N N . ARG B 1 151 ? -11.078 -31.875 -9.258 1 97.31 151 ARG B N 1
ATOM 3423 C CA . ARG B 1 151 ? -9.688 -31.562 -8.93 1 97.31 151 ARG B CA 1
ATOM 3424 C C . ARG B 1 151 ? -9.281 -32.219 -7.609 1 97.31 151 ARG B C 1
ATOM 3426 O O . ARG B 1 151 ? -10.141 -32.688 -6.848 1 97.31 151 ARG B O 1
ATOM 3433 N N . VAL B 1 152 ? -7.934 -32.25 -7.391 1 98.25 152 VAL B N 1
ATOM 3434 C CA . VAL B 1 152 ? -7.395 -32.812 -6.164 1 98.25 152 VAL B CA 1
ATOM 3435 C C . VAL B 1 152 ? -6.621 -31.75 -5.387 1 98.25 152 VAL B C 1
ATOM 3437 O O . VAL B 1 152 ? -5.648 -31.188 -5.898 1 98.25 152 VAL B O 1
ATOM 3440 N N . ILE B 1 153 ? -7.043 -31.484 -4.223 1 98.69 153 ILE B N 1
ATOM 3441 C CA . ILE B 1 153 ? -6.281 -30.672 -3.279 1 98.69 153 ILE B CA 1
ATOM 3442 C C . ILE B 1 153 ? -5.52 -31.578 -2.318 1 98.69 153 ILE B C 1
ATOM 3444 O O . ILE B 1 153 ? -6.117 -32.438 -1.646 1 98.69 153 ILE B O 1
ATOM 3448 N N . ARG B 1 154 ? -4.285 -31.375 -2.242 1 98.62 154 ARG B N 1
ATOM 3449 C CA . ARG B 1 154 ? -3.424 -32.281 -1.472 1 98.62 154 ARG B CA 1
ATOM 3450 C C . ARG B 1 154 ? -3.262 -31.766 -0.04 1 98.62 154 ARG B C 1
ATOM 3452 O O . ARG B 1 154 ? -3.115 -32.562 0.889 1 98.62 154 ARG B O 1
ATOM 3459 N N . ARG B 1 155 ? -3.23 -30.484 0.093 1 98.56 155 ARG B N 1
ATOM 3460 C CA . ARG B 1 155 ? -2.922 -29.906 1.397 1 98.56 155 ARG B CA 1
ATOM 3461 C C . ARG B 1 155 ? -3.49 -28.5 1.52 1 98.56 155 ARG B C 1
ATOM 3463 O O . ARG B 1 155 ? -3.471 -27.719 0.555 1 98.56 155 ARG B O 1
ATOM 3470 N N . ILE B 1 156 ? -4 -28.188 2.684 1 98.81 156 ILE B N 1
ATOM 3471 C CA . ILE B 1 156 ? -4.383 -26.828 3.043 1 98.81 156 ILE B CA 1
ATOM 3472 C C . ILE B 1 156 ? -3.84 -26.484 4.43 1 98.81 156 ILE B C 1
ATOM 3474 O O . ILE B 1 156 ? -4.121 -27.203 5.402 1 98.81 156 ILE B O 1
ATOM 3478 N N . ASP B 1 157 ? -3.07 -25.516 4.535 1 98.69 157 ASP B N 1
ATOM 3479 C CA . ASP B 1 157 ? -2.541 -25.047 5.809 1 98.69 157 ASP B CA 1
ATOM 3480 C C . ASP B 1 157 ? -3.102 -23.656 6.156 1 98.69 157 ASP B C 1
ATOM 3482 O O . ASP B 1 157 ? -3.178 -22.781 5.293 1 98.69 157 ASP B O 1
ATOM 3486 N N . VAL B 1 158 ? -3.572 -23.547 7.367 1 98.56 158 VAL B N 1
ATOM 3487 C CA . VAL B 1 158 ? -4.055 -22.266 7.898 1 98.56 158 VAL B CA 1
ATOM 3488 C C . VAL B 1 158 ? -3.104 -21.766 8.977 1 98.56 158 VAL B C 1
ATOM 3490 O O . VAL B 1 158 ? -2.973 -22.391 10.039 1 98.56 158 VAL B O 1
ATOM 3493 N N . ILE B 1 159 ? -2.477 -20.656 8.727 1 97.94 159 ILE B N 1
ATOM 3494 C CA . ILE B 1 159 ? -1.434 -20.172 9.617 1 97.94 159 ILE B CA 1
ATOM 3495 C C . ILE B 1 159 ? -1.765 -18.75 10.062 1 97.94 159 ILE B C 1
ATOM 3497 O O . ILE B 1 159 ? -1.712 -17.812 9.258 1 97.94 159 ILE B O 1
ATOM 3501 N N . PRO B 1 160 ? -2.078 -18.562 11.336 1 96.69 160 PRO B N 1
ATOM 3502 C CA . PRO B 1 160 ? -2.307 -17.203 11.836 1 96.69 160 PRO B CA 1
ATOM 3503 C C . PRO B 1 160 ? -1.017 -16.391 11.945 1 96.69 160 PRO B C 1
ATOM 3505 O O . PRO B 1 160 ? 0.003 -16.922 12.414 1 96.69 160 PRO B O 1
ATOM 3508 N N . ARG B 1 161 ? -1.047 -15.211 11.43 1 93.44 161 ARG B N 1
ATOM 3509 C CA . ARG B 1 161 ? 0.046 -14.242 11.5 1 93.44 161 ARG B CA 1
ATOM 3510 C C . ARG B 1 161 ? -0.46 -12.875 11.945 1 93.44 161 ARG B C 1
ATOM 3512 O O . ARG B 1 161 ? -0.558 -11.953 11.141 1 93.44 161 ARG B O 1
ATOM 3519 N N . GLY B 1 162 ? -0.585 -12.727 13.312 1 91.5 162 GLY B N 1
ATOM 3520 C CA . GLY B 1 162 ? -1.147 -11.469 13.797 1 91.5 162 GLY B CA 1
ATOM 3521 C C . GLY B 1 162 ? -2.551 -11.211 13.281 1 91.5 162 GLY B C 1
ATOM 3522 O O . GLY B 1 162 ? -3.461 -12.008 13.516 1 91.5 162 GLY B O 1
ATOM 3523 N N . ARG B 1 163 ? -2.723 -10.117 12.5 1 96.12 163 ARG B N 1
ATOM 3524 C CA . ARG B 1 163 ? -4.027 -9.742 11.969 1 96.12 163 ARG B CA 1
ATOM 3525 C C . ARG B 1 163 ? -4.273 -10.391 10.609 1 96.12 163 ARG B C 1
ATOM 3527 O O . ARG B 1 163 ? -5.281 -10.117 9.961 1 96.12 163 ARG B O 1
ATOM 3534 N N . ILE B 1 164 ? -3.389 -11.211 10.188 1 98.19 164 ILE B N 1
ATOM 3535 C CA . ILE B 1 164 ? -3.494 -11.891 8.898 1 98.19 164 ILE B CA 1
ATOM 3536 C C . ILE B 1 164 ? -3.561 -13.398 9.117 1 98.19 164 ILE B C 1
ATOM 3538 O O . ILE B 1 164 ? -2.908 -13.93 10.016 1 98.19 164 ILE B O 1
ATOM 3542 N N . ILE B 1 165 ? -4.363 -14.008 8.391 1 98.62 165 ILE B N 1
ATOM 3543 C CA . ILE B 1 165 ? -4.391 -15.469 8.297 1 98.62 165 ILE B CA 1
ATOM 3544 C C . ILE B 1 165 ? -3.893 -15.906 6.922 1 98.62 165 ILE B C 1
ATOM 3546 O O . ILE B 1 165 ? -4.504 -15.578 5.902 1 98.62 165 ILE B O 1
ATOM 3550 N N . MET B 1 166 ? -2.816 -16.562 6.898 1 98.75 166 MET B N 1
ATOM 3551 C CA . MET B 1 166 ? -2.305 -17.094 5.637 1 98.75 166 MET B CA 1
ATOM 3552 C C . MET B 1 166 ? -2.865 -18.484 5.371 1 98.75 166 MET B C 1
ATOM 3554 O O . MET B 1 166 ? -2.742 -19.391 6.207 1 98.75 166 MET B O 1
ATOM 3558 N N . ILE B 1 167 ? -3.504 -18.688 4.266 1 98.88 167 ILE B N 1
ATOM 3559 C CA . ILE B 1 167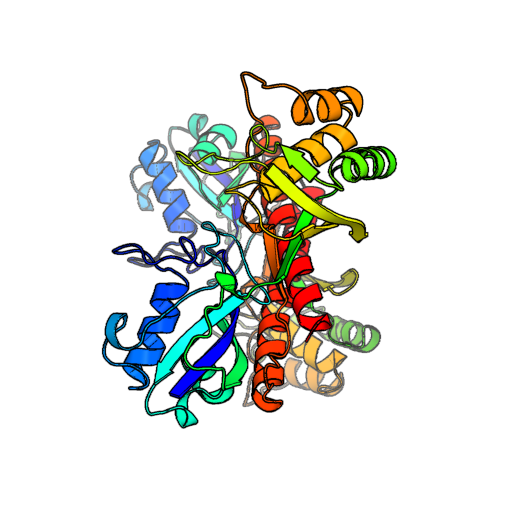 ? -4.035 -19.969 3.828 1 98.88 167 ILE B CA 1
ATOM 3560 C C . ILE B 1 167 ? -3.23 -20.484 2.637 1 98.88 167 ILE B C 1
ATOM 3562 O O . ILE B 1 167 ? -3.225 -19.859 1.57 1 98.88 167 ILE B O 1
ATOM 3566 N N . GLU B 1 168 ? -2.566 -21.547 2.834 1 98.88 168 GLU B N 1
ATOM 3567 C CA . GLU B 1 168 ? -1.786 -22.156 1.761 1 98.88 168 GLU B CA 1
ATOM 3568 C C . GLU B 1 168 ? -2.479 -23.406 1.21 1 98.88 168 GLU B C 1
ATOM 3570 O O . GLU B 1 168 ? -2.861 -24.297 1.97 1 98.88 168 GLU B O 1
ATOM 3575 N N . VAL B 1 169 ? -2.654 -23.453 -0.076 1 98.88 169 VAL B N 1
ATOM 3576 C CA . VAL B 1 169 ? -3.352 -24.547 -0.735 1 98.88 169 VAL B CA 1
ATOM 3577 C C . VAL B 1 169 ? -2.445 -25.172 -1.793 1 98.88 169 VAL B C 1
ATOM 3579 O O . VAL B 1 169 ? -1.896 -24.469 -2.645 1 98.88 169 VAL B O 1
ATOM 3582 N N . GLU B 1 170 ? -2.264 -26.422 -1.655 1 98.81 170 GLU B N 1
ATOM 3583 C CA . GLU B 1 170 ? -1.501 -27.172 -2.646 1 98.81 170 GLU B CA 1
ATOM 3584 C C . GLU B 1 170 ? -2.385 -28.188 -3.377 1 98.81 170 GLU B C 1
ATOM 3586 O O . GLU B 1 170 ? -3.145 -28.922 -2.746 1 98.81 170 GLU B O 1
ATOM 3591 N N . GLY B 1 171 ? -2.33 -28.156 -4.656 1 98.38 171 GLY B N 1
ATOM 3592 C CA . GLY B 1 171 ? -3.076 -29.078 -5.484 1 98.38 171 GLY B CA 1
ATOM 3593 C C . GLY B 1 171 ? -2.422 -29.344 -6.828 1 98.38 171 GLY B C 1
ATOM 3594 O O . GLY B 1 171 ? -1.377 -28.766 -7.137 1 98.38 171 GLY B O 1
ATOM 3595 N N . GLU B 1 172 ? -3.033 -30.219 -7.605 1 95.25 172 GLU B N 1
ATOM 359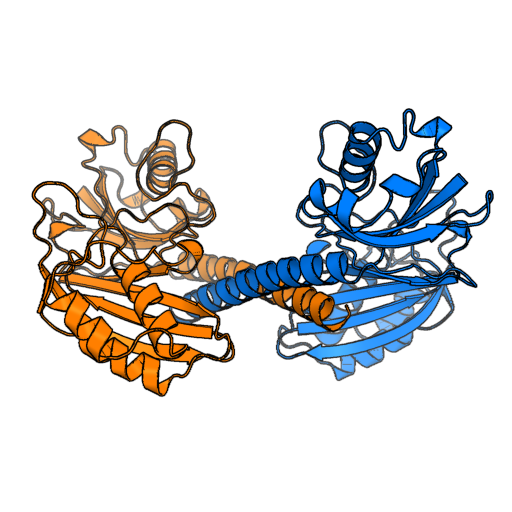6 C CA . GLU B 1 172 ? -2.506 -30.562 -8.922 1 95.25 172 GLU B CA 1
ATOM 3597 C C . GLU B 1 172 ? -2.773 -29.453 -9.93 1 95.25 172 GLU B C 1
ATOM 3599 O O . GLU B 1 172 ? -1.886 -29.062 -10.695 1 95.25 172 GLU B O 1
ATOM 3604 N N . SER B 1 173 ? -3.955 -29.047 -9.953 1 95.5 173 SER B N 1
ATOM 3605 C CA . SER B 1 173 ? -4.422 -27.953 -10.789 1 95.5 173 SER B CA 1
ATOM 3606 C C . SER B 1 173 ? -5.66 -27.281 -10.195 1 95.5 173 SER B C 1
ATOM 3608 O O . SER B 1 173 ? -6.309 -27.844 -9.312 1 95.5 173 SER B O 1
ATOM 3610 N N . PHE B 1 174 ? -5.898 -26.141 -10.586 1 97.06 174 PHE B N 1
ATOM 3611 C CA . PHE B 1 174 ? -7.023 -25.375 -10.047 1 97.06 174 PHE B CA 1
ATOM 3612 C C . PHE B 1 174 ? -7.875 -24.797 -11.18 1 97.06 174 PHE B C 1
ATOM 3614 O O . PHE B 1 174 ? -7.352 -24.422 -12.227 1 97.06 174 PHE B O 1
ATOM 3621 N N . LEU B 1 175 ? -9.125 -24.734 -10.945 1 96.5 175 LEU B N 1
ATOM 3622 C CA . LEU B 1 175 ? -10.055 -24.078 -11.859 1 96.5 175 LEU B CA 1
ATOM 3623 C C . LEU B 1 175 ? -10.031 -22.562 -11.672 1 96.5 175 LEU B C 1
ATOM 3625 O O . LEU B 1 175 ? -9.43 -22.062 -10.719 1 96.5 175 LEU B O 1
ATOM 3629 N N . TRP B 1 176 ? -10.68 -21.891 -12.688 1 96.5 176 TRP B N 1
ATOM 3630 C CA . TRP B 1 176 ? -10.773 -20.438 -12.633 1 96.5 176 TRP B CA 1
ATOM 3631 C C . TRP B 1 176 ? -11.484 -19.984 -11.367 1 96.5 176 TRP B C 1
ATOM 3633 O O . TRP B 1 176 ? -12.617 -20.391 -11.102 1 96.5 176 TRP B O 1
ATOM 3643 N N . GLU B 1 177 ? -10.844 -19.141 -10.523 1 97.75 177 GLU B N 1
ATOM 3644 C CA . GLU B 1 177 ? -11.367 -18.531 -9.312 1 97.75 177 GLU B CA 1
ATOM 3645 C C . GLU B 1 177 ? -11.547 -19.562 -8.195 1 97.75 177 GLU 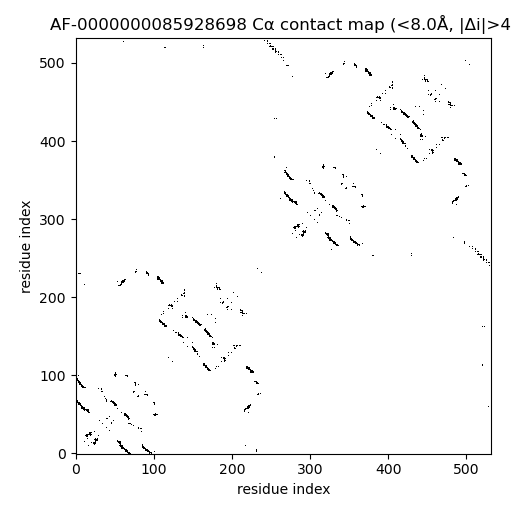B C 1
ATOM 3647 O O . GLU B 1 177 ? -12.102 -19.25 -7.145 1 97.75 177 GLU B O 1
ATOM 3652 N N . MET B 1 178 ? -11.047 -20.734 -8.398 1 98.12 178 MET B N 1
ATOM 3653 C CA . MET B 1 178 ? -11.312 -21.828 -7.477 1 98.12 178 MET B CA 1
ATOM 3654 C C . MET B 1 178 ? -10.789 -21.516 -6.082 1 98.12 178 MET B C 1
ATOM 3656 O O . MET B 1 178 ? -11.547 -21.516 -5.109 1 98.12 178 MET B O 1
ATOM 3660 N N . VAL B 1 179 ? -9.531 -21.109 -5.957 1 98.75 179 VAL B N 1
ATOM 3661 C CA . VAL B 1 179 ? -8.914 -20.859 -4.656 1 98.75 179 VAL B CA 1
ATOM 3662 C C . VAL B 1 179 ? -9.641 -19.688 -3.971 1 98.75 179 VAL B C 1
ATOM 3664 O O . VAL B 1 179 ? -9.93 -19.766 -2.775 1 98.75 179 VAL B O 1
ATOM 3667 N N . ARG B 1 180 ? -9.977 -18.688 -4.715 1 98.81 180 ARG B N 1
ATOM 3668 C CA . ARG B 1 180 ? -10.594 -17.484 -4.156 1 98.81 180 ARG B CA 1
ATOM 3669 C C . ARG B 1 180 ? -12.008 -17.781 -3.666 1 98.81 180 ARG B C 1
ATOM 3671 O O . ARG B 1 180 ? -12.461 -17.203 -2.676 1 98.81 180 ARG B O 1
ATOM 3678 N N . ARG B 1 181 ? -12.711 -18.656 -4.332 1 98.56 181 ARG B N 1
ATOM 3679 C CA . ARG B 1 181 ? -14.055 -19.016 -3.879 1 98.56 181 ARG B CA 1
ATOM 3680 C C . ARG B 1 181 ? -13.984 -19.938 -2.668 1 98.56 181 ARG B C 1
ATOM 3682 O O . ARG B 1 181 ? -14.836 -19.859 -1.774 1 98.56 181 ARG B O 1
ATOM 3689 N N . ILE B 1 182 ? -12.984 -20.797 -2.66 1 98.69 182 ILE B N 1
ATOM 3690 C CA . ILE B 1 182 ? -12.75 -21.609 -1.48 1 98.69 182 ILE B CA 1
ATOM 3691 C C . ILE B 1 182 ? -12.477 -20.719 -0.274 1 98.69 182 ILE B C 1
ATOM 3693 O O . ILE B 1 182 ? -13.031 -20.938 0.805 1 98.69 182 ILE B O 1
ATOM 3697 N N . VAL B 1 183 ? -11.719 -19.703 -0.435 1 98.81 183 VAL B N 1
ATOM 3698 C CA . VAL B 1 183 ? -11.359 -18.781 0.645 1 98.81 183 VAL B CA 1
ATOM 3699 C C . VAL B 1 183 ? -12.602 -18.062 1.154 1 98.81 183 VAL B C 1
ATOM 3701 O O . VAL B 1 183 ? -12.773 -17.875 2.361 1 98.81 183 VAL B O 1
ATOM 3704 N N . THR B 1 184 ? -13.453 -17.641 0.231 1 98.62 184 THR B N 1
ATOM 3705 C CA . THR B 1 184 ? -14.703 -17.016 0.65 1 98.62 184 THR B CA 1
ATOM 3706 C C . THR B 1 184 ? -15.508 -17.969 1.536 1 98.62 184 THR B C 1
ATOM 3708 O O . THR B 1 184 ? -16.031 -17.562 2.572 1 98.62 184 THR B O 1
ATOM 3711 N N . ALA B 1 185 ? -15.602 -19.234 1.132 1 98.5 185 ALA B N 1
ATOM 3712 C CA . ALA B 1 185 ? -16.312 -20.234 1.926 1 98.5 185 ALA B CA 1
ATOM 3713 C C . ALA B 1 185 ? -15.688 -20.391 3.309 1 98.5 185 ALA B C 1
ATOM 3715 O O . ALA B 1 185 ? -16.391 -20.453 4.316 1 98.5 185 ALA B O 1
ATOM 3716 N N . LEU B 1 186 ? -14.383 -20.438 3.332 1 98.62 186 LEU B N 1
ATOM 3717 C CA . LEU B 1 186 ? -13.664 -20.594 4.59 1 98.62 186 LEU B CA 1
ATOM 3718 C C . LEU B 1 186 ? -13.883 -19.375 5.492 1 98.62 186 LEU B C 1
ATOM 3720 O O . LEU B 1 186 ? -14.062 -19.531 6.703 1 98.62 186 LEU B O 1
ATOM 3724 N N . LYS B 1 187 ? -13.82 -18.188 4.926 1 98.5 187 LYS B N 1
ATOM 3725 C CA . LYS B 1 187 ? -14.102 -16.969 5.68 1 98.5 187 LYS B CA 1
ATOM 3726 C C . LYS B 1 187 ? -15.484 -17.031 6.328 1 98.5 187 LYS B C 1
ATOM 3728 O O . LYS B 1 187 ? -15.625 -16.734 7.52 1 98.5 187 LYS B O 1
ATOM 3733 N N . PHE B 1 188 ? -16.469 -17.422 5.566 1 98.12 188 PHE B N 1
ATOM 3734 C CA . PHE B 1 188 ? -17.844 -17.5 6.062 1 98.12 188 PHE B CA 1
ATOM 3735 C C . PHE B 1 188 ? -17.969 -18.547 7.152 1 98.12 188 PHE B C 1
ATOM 3737 O O . PHE B 1 188 ? -18.703 -18.359 8.125 1 98.12 188 PHE B O 1
ATOM 3744 N N . CYS B 1 189 ? -17.281 -19.625 6.957 1 98 189 CYS B N 1
ATOM 3745 C CA . CYS B 1 189 ? -17.266 -20.656 7.984 1 98 189 CYS B CA 1
ATOM 3746 C C . CYS B 1 189 ? -16.672 -20.141 9.281 1 98 189 CYS B C 1
ATOM 3748 O O . CYS B 1 189 ? -17.266 -20.281 10.352 1 98 189 CYS B O 1
ATOM 3750 N N . GLY B 1 190 ? -15.523 -19.516 9.195 1 97.94 190 GLY B N 1
ATOM 3751 C CA . GLY B 1 190 ? -14.867 -18.938 10.359 1 97.94 190 GLY B CA 1
ATOM 3752 C C . GLY B 1 190 ? -15.688 -17.875 11.055 1 97.94 190 GLY B C 1
ATOM 3753 O O . GLY B 1 190 ? -15.555 -17.656 12.258 1 97.94 190 GLY B O 1
ATOM 3754 N N . MET B 1 191 ? -16.562 -17.266 10.297 1 97.62 191 MET B N 1
ATOM 3755 C CA . MET B 1 191 ? -17.422 -16.203 10.828 1 97.62 191 MET B CA 1
ATOM 3756 C C . MET B 1 191 ? -18.719 -16.781 11.375 1 97.62 191 MET B C 1
ATOM 3758 O O . MET B 1 191 ? -19.547 -16.047 11.922 1 97.62 191 MET B O 1
ATOM 3762 N N . GLY B 1 192 ? -18.938 -18 11.148 1 96.94 192 GLY B N 1
ATOM 3763 C CA . GLY B 1 192 ? -20.125 -18.688 11.656 1 96.94 192 GLY B CA 1
ATOM 3764 C C . GLY B 1 192 ? -21.312 -18.562 10.734 1 96.94 192 GLY B C 1
ATOM 3765 O O . GLY B 1 192 ? -22.438 -18.891 11.109 1 96.94 192 GLY B O 1
ATOM 3766 N N . ILE B 1 193 ? -21.094 -18.047 9.57 1 96.12 193 ILE B N 1
ATOM 3767 C CA . ILE B 1 193 ? -22.156 -17.875 8.594 1 96.12 193 ILE B CA 1
ATOM 3768 C C . ILE B 1 193 ? -22.453 -19.219 7.926 1 96.12 193 ILE B C 1
ATOM 3770 O O . ILE B 1 193 ? -23.625 -19.531 7.664 1 96.12 193 ILE B O 1
ATOM 3774 N N . PHE B 1 194 ? -21.406 -20.047 7.59 1 95.69 194 PHE B N 1
ATOM 3775 C CA . PHE B 1 194 ? -21.531 -21.391 7.059 1 95.69 194 PHE B CA 1
ATOM 3776 C C . PHE B 1 194 ? -21.141 -22.422 8.102 1 95.69 194 PHE B C 1
ATOM 3778 O O . PHE B 1 194 ? -20.219 -22.203 8.883 1 95.69 194 PHE B O 1
ATOM 3785 N N . SER B 1 195 ? -21.859 -23.547 8.086 1 96.62 195 SER B N 1
ATOM 3786 C CA . SER B 1 195 ? -21.438 -24.719 8.852 1 96.62 195 SER B CA 1
ATOM 3787 C C . SER B 1 195 ? -20.594 -25.672 8 1 96.62 195 SER B C 1
ATOM 3789 O O . SER B 1 195 ? -20.516 -25.516 6.777 1 96.62 195 SER B O 1
ATOM 3791 N N . GLU B 1 196 ? -19.938 -26.594 8.688 1 97.25 196 GLU B N 1
ATOM 3792 C CA . GLU B 1 196 ? -19.188 -27.641 7.977 1 97.25 196 GLU B CA 1
ATOM 3793 C C . GLU B 1 196 ? -20.109 -28.438 7.051 1 97.25 196 GLU B C 1
ATOM 3795 O O . GLU B 1 196 ? -19.719 -28.812 5.953 1 97.25 196 GLU B O 1
ATOM 3800 N N . GLU B 1 197 ? -21.312 -28.609 7.488 1 97.12 197 GLU B N 1
ATOM 3801 C CA . GLU B 1 197 ? -22.297 -29.359 6.715 1 97.12 197 GLU B CA 1
ATOM 3802 C C . GLU B 1 197 ? -22.641 -28.641 5.414 1 97.12 197 GLU B C 1
ATOM 3804 O O . GLU B 1 197 ? -22.828 -29.281 4.375 1 97.12 197 GLU B O 1
ATOM 3809 N N . GLU B 1 198 ? -22.75 -27.422 5.551 1 95.81 198 GLU B N 1
ATOM 3810 C CA . GLU B 1 198 ? -23.078 -26.641 4.359 1 95.81 198 GLU B CA 1
ATOM 3811 C C . GLU B 1 198 ? -21.953 -26.734 3.32 1 95.81 198 GLU B C 1
ATOM 3813 O O . GLU B 1 198 ? -22.219 -26.859 2.125 1 95.81 198 GLU B O 1
ATOM 3818 N N . ILE B 1 199 ? -20.75 -26.672 3.791 1 96.06 199 ILE B N 1
ATOM 3819 C CA . ILE B 1 199 ? -19.609 -26.797 2.889 1 96.06 199 ILE B CA 1
ATOM 3820 C C . ILE B 1 199 ? -19.594 -28.188 2.26 1 96.06 199 ILE B C 1
ATOM 3822 O O . ILE B 1 199 ? -19.391 -28.328 1.049 1 96.06 199 ILE B O 1
ATOM 3826 N N . SER B 1 200 ? -19.828 -29.172 3.072 1 96.5 200 SER B N 1
ATOM 3827 C CA . SER B 1 200 ? -19.875 -30.547 2.586 1 96.5 200 SER B CA 1
ATOM 3828 C C . SER B 1 200 ? -20.953 -30.719 1.532 1 96.5 200 SER B C 1
ATOM 3830 O O . SER B 1 200 ? -20.75 -31.391 0.519 1 96.5 200 SER B O 1
ATOM 3832 N N . PHE B 1 201 ? -22.047 -30.109 1.813 1 96 201 PHE B N 1
ATOM 3833 C CA . PHE B 1 201 ? -23.156 -30.156 0.876 1 96 201 PHE B CA 1
ATOM 3834 C C . PHE B 1 201 ? -22.781 -29.547 -0.463 1 96 201 PHE B C 1
ATOM 3836 O O . PHE B 1 201 ? -23.062 -30.109 -1.52 1 96 201 PHE B O 1
ATOM 3843 N N . MET B 1 202 ? -22.062 -28.422 -0.419 1 95.62 202 MET B N 1
ATOM 3844 C CA . MET B 1 202 ? -21.672 -27.703 -1.63 1 95.62 202 MET B CA 1
ATOM 3845 C C . MET B 1 202 ? -20.656 -28.516 -2.432 1 95.62 202 MET B C 1
ATOM 3847 O O . MET B 1 202 ? -20.547 -28.328 -3.646 1 95.62 202 MET B O 1
ATOM 3851 N N . LEU B 1 203 ? -19.875 -29.422 -1.774 1 96.12 203 LEU B N 1
ATOM 3852 C CA . LEU B 1 203 ? -18.875 -30.25 -2.443 1 96.12 203 LEU B CA 1
ATOM 3853 C C . LEU B 1 203 ? -19.516 -31.469 -3.086 1 96.12 203 LEU B C 1
ATOM 3855 O O . LEU B 1 203 ? -18.938 -32.094 -3.988 1 96.12 203 LEU B O 1
ATOM 3859 N N . LYS B 1 204 ? -20.797 -31.781 -2.656 1 94.31 204 LYS B N 1
ATOM 3860 C CA . LYS B 1 204 ? -21.422 -33.031 -3.086 1 94.31 204 LYS B CA 1
ATOM 3861 C C . LYS B 1 204 ? -22.578 -32.75 -4.039 1 94.31 204 LYS B C 1
ATOM 3863 O O . LYS B 1 204 ? -22.906 -33.594 -4.887 1 94.31 204 LYS B O 1
ATOM 3868 N N . GLU B 1 205 ? -23.203 -31.578 -3.832 1 93.12 205 GLU B N 1
ATOM 3869 C CA . GLU B 1 205 ? -24.406 -31.266 -4.598 1 93.12 205 GLU B CA 1
ATOM 3870 C C . GLU B 1 205 ? -24.25 -29.953 -5.355 1 93.12 205 GLU B C 1
ATOM 3872 O O . GLU B 1 205 ? -23.531 -29.062 -4.91 1 93.12 205 GLU B O 1
ATOM 3877 N N . LYS B 1 206 ? -25 -29.938 -6.434 1 90.25 206 LYS B N 1
ATOM 3878 C CA . LYS B 1 206 ? -25.016 -28.688 -7.188 1 90.25 206 LYS B CA 1
ATOM 3879 C C . LYS B 1 206 ? -25.922 -27.656 -6.512 1 90.25 206 LYS B C 1
ATOM 3881 O O . LYS B 1 206 ? -27.016 -27.984 -6.043 1 90.25 206 LYS B O 1
ATOM 3886 N N . VAL B 1 207 ? -25.344 -26.531 -6.43 1 89.88 207 VAL B N 1
ATOM 3887 C CA . VAL B 1 207 ? -26.141 -25.469 -5.828 1 89.88 207 VAL B CA 1
ATOM 3888 C C . VAL B 1 207 ? -26.5 -24.422 -6.879 1 89.88 207 VAL B C 1
ATOM 3890 O O . VAL B 1 207 ? -25.812 -24.312 -7.906 1 89.88 207 VAL B O 1
ATOM 3893 N N . ASP B 1 208 ? -27.5 -23.562 -6.66 1 85.56 208 ASP B N 1
ATOM 3894 C CA . ASP B 1 208 ? -27.984 -22.562 -7.598 1 85.56 208 ASP B CA 1
ATOM 3895 C C . ASP B 1 208 ? -27.109 -21.312 -7.551 1 85.56 208 ASP B C 1
ATOM 3897 O O . ASP B 1 208 ? -26.844 -20.688 -8.586 1 85.56 208 ASP B O 1
ATOM 3901 N N . LYS B 1 209 ? -26.719 -20.859 -6.34 1 86.38 209 LYS B N 1
ATOM 3902 C CA . LYS B 1 209 ? -25.938 -19.641 -6.203 1 86.38 209 LYS B CA 1
ATOM 3903 C C . LYS B 1 209 ? -24.531 -19.953 -5.668 1 86.38 209 LYS B C 1
ATOM 3905 O O . LYS B 1 209 ? -24.391 -20.453 -4.555 1 86.38 209 LYS B O 1
ATOM 3910 N N . LYS B 1 210 ? -23.609 -19.531 -6.469 1 91.44 210 LYS B N 1
ATO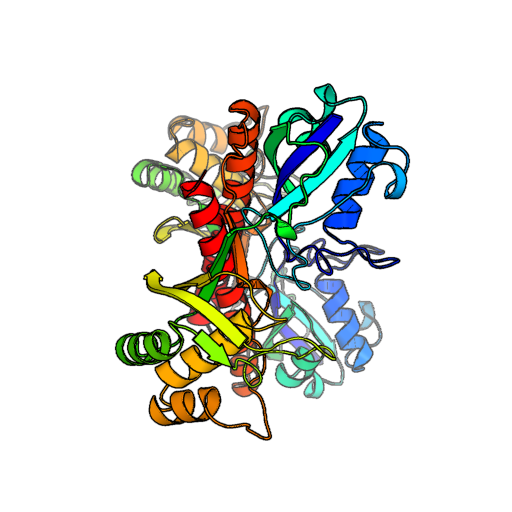M 3911 C CA . LYS B 1 210 ? -22.219 -19.75 -6.086 1 91.44 210 LYS B CA 1
ATOM 3912 C C . LYS B 1 210 ? -21.688 -18.578 -5.254 1 91.44 210 LYS B C 1
ATOM 3914 O O . LYS B 1 210 ? -22.172 -17.453 -5.371 1 91.44 210 LYS B O 1
ATOM 3919 N N . LEU B 1 211 ? -20.734 -18.906 -4.434 1 95.06 211 LEU B N 1
ATOM 3920 C CA . LEU B 1 211 ? -20.078 -17.875 -3.65 1 95.06 211 LEU B CA 1
ATOM 3921 C C . LEU B 1 211 ? -19.203 -16.984 -4.543 1 95.06 211 LEU B C 1
ATOM 3923 O O . LEU B 1 211 ? -18.609 -17.469 -5.504 1 95.06 211 LEU B O 1
ATOM 3927 N N . PRO B 1 212 ? -19.188 -15.656 -4.266 1 97.25 212 PRO B N 1
ATOM 3928 C CA . PRO B 1 212 ? -18.266 -14.789 -5.004 1 97.25 212 PRO B CA 1
ATOM 3929 C C . PRO B 1 212 ? -16.797 -15.078 -4.672 1 97.25 212 PRO B C 1
ATOM 3931 O O . PRO B 1 212 ? -16.484 -15.539 -3.572 1 97.25 212 PRO B O 1
ATOM 3934 N N . PRO B 1 213 ? -15.914 -14.852 -5.605 1 98.31 213 PRO B N 1
ATOM 3935 C CA . PRO B 1 213 ? -14.492 -15.031 -5.297 1 98.31 213 PRO B CA 1
ATOM 3936 C C . PRO B 1 213 ? -13.961 -13.969 -4.336 1 98.31 213 PRO B C 1
ATOM 3938 O O . PRO B 1 213 ? -14.375 -12.805 -4.398 1 98.31 213 PRO B O 1
ATOM 3941 N N . ALA B 1 214 ? -13.062 -14.391 -3.439 1 98.5 214 ALA B N 1
ATOM 3942 C CA . ALA B 1 214 ? -12.367 -13.445 -2.57 1 98.5 214 ALA B CA 1
ATOM 3943 C C . ALA B 1 214 ? -11.508 -12.484 -3.385 1 98.5 214 ALA B C 1
ATOM 3945 O O . ALA B 1 214 ? -11.203 -12.742 -4.551 1 98.5 214 ALA B O 1
ATOM 3946 N N . PRO B 1 215 ? -11.102 -11.32 -2.846 1 98.12 215 PRO B N 1
ATOM 3947 C CA . PRO B 1 215 ? -10.312 -10.328 -3.582 1 98.12 215 PRO B CA 1
ATOM 3948 C C . PRO B 1 215 ? -9.047 -10.914 -4.195 1 98.12 215 PRO B C 1
ATOM 3950 O O . PRO B 1 215 ? -8.312 -11.648 -3.527 1 98.12 215 PRO B O 1
ATOM 3953 N N . PRO B 1 216 ? -8.797 -10.562 -5.441 1 98.69 216 PRO B N 1
ATOM 3954 C CA . PRO B 1 216 ? -7.664 -11.188 -6.137 1 98.69 216 PRO B CA 1
ATOM 3955 C C . PRO B 1 216 ? -6.312 -10.672 -5.637 1 98.69 216 PRO B C 1
ATOM 3957 O O . PRO B 1 216 ? -5.309 -11.391 -5.723 1 98.69 216 PRO B O 1
ATOM 3960 N N . GLU B 1 217 ? -6.254 -9.484 -5.078 1 98.5 217 GLU B N 1
ATOM 3961 C CA . GLU B 1 217 ? -4.996 -8.844 -4.719 1 98.5 217 GLU B CA 1
ATOM 3962 C C . GLU B 1 217 ? -4.316 -9.57 -3.559 1 98.5 217 GLU B C 1
ATOM 3964 O O . GLU B 1 217 ? -3.133 -9.359 -3.293 1 98.5 217 GLU B O 1
ATOM 3969 N N . ASN B 1 218 ? -5.074 -10.438 -2.889 1 98.69 218 ASN B N 1
ATOM 3970 C CA . ASN B 1 218 ? -4.535 -11.133 -1.722 1 98.69 218 ASN B CA 1
ATOM 3971 C C . ASN B 1 218 ? -4.086 -12.547 -2.066 1 98.69 218 ASN B C 1
ATOM 3973 O O . ASN B 1 218 ? -3.668 -13.305 -1.188 1 98.69 218 ASN B O 1
ATOM 3977 N N . LEU B 1 219 ? -4.211 -12.93 -3.291 1 98.88 219 LEU B N 1
ATOM 3978 C CA . LEU B 1 219 ? -3.816 -14.266 -3.74 1 98.88 219 LEU B CA 1
ATOM 3979 C C . LEU B 1 219 ? -2.443 -14.227 -4.402 1 98.88 219 LEU B C 1
ATOM 3981 O O . LEU B 1 219 ? -2.154 -13.32 -5.191 1 98.88 219 LEU B O 1
ATOM 3985 N N . VAL B 1 220 ? -1.604 -15.156 -4.023 1 98.94 220 VAL B N 1
ATOM 3986 C CA . VAL B 1 220 ? -0.263 -15.266 -4.586 1 98.94 220 VAL B CA 1
ATOM 3987 C C . VAL B 1 220 ? -0.028 -16.688 -5.086 1 98.94 220 VAL B C 1
ATOM 3989 O O . VAL B 1 220 ? -0.151 -17.656 -4.324 1 98.94 220 VAL B O 1
ATOM 3992 N N . LEU B 1 221 ? 0.194 -16.844 -6.414 1 98.94 221 LEU B N 1
ATOM 3993 C CA . LEU B 1 221 ? 0.779 -18.094 -6.879 1 98.94 221 LEU B CA 1
ATOM 3994 C C . LEU B 1 221 ? 2.195 -18.266 -6.344 1 98.94 221 LEU B C 1
ATOM 3996 O O . LEU B 1 221 ? 3.125 -17.609 -6.809 1 98.94 221 LEU B O 1
ATOM 4000 N N . TRP B 1 222 ? 2.307 -19.188 -5.441 1 98.81 222 TRP B N 1
ATOM 4001 C CA . TRP B 1 222 ? 3.527 -19.234 -4.645 1 98.81 222 TRP B CA 1
ATOM 4002 C C . TRP B 1 222 ? 4.594 -20.078 -5.344 1 98.81 222 TRP B C 1
ATOM 4004 O O . TRP B 1 222 ? 5.773 -19.719 -5.348 1 98.81 222 TRP B O 1
ATOM 4014 N N . GLN B 1 223 ? 4.074 -21.172 -5.891 1 98.12 223 GLN B N 1
ATOM 4015 C CA . GLN B 1 223 ? 5.043 -22.094 -6.461 1 98.12 223 GLN B CA 1
ATOM 4016 C C . GLN B 1 223 ? 4.375 -23.031 -7.469 1 98.12 223 GLN B C 1
ATOM 4018 O O . GLN B 1 223 ? 3.217 -23.422 -7.297 1 98.12 223 GLN B O 1
ATOM 4023 N N . ILE B 1 224 ? 5.109 -23.328 -8.508 1 98.56 224 ILE B N 1
ATOM 4024 C CA . ILE B 1 224 ? 4.777 -24.422 -9.414 1 98.56 224 ILE B CA 1
ATOM 4025 C C . ILE B 1 224 ? 5.855 -25.5 -9.344 1 98.56 224 ILE B C 1
ATOM 4027 O O . ILE B 1 224 ? 7.047 -25.203 -9.438 1 98.56 224 ILE B O 1
ATOM 4031 N N . LYS B 1 225 ? 5.438 -26.688 -9.164 1 98.19 225 LYS B N 1
ATOM 4032 C CA . LYS B 1 225 ? 6.371 -27.797 -8.945 1 98.19 225 LYS B CA 1
ATOM 4033 C C . LYS B 1 225 ? 6.605 -28.578 -10.234 1 98.19 225 LYS B C 1
ATOM 4035 O O . LYS B 1 225 ? 5.656 -28.906 -10.945 1 98.19 225 LYS B O 1
ATOM 4040 N N . TYR B 1 226 ? 7.879 -28.844 -10.523 1 98 226 TYR B N 1
ATOM 4041 C CA . TYR B 1 226 ? 8.297 -29.641 -11.664 1 98 226 TYR B CA 1
ATOM 4042 C C . TYR B 1 226 ? 9.211 -30.781 -11.219 1 98 226 TYR B C 1
ATOM 4044 O O . TYR B 1 226 ? 9.914 -30.656 -10.219 1 98 226 TYR B O 1
ATOM 4052 N N . GLU B 1 227 ? 9.133 -31.812 -12 1 96.12 227 GLU B N 1
ATOM 4053 C CA . GLU B 1 227 ? 10.102 -32.875 -11.812 1 96.12 227 GLU B CA 1
ATOM 4054 C C . GLU B 1 227 ? 11.375 -32.625 -12.617 1 96.12 227 GLU B C 1
ATOM 4056 O O . GLU B 1 227 ? 11.312 -32.375 -13.82 1 96.12 227 GLU B O 1
ATOM 4061 N N . ASN B 1 228 ? 12.477 -32.594 -12.047 1 94.62 228 ASN B N 1
ATOM 4062 C CA . ASN B 1 228 ? 13.789 -32.562 -12.68 1 94.62 228 ASN B CA 1
ATOM 4063 C C . ASN B 1 228 ? 14.055 -31.219 -13.375 1 94.62 228 ASN B C 1
ATOM 4065 O O . ASN B 1 228 ? 14.648 -31.188 -14.453 1 94.62 228 ASN B O 1
ATOM 4069 N N . ILE B 1 229 ? 13.5 -30.156 -12.938 1 97.06 229 ILE B N 1
ATOM 4070 C CA . ILE B 1 229 ? 13.789 -28.812 -13.422 1 97.06 229 ILE B CA 1
ATOM 4071 C C . ILE B 1 229 ? 14.273 -27.953 -12.266 1 97.06 229 ILE B C 1
ATOM 4073 O O . ILE B 1 229 ? 13.57 -27.797 -11.258 1 97.06 229 ILE B O 1
ATOM 4077 N N . GLU B 1 230 ? 15.406 -27.5 -12.367 1 9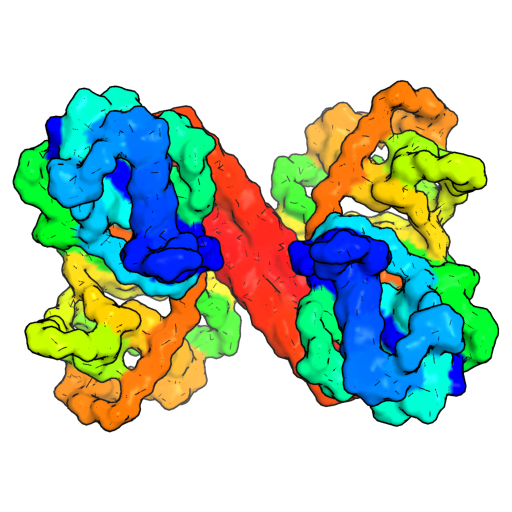6.56 230 GLU B N 1
ATOM 4078 C CA . GLU B 1 230 ? 15.992 -26.641 -11.344 1 96.56 230 GLU B CA 1
ATOM 4079 C C . GLU B 1 230 ? 16.312 -25.25 -11.914 1 96.56 230 GLU B C 1
ATOM 4081 O O . GLU B 1 230 ? 17.047 -25.141 -12.898 1 96.56 230 GLU B O 1
ATOM 4086 N N . PHE B 1 231 ? 15.836 -24.266 -11.297 1 97.62 231 PHE B N 1
ATOM 4087 C CA . PHE B 1 231 ? 16.094 -22.891 -11.734 1 97.62 231 PHE B CA 1
ATOM 4088 C C . PHE B 1 231 ? 17.344 -22.344 -11.078 1 97.62 231 PHE B C 1
ATOM 4090 O O . PHE B 1 231 ? 17.453 -22.312 -9.844 1 97.62 231 PHE B O 1
ATOM 4097 N N . LYS B 1 232 ? 18.234 -21.953 -11.859 1 97 232 LYS B N 1
ATOM 4098 C CA . LYS B 1 232 ? 19.469 -21.344 -11.359 1 97 232 LYS B CA 1
ATOM 4099 C C . LYS B 1 232 ? 19.234 -19.891 -10.945 1 97 232 LYS B C 1
ATOM 4101 O O . LYS B 1 232 ? 18.688 -19.109 -11.719 1 97 232 LYS B O 1
ATOM 4106 N N . LYS B 1 233 ? 19.719 -19.641 -9.734 1 95.12 233 LYS B N 1
ATOM 4107 C CA . LYS B 1 233 ? 19.594 -18.281 -9.219 1 95.12 233 LYS B CA 1
ATOM 4108 C C . LYS B 1 233 ? 20.891 -17.5 -9.414 1 95.12 233 LYS B C 1
ATOM 4110 O O . LYS B 1 233 ? 21.984 -18.078 -9.406 1 95.12 233 LYS B O 1
ATOM 4115 N N . ASP B 1 234 ? 20.75 -16.281 -9.688 1 91.75 234 ASP B N 1
ATOM 4116 C CA . ASP B 1 234 ? 21.859 -15.336 -9.688 1 91.75 234 ASP B CA 1
ATOM 4117 C C . ASP B 1 234 ? 21.891 -14.539 -8.383 1 91.75 234 ASP B C 1
ATOM 4119 O O . ASP B 1 234 ? 20.969 -13.781 -8.086 1 91.75 234 ASP B O 1
ATOM 4123 N N . SER B 1 235 ? 22.984 -14.719 -7.629 1 93.25 235 SER B N 1
ATOM 4124 C CA . SER B 1 235 ? 23.062 -14.141 -6.289 1 93.25 235 SER B CA 1
ATOM 4125 C C . SER B 1 235 ? 22.891 -12.633 -6.328 1 93.25 235 SER B C 1
ATOM 4127 O O . SER B 1 235 ? 22.203 -12.055 -5.48 1 93.25 235 SER B O 1
ATOM 4129 N N . TYR B 1 236 ? 23.516 -12.086 -7.312 1 94 236 TYR B N 1
ATOM 4130 C CA . TYR B 1 236 ? 23.422 -10.633 -7.434 1 94 236 TYR B CA 1
ATOM 4131 C C . TYR B 1 236 ? 22 -10.203 -7.762 1 94 236 TYR B C 1
ATOM 4133 O O . TYR B 1 236 ? 21.469 -9.266 -7.164 1 94 236 TYR B O 1
ATOM 4141 N N . ALA B 1 237 ? 21.438 -10.906 -8.648 1 94.88 237 ALA B N 1
ATOM 4142 C CA . ALA B 1 237 ? 20.078 -10.602 -9.047 1 94.88 237 ALA B CA 1
ATOM 4143 C C . ALA B 1 237 ? 19.109 -10.781 -7.883 1 94.88 237 ALA B C 1
ATOM 4145 O O . ALA B 1 237 ? 18.219 -9.953 -7.672 1 94.88 237 ALA B O 1
ATOM 4146 N N . ILE B 1 238 ? 19.344 -11.797 -7.129 1 97.06 238 ILE B N 1
ATOM 4147 C CA . ILE B 1 238 ? 18.453 -12.109 -6.012 1 97.06 238 ILE B CA 1
ATOM 4148 C C . ILE B 1 238 ? 18.578 -11.031 -4.941 1 97.06 238 ILE B C 1
ATOM 4150 O O . ILE B 1 238 ? 17.578 -10.625 -4.336 1 97.06 238 ILE B O 1
ATOM 4154 N N . GLU B 1 239 ? 19.734 -10.562 -4.715 1 97.12 239 GLU B N 1
ATOM 4155 C CA . GLU B 1 239 ? 19.938 -9.5 -3.73 1 97.12 239 GLU B CA 1
ATOM 4156 C C . GLU B 1 239 ? 19.203 -8.227 -4.141 1 97.12 239 GLU B C 1
ATOM 4158 O O . GLU B 1 239 ? 18.594 -7.551 -3.305 1 97.12 239 GLU B O 1
ATOM 4163 N N . LYS B 1 240 ? 19.344 -7.938 -5.391 1 96.75 240 LYS B N 1
ATOM 4164 C CA . LYS B 1 240 ? 18.641 -6.766 -5.902 1 96.75 240 LYS B CA 1
ATOM 4165 C C . LYS B 1 240 ? 17.125 -6.926 -5.754 1 96.75 240 LYS B C 1
ATOM 4167 O O . LYS B 1 240 ? 16.438 -5.992 -5.344 1 96.75 240 LYS B O 1
ATOM 4172 N N . VAL B 1 241 ? 16.641 -8.086 -6.07 1 98 241 VAL B N 1
ATOM 4173 C CA . VAL B 1 241 ? 15.211 -8.391 -5.957 1 98 241 VAL B CA 1
ATOM 4174 C C . VAL B 1 241 ? 14.773 -8.281 -4.5 1 98 241 VAL B C 1
ATOM 4176 O O . VAL B 1 241 ? 13.734 -7.688 -4.195 1 98 241 VAL B O 1
ATOM 4179 N N . LYS B 1 242 ? 15.562 -8.789 -3.627 1 98.06 242 LYS B N 1
ATOM 4180 C CA . LYS B 1 242 ? 15.273 -8.734 -2.197 1 98.06 242 LYS B CA 1
ATOM 4181 C C . LYS B 1 242 ? 15.156 -7.285 -1.722 1 98.06 242 LYS B C 1
ATOM 4183 O O . LYS B 1 242 ? 14.273 -6.957 -0.929 1 98.06 242 LYS B O 1
ATOM 4188 N N . ARG B 1 243 ? 15.992 -6.457 -2.182 1 97.62 243 ARG B N 1
ATOM 4189 C CA . ARG B 1 243 ? 15.961 -5.043 -1.819 1 97.62 243 ARG B CA 1
ATOM 4190 C C . ARG B 1 243 ? 14.672 -4.387 -2.309 1 97.62 243 ARG B C 1
ATOM 4192 O O . ARG B 1 243 ? 14.078 -3.566 -1.603 1 97.62 243 ARG B O 1
ATOM 4199 N N . GLU B 1 244 ? 14.289 -4.746 -3.479 1 98.12 244 GLU B N 1
ATOM 4200 C CA . GLU B 1 244 ? 13.055 -4.184 -4.031 1 98.12 244 GLU B CA 1
ATOM 4201 C C . GLU B 1 244 ? 11.828 -4.676 -3.266 1 98.12 244 GLU B C 1
ATOM 4203 O O . GLU B 1 244 ? 10.898 -3.908 -3.016 1 98.12 244 GLU B O 1
ATOM 4208 N N . PHE B 1 245 ? 11.836 -5.977 -2.902 1 98.62 245 PHE B N 1
ATOM 4209 C CA . PHE B 1 245 ? 10.758 -6.508 -2.072 1 98.62 245 PHE B CA 1
ATOM 4210 C C . PHE B 1 245 ? 10.719 -5.805 -0.72 1 98.62 245 PHE B C 1
ATOM 4212 O O . PHE B 1 245 ? 9.648 -5.477 -0.214 1 98.62 245 PHE B O 1
ATOM 4219 N N . PHE B 1 246 ? 11.883 -5.551 -0.189 1 98.31 246 PHE B N 1
ATOM 4220 C CA . PHE B 1 246 ? 11.984 -4.883 1.104 1 98.31 246 PHE B CA 1
ATOM 4221 C C . PHE B 1 246 ? 11.406 -3.475 1.034 1 98.31 246 PHE B C 1
ATOM 4223 O O . PHE B 1 246 ? 10.688 -3.047 1.942 1 98.31 246 PHE B O 1
ATOM 4230 N N . GLU B 1 247 ? 11.734 -2.801 -0.019 1 97.81 247 GLU B N 1
ATOM 4231 C CA . GLU B 1 247 ? 11.203 -1.451 -0.186 1 97.81 247 GLU B CA 1
ATOM 4232 C C . GLU B 1 247 ? 9.68 -1.462 -0.262 1 97.81 247 GLU B C 1
ATOM 4234 O O . GLU B 1 247 ? 9.016 -0.6 0.32 1 97.81 247 GLU B O 1
ATOM 4239 N N . ARG B 1 248 ? 9.117 -2.43 -0.913 1 98.19 248 ARG B N 1
ATOM 4240 C CA . ARG B 1 248 ? 7.664 -2.555 -0.981 1 98.19 248 ARG B CA 1
ATOM 4241 C C . ARG B 1 248 ? 7.082 -2.902 0.384 1 98.19 248 ARG B C 1
ATOM 4243 O O . ARG B 1 248 ? 6.062 -2.34 0.79 1 98.19 248 ARG B O 1
ATOM 4250 N N . PHE B 1 249 ? 7.785 -3.783 1.089 1 98.56 249 PHE B N 1
ATOM 4251 C CA . PHE B 1 249 ? 7.379 -4.156 2.438 1 98.56 249 PHE B CA 1
ATOM 4252 C C . PHE B 1 249 ? 7.348 -2.938 3.354 1 98.56 249 PHE B C 1
ATOM 4254 O O . PHE B 1 249 ? 6.332 -2.662 3.996 1 98.56 249 PHE B O 1
ATOM 4261 N N . ARG B 1 250 ? 8.398 -2.211 3.307 1 98 250 ARG B N 1
ATOM 4262 C CA . ARG B 1 250 ? 8.539 -1.016 4.133 1 98 250 ARG B CA 1
ATOM 4263 C C . ARG B 1 250 ? 7.441 -0.005 3.818 1 98 250 ARG B C 1
ATOM 4265 O O . ARG B 1 250 ? 6.812 0.539 4.73 1 98 250 ARG B O 1
ATOM 4272 N N . MET B 1 251 ? 7.223 0.212 2.582 1 98.12 251 MET B N 1
ATOM 4273 C CA . MET B 1 251 ? 6.23 1.187 2.143 1 98.12 251 MET B CA 1
ATOM 4274 C C . MET B 1 251 ? 4.832 0.787 2.605 1 98.12 251 MET B C 1
ATOM 4276 O O . MET B 1 251 ? 4.125 1.589 3.215 1 98.12 251 MET B O 1
ATOM 4280 N N . HIS B 1 252 ? 4.445 -0.455 2.4 1 98.5 252 HIS B N 1
ATOM 4281 C CA . HIS B 1 252 ? 3.1 -0.907 2.744 1 98.5 252 HIS B CA 1
ATOM 4282 C C . HIS B 1 252 ? 2.904 -0.951 4.254 1 98.5 252 HIS B C 1
ATOM 4284 O O . HIS B 1 252 ? 1.831 -0.608 4.758 1 98.5 252 HIS B O 1
ATOM 4290 N N . LEU B 1 253 ? 3.924 -1.386 4.949 1 98.38 253 LEU B N 1
ATOM 4291 C CA . LEU B 1 253 ? 3.816 -1.44 6.402 1 98.38 253 LEU B CA 1
ATOM 4292 C C . LEU B 1 253 ? 3.648 -0.042 6.988 1 98.38 253 LEU B C 1
ATOM 4294 O O . LEU B 1 253 ? 2.846 0.16 7.902 1 98.38 253 LEU B O 1
ATOM 4298 N N . THR B 1 254 ? 4.41 0.906 6.465 1 98.56 254 THR B N 1
ATOM 4299 C CA . THR B 1 254 ? 4.332 2.287 6.926 1 98.56 254 THR B CA 1
ATOM 4300 C C . THR B 1 254 ? 2.945 2.869 6.656 1 98.56 254 THR B C 1
ATOM 4302 O O . THR B 1 254 ? 2.342 3.482 7.539 1 98.56 254 THR B O 1
ATOM 4305 N N . ARG B 1 255 ? 2.402 2.637 5.484 1 98.62 255 ARG B N 1
ATOM 4306 C CA . ARG B 1 255 ? 1.068 3.119 5.137 1 98.62 255 ARG B CA 1
ATOM 4307 C C . ARG B 1 255 ? 0.008 2.492 6.035 1 98.62 255 ARG B C 1
ATOM 4309 O O . ARG B 1 255 ? -0.937 3.164 6.453 1 98.62 255 ARG B O 1
ATOM 4316 N N . ALA B 1 256 ? 0.193 1.196 6.328 1 98.5 256 ALA B N 1
ATOM 4317 C CA . ALA B 1 256 ? -0.734 0.525 7.234 1 98.5 256 ALA B CA 1
ATOM 4318 C C . ALA B 1 256 ? -0.745 1.196 8.602 1 98.5 256 ALA B C 1
ATOM 4320 O O . ALA B 1 256 ? -1.808 1.397 9.195 1 98.5 256 ALA B O 1
ATOM 4321 N N . ALA B 1 257 ? 0.421 1.57 9.086 1 98.56 257 ALA B N 1
ATOM 4322 C CA . ALA B 1 257 ? 0.532 2.223 10.391 1 98.56 257 ALA B CA 1
ATOM 4323 C C . ALA B 1 257 ? -0.171 3.578 10.391 1 98.56 257 ALA B C 1
ATOM 4325 O O . ALA B 1 257 ? -0.85 3.934 11.352 1 98.56 257 ALA B O 1
ATOM 4326 N N . ILE B 1 258 ? -0.002 4.305 9.305 1 98.69 258 ILE B N 1
ATOM 4327 C CA . ILE B 1 258 ? -0.622 5.617 9.18 1 98.69 258 ILE B CA 1
ATOM 4328 C C . ILE B 1 258 ? -2.141 5.48 9.242 1 98.69 258 ILE B C 1
ATOM 4330 O O . ILE B 1 258 ? -2.797 6.141 10.055 1 98.69 258 ILE B O 1
ATOM 4334 N N . PHE B 1 259 ? -2.688 4.574 8.477 1 98.75 259 PHE B N 1
ATOM 4335 C CA . PHE B 1 259 ? -4.141 4.449 8.43 1 98.75 259 PHE B CA 1
ATOM 4336 C C . PHE B 1 259 ? -4.676 3.854 9.719 1 98.75 259 PHE B C 1
ATOM 4338 O O . PHE B 1 259 ? -5.781 4.188 10.156 1 98.75 259 PHE B O 1
ATOM 4345 N N . GLU B 1 260 ? -3.904 2.992 10.344 1 98.06 260 GLU B N 1
ATOM 4346 C CA . GLU B 1 260 ? -4.309 2.498 11.656 1 98.06 260 GLU B CA 1
ATOM 4347 C C . GLU B 1 260 ? -4.48 3.645 12.648 1 98.06 260 GLU B C 1
ATOM 4349 O O . GLU B 1 260 ? -5.469 3.695 13.383 1 98.06 260 GLU B O 1
ATOM 4354 N N . ASP B 1 261 ? -3.521 4.547 12.664 1 98.38 261 ASP B N 1
ATOM 4355 C CA . ASP B 1 261 ? -3.602 5.707 13.547 1 98.38 261 ASP B CA 1
ATOM 4356 C C . ASP B 1 261 ? -4.797 6.586 13.195 1 98.38 261 ASP B C 1
ATOM 4358 O O . ASP B 1 261 ? -5.445 7.148 14.078 1 98.38 261 ASP B O 1
ATOM 4362 N N . TRP B 1 262 ? -5.082 6.75 11.859 1 98.56 262 TRP B N 1
ATOM 4363 C CA . TRP B 1 262 ? -6.23 7.547 11.43 1 98.56 262 TRP B CA 1
ATOM 4364 C C . TRP B 1 262 ? -7.527 6.965 11.977 1 98.56 262 TRP B C 1
ATOM 4366 O O . TRP B 1 262 ? -8.367 7.699 12.508 1 98.56 262 TRP B O 1
ATOM 4376 N N . ILE B 1 263 ? -7.652 5.633 11.906 1 98 263 ILE B N 1
ATOM 4377 C CA . ILE B 1 263 ? -8.852 4.949 12.375 1 98 263 ILE B CA 1
ATOM 4378 C C . ILE B 1 263 ? -9.031 5.184 13.867 1 98 263 ILE B C 1
ATOM 4380 O O . ILE B 1 263 ? -10.125 5.527 14.32 1 98 263 ILE B O 1
ATOM 4384 N N . THR B 1 264 ? -7.965 5.07 14.609 1 96.62 264 THR B N 1
ATOM 4385 C CA . THR B 1 264 ? -8.016 5.121 16.062 1 96.62 264 THR B CA 1
ATOM 4386 C C . THR B 1 264 ? -8.281 6.547 16.547 1 96.62 264 THR B C 1
ATOM 4388 O O . THR B 1 264 ? -8.734 6.754 17.672 1 96.62 264 THR B O 1
ATOM 4391 N N . SER B 1 265 ? -7.992 7.508 15.688 1 96 265 SER B N 1
ATOM 4392 C CA . SER B 1 265 ? -8.078 8.906 16.094 1 96 265 SER B CA 1
ATOM 4393 C C . SER B 1 265 ? -9.422 9.508 15.727 1 96 265 SER B C 1
ATOM 4395 O O . SER B 1 265 ? -9.703 10.672 16.031 1 96 265 SER B O 1
ATOM 4397 N N . LEU B 1 266 ? -10.242 8.82 14.984 1 93.88 266 LEU B N 1
ATOM 4398 C CA . LEU B 1 266 ? -11.57 9.312 14.625 1 93.88 266 LEU B CA 1
ATOM 4399 C C . LEU B 1 266 ? -12.578 9.008 15.719 1 93.88 266 LEU B C 1
ATOM 4401 O O . LEU B 1 266 ? -12.516 7.949 16.359 1 93.88 266 LEU B O 1
#

Nearest PDB structures (foldseek):
  8q70-assembly1_A-2  TM=9.638E-01  e=2.498E-39  Pyrococcus furiosus
  9enc-assembly1_A  TM=9.483E-01  e=3.102E-26  Homo sapiens
  9enf-assembly1_B  TM=8.954E-01  e=1.305E-23  Homo sapiens
  2nr0-assembly1_B  TM=9.206E-01  e=9.514E-21  Escherichia coli K-12
  7r9g-assembly1_A-2  TM=7.838E-01  e=1.781E-19  Saccharomyces cerevisiae

Foldseek 3Di:
DKKKWWKWFQLQQFQWADDDPPTRHVVVQLVVLCCVVPFDPDCVQFVKAWQDIAHRQAIAPTTMIMTHGPCVVCVAQVNSVVRGDRMGTFFMFDDDPPDHNNVQFQKWKKKFKAFAPPFQVVQLVLLVVLQAAWFQQPLQADDDPPDRRIWHWHDWDWDDDPRIIMIMTMTRDAHHLRVQQSVQVSRCRRVVNDHSVRSNCVRPDPDDDHGDGHDNNRMYRYYTDGDPIDTDGDPVSVVVVVVVVVVVVVVVVVVVVVVVVVVVVD/DKKKWWKWFQLQQFQKADDDPPTRHVVVQLVVLCCVVPFDPDCVQFVKAWQDIAHRQAIAPTTMIMTHGPCVVCVAQVNSVVRGDRMGTFFMFDDDPPDHNNVQFQKWKKKFKAFAPPFQVVQLVVLVVLQAAWFQQPLQADDDPPDRRIWHWHDWDWDDDPRIIMIMTMTRDAHHLRVQQSVQVSRCRRVVNDHSVRSNCVRPDPDDDHGDGHDNNRMYGYYTDGDPIDTDGDPVRVVVVVVVVVVVVVVVVVVVVVVVVVVVVD

Solvent-accessible surface area (backbone atoms only — not comparable to full-atom values): 27392 Å² total; per-residue (Å²): 87,32,38,33,37,34,28,25,32,56,15,76,77,25,64,13,26,55,70,44,93,95,50,59,14,50,47,44,53,53,50,52,50,35,41,74,70,61,35,34,90,45,63,74,82,18,54,61,42,62,36,68,76,43,50,51,19,27,23,25,63,27,39,38,35,30,32,37,29,92,38,68,84,64,59,40,35,57,60,49,41,72,72,43,76,65,40,39,48,59,17,33,28,85,48,60,84,81,66,41,54,46,79,56,40,65,23,36,31,34,36,34,53,40,74,54,84,77,56,37,61,67,49,23,49,57,44,49,56,71,59,49,38,79,42,47,40,62,53,32,33,58,80,57,88,94,58,79,48,64,39,41,28,75,42,72,47,79,44,82,53,89,60,31,32,39,37,35,39,30,23,54,61,78,58,51,55,20,70,31,16,47,48,37,52,34,51,33,25,16,63,65,75,38,53,63,63,55,52,51,44,44,49,76,41,90,69,92,77,64,68,63,60,41,73,40,67,42,32,28,40,50,38,61,40,57,80,94,65,69,64,47,66,47,71,67,36,48,51,53,50,41,53,53,32,45,53,51,20,52,52,22,41,45,52,16,52,53,29,48,51,53,46,71,70,102,88,30,38,33,36,33,29,25,31,55,15,75,75,25,64,14,26,55,71,46,92,96,50,60,13,50,47,44,53,54,51,51,49,35,41,76,71,62,37,34,91,43,63,74,81,18,54,62,41,60,37,69,77,43,52,52,20,27,22,26,62,27,42,38,35,32,31,38,30,92,39,68,83,64,60,40,35,58,60,49,40,71,73,43,75,65,42,39,47,60,17,32,27,84,47,61,84,80,68,43,54,46,81,56,39,65,23,36,31,35,36,33,53,40,74,54,83,76,55,37,60,68,48,24,50,57,43,51,56,72,61,49,38,78,42,47,40,62,53,33,33,57,80,57,88,94,58,79,48,64,39,40,28,76,42,71,47,79,45,81,54,89,60,31,30,39,36,37,40,30,24,53,60,78,57,51,56,20,68,32,16,47,47,36,53,34,52,33,25,16,64,64,76,38,53,62,64,54,54,52,43,43,50,75,42,92,67,92,76,64,67,65,61,42,73,39,67,41,31,26,41,48,37,62,40,57,80,94,66,69,64,48,66,46,71,68,34,48,52,54,49,40,52,54,33,44,52,49,19,52,51,23,42,45,51,15,53,51,28,47,51,53,46,73,70,102

Secondary structure (DSSP, 8-state):
-EEEEEEEE-GGGSS-SS--TTS--HHHHHHHHHHHTTS-S-TTTTT-EES--PPTT-EEEEEEEEEE-S-GGGG-HHHHHHH-SSEEEEEEEEE-TT--TTTT--EEEEEEEEE-SS--HHHHHHHHHTTSEEEE-GGGSBPPTT---EEEEEEEEEEEETTEEEEEEEES---BTHHHHHHHHHHHHHTTSS-HHHHHHHHHS--SSPPPPPPGGGEEEEEEE-SS--PBPPHHHHHHHHHHHHHHHHHHHHHHHHHHHHHHH-/-EEEEEEEE-GGGSS-SS--TTS--HHHHHHHHHHHTTS-S-TTTTT-EES--PPTT-EEEEEEEEEE-S-GGGG-HHHHHHH-SSEEEEEEEEE-TT--TTTT--EEEEEEEEE-SS--HHHHHHHHHTTSEEEE-GGGSBPPTT---EEEEEEEEEEEETTEEEEEEEES---BTHHHHHHHHHHHHHTTSS-HHHHHHHHHS--SSPPPPPPGGGEEEEEEE-SS--PBPPHHHHHHHHHHHHHHHHHHHHHHHHHHHHHHH-

pLDDT: mean 97.12, std 2.82, range [77.0, 98.94]

InterPro domains:
  IPR001406 Pseudouridine synthase I, TruA [MF_00171] (1-226)
  IPR001406 Pseudouridine synthase I, TruA [PIRSF001430] (1-241)
  IPR001406 Pseudouridine synthase I, TruA [PTHR11142] (2-257)
  IPR001406 Pseudouridine synthase I, TruA [TIGR00071] (2-221)
  IPR020094 Pseudouridine synthase TruA/RsuA/RluB/E/F, N-terminal [G3DSA:3.30.70.580] (1-104)
  IPR020095 Pseudouridine synthase I, TruA, C-terminal [G3DSA:3.30.70.660] (106-266)
  IPR020097 Pseudouridine synthase I, TruA, alpha/beta domain [PF01416] (128-227)
  IPR020103 Pseudouridine synthase, catalytic domain superfamily [SSF55120] (1-234)

Organism: NCBI:txid2866384